Protein AF-A0A1Y1ZHY4-F1 (afdb_monomer_lite)

Foldseek 3Di:
DVVVVVVVVVVVVCVVVVVVLVVCVVPPVPVNLVSLVVVLVVLVVVLVVLLVQVPDLDPVVSLQVQLVSQLVSQLSVLVSVCVVVPPDDPVSNVVSNVVSNVRSVVSSVVSVVSLVVLLVLLVVLLVVQVVVVVVVVVVVVVVVVVVVVPPDPDDDDDDDDPDPPDDDPDDDDPPDDDDDDDDDDDDDDDDDDDDDDDDDDDDDDDDDDDDDVVVVVVVVVVVVVVVVVVVVVVVVVPPPPPPSPSDPDPSSVVSLLSVCVVVVDVVSVVSVVVVVCQCPPPPPDDDDRPRVPPCLQALVNLLSVLVSLVVVVVVCVVVVDDDDPPPPPVLVVSVVSLVSSCPHPDDPVSNVSSVVSVVVSCVVVCVVVVVVVVVVVVVLVVLVVLLVVLLVVLVVLVVVVVVCVVCCVPCVVVCVPPDPVVSVVSSVVSLVRSLVSLVVSCVSCVPDPVSVVVNVVSCCVPPVVVPDPDDDDDDDDDDDDDDDDDDDDDDDPVVVVVVVVVVVVCVVVVVVVVVVVLLVLLVCVLVLLQVLLVLLVQLLVCLVVVPQVSNVVSLCCLVPPSLCCLVPPPLVSCVVVQVPDFDPQWAWFDDPLDTDTDTHALNRLSVLSSVLSCVSSVDHSVNSNVCVVVVDDPCSDRSSVSSVVCPNPRSVSRSVVNSVVVVVVVVVVVVVVVVVVVVVVVVVVVVVVVCVVVVVD

Radius of gyration: 41.34 Å; chains: 1; bounding box: 97×120×110 Å

Secondary structure (DSSP, 8-state):
-HHHHHHHHHHHHHHHHHHHHHHHHHH-HHHHHHHHHHHHHHHHHHHHHHHHH---S-HHHHHHHHHHHHHHHHHHHHHHHHHHTT---HHHHHHHHHHHHHHHHHHHHHHHHHHHHHHHHHHHHHHHHHHHHHHHHHHHHHHHHHHHTSS-----------SSSSSSS-S----------------------------------------SSHHHHHHHHHHHHHHHHHHHHHHHHHS------S-SSHHHHHHHHHHHHT---HHHHHHHHHHHHHHH----SSS--SSTTSSTT-HHHHHHHHHHHHHHHHHHTTS-----S-GGGTHHHHHHHHHHHHHS---HHHHHHHHHHHHHHHHHHHHHHHHHHHHHHHHHHHHHHHHHHHHHHHHHHHHHHHHHHHHTTT-TTTTTT--HHHHHHHHHHHHHHHHHHHHHHHHH-TT-HHHHHHHHHHIIIIIGGGT------------------------SHHHHHHHHHHHHHHHHHHHHHHHHHHHHHHHHHHHHHHHHHHHHHHHHHHHHTT-HHHHHHHHHHIIIIIHHHIIIIIHHHHHTTTTSPPPSS-EEEEETTEEEEE---HHHHHHHHHHHHHHHHTS-HHHHHHHHHTT--GGG-HHHHHHHHHTTHHHHHHHHHHHHHHHHHHHHHHHHHHHHHHHHHHHHHHHHHHHHHHHH-

Organism: NCBI:txid1754190

pLDDT: mean 73.34, std 19.61, range [26.73, 98.06]

Structure (mmCIF, N/CA/C/O backbone):
data_AF-A0A1Y1ZHY4-F1
#
_entry.id   AF-A0A1Y1ZHY4-F1
#
loop_
_atom_site.group_PDB
_atom_site.id
_atom_site.type_symbol
_atom_site.label_atom_id
_atom_site.label_alt_id
_atom_site.label_comp_id
_atom_site.label_asym_id
_atom_site.label_entity_id
_atom_site.label_seq_id
_atom_site.pdbx_PDB_ins_code
_atom_site.Cartn_x
_atom_site.Cartn_y
_atom_site.Cartn_z
_atom_site.occupancy
_atom_site.B_iso_or_equiv
_atom_site.auth_seq_id
_atom_site.auth_comp_id
_atom_site.auth_asym_id
_atom_site.auth_atom_id
_atom_site.pdbx_PDB_model_num
ATOM 1 N N . MET A 1 1 ? -6.353 -5.910 18.801 1.00 34.84 1 MET A N 1
ATOM 2 C CA . MET A 1 1 ? -5.261 -5.695 19.780 1.00 34.84 1 MET A CA 1
ATOM 3 C C . MET A 1 1 ? -5.560 -4.541 20.740 1.00 34.84 1 MET A C 1
ATOM 5 O O . MET A 1 1 ? -5.624 -4.786 21.932 1.00 34.84 1 MET A O 1
ATOM 9 N N . VAL A 1 2 ? -5.835 -3.315 20.268 1.00 37.38 2 VAL A N 1
ATOM 10 C CA . VAL A 1 2 ? -6.174 -2.169 21.152 1.00 37.38 2 VAL A CA 1
ATOM 11 C C . VAL A 1 2 ? -7.381 -2.461 22.056 1.00 37.38 2 VAL A C 1
ATOM 13 O O . VAL A 1 2 ? -7.320 -2.223 23.257 1.00 37.38 2 VAL A O 1
ATOM 16 N N . LEU A 1 3 ? -8.434 -3.082 21.512 1.00 36.41 3 LEU A N 1
ATOM 17 C CA . LEU A 1 3 ? -9.623 -3.460 22.283 1.00 36.41 3 LEU A CA 1
ATOM 18 C C . LEU A 1 3 ? -9.323 -4.482 23.397 1.00 36.41 3 LEU A C 1
ATOM 20 O O . LEU A 1 3 ? -9.878 -4.370 24.483 1.00 36.41 3 LEU A O 1
ATOM 24 N N . SER A 1 4 ? -8.420 -5.446 23.162 1.00 39.06 4 SER A N 1
ATOM 25 C CA . SER A 1 4 ? -8.058 -6.447 24.178 1.00 39.06 4 SER A CA 1
ATOM 26 C C . SER A 1 4 ? -7.158 -5.860 25.262 1.00 39.06 4 SER A C 1
ATOM 28 O O . SER A 1 4 ? -7.247 -6.270 26.412 1.00 39.06 4 SER A O 1
ATOM 30 N N . VAL A 1 5 ? -6.322 -4.879 24.913 1.00 44.75 5 VAL A N 1
ATOM 31 C CA . VAL A 1 5 ? -5.490 -4.147 25.875 1.00 44.75 5 VAL A CA 1
ATOM 32 C C . VAL A 1 5 ? -6.357 -3.244 26.753 1.00 44.75 5 VAL A C 1
ATOM 34 O O . VAL A 1 5 ? -6.191 -3.258 27.967 1.00 44.75 5 VAL A O 1
ATOM 37 N N . ILE A 1 6 ? -7.327 -2.526 26.176 1.00 48.16 6 ILE A N 1
ATOM 38 C CA . ILE A 1 6 ? -8.290 -1.722 26.946 1.00 48.16 6 ILE A CA 1
ATOM 39 C C . ILE A 1 6 ? -9.130 -2.621 27.860 1.00 48.16 6 ILE A C 1
ATOM 41 O O . ILE A 1 6 ? -9.261 -2.308 29.038 1.00 48.16 6 ILE A O 1
ATOM 45 N N . ASN A 1 7 ? -9.620 -3.765 27.367 1.00 43.75 7 ASN A N 1
ATOM 46 C CA . ASN A 1 7 ? -10.342 -4.723 28.209 1.00 43.75 7 ASN A CA 1
ATOM 47 C C . ASN A 1 7 ? -9.470 -5.251 29.353 1.00 43.75 7 ASN A C 1
ATOM 49 O O . ASN A 1 7 ? -9.931 -5.299 30.484 1.00 43.75 7 ASN A O 1
ATOM 53 N N . LEU A 1 8 ? -8.202 -5.585 29.092 1.00 47.97 8 LEU A N 1
ATOM 54 C CA . LEU A 1 8 ? -7.270 -6.027 30.130 1.00 47.97 8 LEU A CA 1
ATOM 55 C C . LEU A 1 8 ? -7.052 -4.939 31.193 1.00 47.97 8 LEU A C 1
ATOM 57 O O . LEU A 1 8 ? -7.095 -5.237 32.382 1.00 47.97 8 LEU A O 1
ATOM 61 N N . PHE A 1 9 ? -6.860 -3.682 30.784 1.00 51.81 9 PHE A N 1
ATOM 62 C CA . PHE A 1 9 ? -6.723 -2.562 31.719 1.00 51.81 9 PHE A CA 1
ATOM 63 C C . PHE A 1 9 ? -8.005 -2.310 32.514 1.00 51.81 9 PHE A C 1
ATOM 65 O O . PHE A 1 9 ? -7.924 -2.057 33.714 1.00 51.81 9 PHE A O 1
ATOM 72 N N . CYS A 1 10 ? -9.180 -2.440 31.895 1.00 53.97 10 CYS A N 1
ATOM 73 C CA . CYS A 1 10 ? -10.455 -2.384 32.604 1.00 53.97 10 CYS A CA 1
ATOM 74 C C . CYS A 1 10 ? -10.597 -3.542 33.602 1.00 53.97 10 CYS A C 1
ATOM 76 O O . CYS A 1 10 ? -10.972 -3.295 34.740 1.00 53.97 10 CYS A O 1
ATOM 78 N N . CYS A 1 11 ? -10.236 -4.776 33.239 1.00 49.78 11 CYS A N 1
ATOM 79 C CA . CYS A 1 11 ? -10.277 -5.932 34.142 1.00 49.78 11 CYS A CA 1
ATOM 80 C C . CYS A 1 11 ? -9.300 -5.794 35.319 1.00 49.78 11 CYS A C 1
ATOM 82 O O . CYS A 1 11 ? -9.670 -6.076 36.456 1.00 49.78 11 CYS A O 1
ATOM 84 N N . ILE A 1 12 ? -8.075 -5.314 35.074 1.00 58.28 12 ILE A N 1
ATOM 85 C CA . ILE A 1 12 ? -7.090 -5.043 36.133 1.00 58.28 12 ILE A CA 1
ATOM 86 C C . ILE A 1 12 ? -7.565 -3.887 37.022 1.00 58.28 12 ILE A C 1
ATOM 88 O O . ILE A 1 12 ? -7.418 -3.967 38.234 1.00 58.28 12 ILE A O 1
ATOM 92 N N . GLY A 1 13 ? -8.175 -2.845 36.450 1.00 64.50 13 GLY A N 1
ATOM 93 C CA . GLY A 1 13 ? -8.760 -1.732 37.205 1.00 64.50 13 GLY A CA 1
ATOM 94 C C . GLY A 1 13 ? -10.012 -2.113 38.004 1.00 64.50 13 GLY A C 1
ATOM 95 O O . GLY A 1 13 ? -10.264 -1.535 39.058 1.00 64.50 13 GLY A O 1
ATOM 96 N N . LEU A 1 14 ? -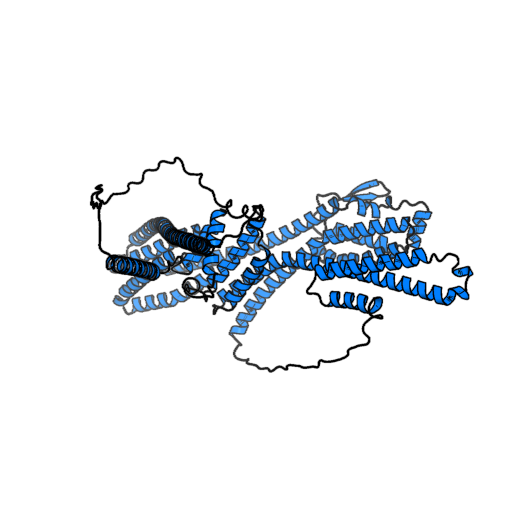10.770 -3.115 37.548 1.00 62.31 14 LEU A N 1
ATOM 97 C CA . LEU A 1 14 ? -11.939 -3.656 38.248 1.00 62.31 14 LEU A CA 1
ATOM 98 C C . LEU A 1 14 ? -11.551 -4.505 39.464 1.00 62.31 14 LEU A C 1
ATOM 100 O O . LEU A 1 14 ? -12.314 -4.569 40.423 1.00 62.31 14 LEU A O 1
ATOM 104 N N . LEU A 1 15 ? -10.371 -5.126 39.467 1.00 60.62 15 LEU A N 1
ATOM 105 C CA . LEU A 1 15 ? -9.942 -6.044 40.526 1.00 60.62 15 LEU A CA 1
ATOM 106 C C . LEU A 1 15 ? -9.808 -5.353 41.905 1.00 60.62 15 LEU A C 1
ATOM 108 O O . LEU A 1 15 ? -10.398 -5.854 42.864 1.00 60.62 15 LEU A O 1
ATOM 112 N N . PRO A 1 16 ? -9.164 -4.171 42.035 1.00 68.88 16 PRO A N 1
ATOM 113 C CA . PRO A 1 16 ? -9.186 -3.384 43.268 1.00 68.88 16 PRO A CA 1
ATOM 114 C C . PRO A 1 16 ? -10.596 -2.987 43.701 1.00 68.88 16 PRO A C 1
ATOM 116 O O . PRO A 1 16 ? -10.878 -2.991 44.891 1.00 68.88 16 PRO A O 1
ATOM 119 N N . ILE A 1 17 ? -11.488 -2.675 42.753 1.00 69.50 17 ILE A N 1
ATOM 120 C CA . ILE A 1 17 ? -12.875 -2.288 43.048 1.00 69.50 17 ILE A CA 1
ATOM 121 C C . ILE A 1 17 ? -13.646 -3.482 43.616 1.00 69.50 17 ILE A C 1
ATOM 123 O O . ILE A 1 17 ? -14.354 -3.329 44.603 1.00 69.50 17 ILE A O 1
ATOM 127 N N . ILE A 1 18 ? -13.470 -4.678 43.047 1.00 71.00 18 ILE A N 1
ATOM 128 C CA . ILE A 1 18 ? -14.095 -5.916 43.534 1.00 71.00 18 ILE A CA 1
ATOM 129 C C . ILE A 1 18 ? -13.574 -6.270 44.930 1.00 71.00 18 ILE A C 1
ATOM 131 O O . ILE A 1 18 ? -14.370 -6.547 45.823 1.00 71.00 18 ILE A O 1
ATOM 135 N N . VAL A 1 19 ? -12.256 -6.213 45.146 1.00 70.94 19 VAL A N 1
ATOM 136 C CA . VAL A 1 19 ? -11.640 -6.480 46.459 1.00 70.94 19 VAL A CA 1
ATOM 137 C C . VAL A 1 19 ? -12.097 -5.452 47.494 1.00 70.94 19 VAL A C 1
ATOM 139 O O . VAL A 1 19 ? -12.464 -5.816 48.610 1.00 70.94 19 VAL A O 1
ATOM 142 N N . PHE A 1 20 ? -12.137 -4.172 47.119 1.00 75.69 20 PHE A N 1
ATOM 143 C CA . PHE A 1 20 ? -12.625 -3.102 47.982 1.00 75.69 20 PHE A CA 1
ATOM 144 C C . PHE A 1 20 ? -14.112 -3.275 48.309 1.00 75.69 20 PHE A C 1
ATOM 146 O O . PHE A 1 20 ? -14.494 -3.096 49.463 1.00 75.69 20 PHE A O 1
ATOM 153 N N . ASN A 1 21 ? -14.934 -3.694 47.341 1.00 75.62 21 ASN A N 1
ATOM 154 C CA . ASN A 1 21 ? -16.352 -4.006 47.533 1.00 75.62 21 ASN A CA 1
ATOM 155 C C . ASN A 1 21 ? -16.550 -5.195 48.488 1.00 75.62 21 ASN A C 1
ATOM 157 O O . ASN A 1 21 ? -17.361 -5.129 49.407 1.00 75.62 21 ASN A O 1
ATOM 161 N N . GLN A 1 22 ? -15.766 -6.268 48.338 1.00 74.81 22 GLN A N 1
ATOM 162 C CA . GLN A 1 22 ? -15.820 -7.416 49.249 1.00 74.81 22 GLN A CA 1
ATOM 163 C C . GLN A 1 22 ? -15.426 -7.023 50.680 1.00 74.81 22 GLN A C 1
ATOM 165 O O . GLN A 1 22 ? -16.161 -7.336 51.619 1.00 74.81 22 GLN A O 1
ATOM 170 N N . LEU A 1 23 ? -14.333 -6.269 50.848 1.00 75.56 23 LEU A N 1
ATOM 171 C CA . LEU A 1 23 ? -13.879 -5.758 52.148 1.00 75.56 23 LEU A CA 1
ATOM 172 C C . LEU A 1 23 ? -14.906 -4.824 52.801 1.00 75.56 23 LEU A C 1
ATOM 174 O O . LEU A 1 23 ? -15.212 -4.971 53.984 1.00 75.56 23 LEU A O 1
ATOM 178 N N . THR A 1 24 ? -15.473 -3.881 52.047 1.00 77.12 24 THR A N 1
ATOM 179 C CA . THR A 1 24 ? -16.505 -2.976 52.578 1.00 77.12 24 THR A CA 1
ATOM 180 C C . THR A 1 24 ? -17.796 -3.715 52.906 1.00 77.12 24 THR A C 1
ATOM 182 O O . THR A 1 24 ? -18.391 -3.427 53.941 1.00 77.12 24 THR A O 1
ATOM 185 N N . SER A 1 25 ? -18.190 -4.725 52.124 1.00 74.88 25 SER A N 1
ATOM 186 C CA . SER A 1 25 ? -19.375 -5.536 52.438 1.00 74.88 25 SER A CA 1
ATOM 187 C C . SER A 1 25 ? -19.217 -6.328 53.739 1.00 74.88 25 SER A C 1
ATOM 189 O O . SER A 1 25 ? -20.178 -6.457 54.496 1.00 74.88 25 SER A O 1
ATOM 191 N N . ALA A 1 26 ? -18.001 -6.810 54.023 1.00 80.19 26 ALA A N 1
ATOM 192 C CA . ALA A 1 26 ? -17.707 -7.619 55.199 1.00 80.19 26 ALA A CA 1
ATOM 193 C C . ALA A 1 26 ? -17.597 -6.782 56.481 1.00 80.19 26 ALA A C 1
ATOM 195 O O . ALA A 1 26 ? -18.066 -7.212 57.534 1.00 80.19 26 ALA A O 1
ATOM 196 N N . TYR A 1 27 ? -16.988 -5.594 56.403 1.00 85.50 27 TYR A N 1
ATOM 197 C CA . TYR A 1 27 ? -16.612 -4.823 57.594 1.00 85.50 27 TYR A CA 1
ATOM 198 C C . TYR A 1 27 ? -17.368 -3.497 57.768 1.00 85.50 27 TYR A C 1
ATOM 200 O O . TYR A 1 27 ? -17.510 -3.032 58.896 1.00 85.50 27 TYR A O 1
ATOM 208 N N . TYR A 1 28 ? -17.881 -2.885 56.694 1.00 85.88 28 TYR A N 1
ATOM 209 C CA . TYR A 1 28 ? -18.421 -1.517 56.718 1.00 85.88 28 TYR A CA 1
ATOM 210 C C . TYR A 1 28 ? -19.658 -1.357 55.827 1.00 85.88 28 TYR A C 1
ATOM 212 O O . TYR A 1 28 ? -19.638 -0.661 54.811 1.00 85.88 28 TYR A O 1
ATOM 220 N N . LYS A 1 29 ? -20.772 -1.969 56.242 1.00 80.06 29 LYS A N 1
ATOM 221 C CA . LYS A 1 29 ? -22.023 -1.990 55.467 1.00 80.06 29 LYS A CA 1
ATOM 222 C C . LYS A 1 29 ? -22.555 -0.594 55.094 1.00 80.06 29 LYS A C 1
ATOM 224 O O . LYS A 1 29 ? -23.052 -0.427 53.989 1.00 80.06 29 LYS A O 1
ATOM 229 N N . SER A 1 30 ? -22.393 0.413 55.958 1.00 78.88 30 SER A N 1
ATOM 230 C CA . SER A 1 30 ? -22.790 1.804 55.666 1.00 78.88 30 SER A CA 1
ATOM 231 C C . SER A 1 30 ? -21.901 2.494 54.624 1.00 78.88 30 SER A C 1
ATOM 233 O O . SER A 1 30 ? -22.352 3.382 53.908 1.00 78.88 30 SER A O 1
ATOM 235 N N . LEU A 1 31 ? -20.635 2.084 54.509 1.00 83.00 31 LEU A N 1
ATOM 236 C CA . LEU A 1 31 ? -19.685 2.650 53.547 1.00 83.00 31 LEU A CA 1
ATOM 237 C C . LEU A 1 31 ? -19.931 2.098 52.134 1.00 83.00 31 LEU A C 1
ATOM 239 O O . LEU A 1 31 ? -19.647 2.772 51.146 1.00 83.00 31 LEU A O 1
ATOM 243 N N . LEU A 1 32 ? -20.529 0.907 52.047 1.00 79.00 32 LEU A N 1
ATOM 244 C CA . LEU A 1 32 ? -20.946 0.269 50.800 1.00 79.00 32 LEU A CA 1
ATOM 245 C C . LEU A 1 32 ? -21.951 1.133 50.018 1.00 79.00 32 LEU A C 1
ATOM 247 O O . LEU A 1 32 ? -21.795 1.330 48.816 1.00 79.00 32 LEU A O 1
ATOM 251 N N . GLU A 1 33 ? -22.949 1.697 50.703 1.00 79.31 33 GLU A N 1
ATOM 252 C CA . GLU A 1 33 ? -23.963 2.572 50.093 1.00 79.31 33 GLU A CA 1
ATOM 253 C C . GLU A 1 33 ? -23.321 3.822 49.473 1.00 79.31 33 GLU A C 1
ATOM 255 O O . GLU A 1 33 ? -23.629 4.205 48.342 1.00 79.31 33 GLU A O 1
ATOM 260 N N . PHE A 1 34 ? -22.356 4.416 50.179 1.00 81.81 34 PHE A N 1
ATOM 261 C CA . PHE A 1 34 ? -21.611 5.577 49.698 1.00 81.81 34 PHE A CA 1
ATOM 262 C C . PHE A 1 34 ? -20.705 5.238 48.506 1.00 81.81 34 PHE A C 1
ATOM 264 O O . PHE A 1 34 ? -20.585 6.022 47.563 1.00 81.81 34 PHE A O 1
ATOM 271 N N . LEU A 1 35 ? -20.098 4.048 48.509 1.00 81.88 35 LEU A N 1
ATOM 272 C CA . LEU A 1 35 ? -19.281 3.566 47.399 1.00 81.88 35 LEU A CA 1
ATOM 273 C C . LEU A 1 35 ? -20.108 3.402 46.118 1.00 81.88 35 LEU A C 1
ATOM 275 O O . LEU A 1 35 ? -19.670 3.843 45.054 1.00 81.88 35 LEU A O 1
ATOM 279 N N . TYR A 1 36 ? -21.303 2.810 46.210 1.00 81.69 36 TYR A N 1
ATOM 280 C CA . TYR A 1 36 ? -22.187 2.670 45.050 1.00 81.69 36 TYR A CA 1
ATOM 281 C C . TYR A 1 36 ? -22.609 4.026 44.487 1.00 81.69 36 TYR A C 1
ATOM 283 O O . TYR A 1 36 ? -22.606 4.201 43.267 1.00 81.69 36 TYR A O 1
ATOM 291 N N . LEU A 1 37 ? -22.881 5.006 45.353 1.00 83.94 37 LEU A N 1
ATOM 292 C CA . LEU A 1 37 ? -23.180 6.372 44.927 1.00 83.94 37 LEU A CA 1
ATOM 293 C C . LEU A 1 37 ? -22.010 6.996 44.149 1.00 83.94 37 LEU A C 1
ATOM 295 O O . LEU A 1 37 ? -22.215 7.533 43.059 1.00 83.94 37 LEU A O 1
ATOM 299 N N . ILE A 1 38 ? -20.778 6.887 44.661 1.00 83.00 38 ILE A N 1
ATOM 300 C CA . ILE A 1 38 ? -19.574 7.376 43.964 1.00 83.00 38 ILE A CA 1
ATOM 301 C C . ILE A 1 38 ? -19.410 6.683 42.609 1.00 83.00 38 ILE A C 1
ATOM 303 O O . ILE A 1 38 ? -19.097 7.339 41.614 1.00 83.00 38 ILE A O 1
ATOM 307 N N . LEU A 1 39 ? -19.635 5.370 42.550 1.00 81.81 39 LEU A N 1
ATOM 308 C CA . LEU A 1 39 ? -19.496 4.588 41.325 1.00 81.81 39 LEU A CA 1
ATOM 309 C C . LEU A 1 39 ? -20.517 5.028 40.268 1.00 81.81 39 LEU A C 1
ATOM 311 O O . LEU A 1 39 ? -20.146 5.227 39.112 1.00 81.81 39 LEU A O 1
ATOM 315 N N . VAL A 1 40 ? -21.772 5.259 40.662 1.00 83.31 40 VAL A N 1
ATOM 316 C CA . VAL A 1 40 ? -22.810 5.814 39.781 1.00 83.31 40 VAL A CA 1
ATOM 317 C C . VAL A 1 40 ? -22.411 7.197 39.267 1.00 83.31 40 VAL A C 1
ATOM 319 O O . VAL A 1 40 ? -22.480 7.431 38.062 1.00 83.31 40 VAL A O 1
ATOM 322 N N . ILE A 1 41 ? -21.953 8.102 40.139 1.00 86.06 41 ILE A N 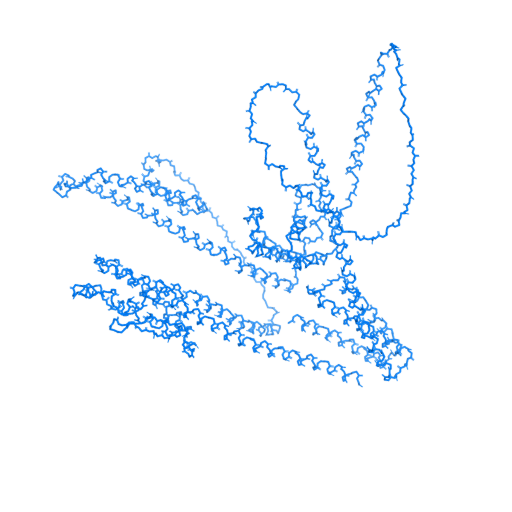1
ATOM 323 C CA . ILE A 1 41 ? -21.500 9.444 39.731 1.00 86.06 41 ILE A CA 1
ATOM 324 C C . ILE A 1 41 ? -20.339 9.335 38.733 1.00 86.06 41 ILE A C 1
ATOM 326 O O . ILE A 1 41 ? -20.337 10.012 37.703 1.00 86.06 41 ILE A O 1
ATOM 330 N N . GLY A 1 42 ? -19.386 8.437 38.991 1.00 82.69 42 GLY A N 1
ATOM 331 C CA . GLY A 1 42 ? -18.282 8.140 38.082 1.00 82.69 42 GLY A CA 1
ATOM 332 C C . GLY A 1 42 ? -18.764 7.629 36.724 1.00 82.69 42 GLY A C 1
ATOM 333 O O . GLY A 1 42 ? -18.309 8.119 35.692 1.00 82.69 42 GLY A O 1
ATOM 334 N N . LEU A 1 43 ? -19.724 6.700 36.698 1.00 82.94 43 LEU A N 1
ATOM 335 C CA . LEU A 1 43 ? -20.320 6.178 35.464 1.00 82.94 43 LEU A CA 1
ATOM 336 C C . LEU A 1 43 ? -21.068 7.259 34.673 1.00 82.94 43 LEU A C 1
ATOM 338 O O . LEU A 1 43 ? -20.936 7.310 33.451 1.00 82.94 43 LEU A O 1
ATOM 342 N N . VAL A 1 44 ? -21.801 8.151 35.344 1.00 86.19 44 VAL A N 1
ATOM 343 C CA . VAL A 1 44 ? -22.471 9.299 34.706 1.00 86.19 44 VAL A CA 1
ATOM 344 C C . VAL A 1 44 ? -21.444 10.264 34.107 1.00 86.19 44 VAL A C 1
ATOM 346 O O . VAL A 1 44 ? -21.600 10.703 32.966 1.00 86.19 44 VAL A O 1
ATOM 349 N N . TYR A 1 45 ? -20.355 10.550 34.823 1.00 87.56 45 TYR A N 1
ATOM 350 C CA . TYR A 1 45 ? -19.260 11.369 34.302 1.00 87.56 45 TYR A CA 1
ATOM 351 C C . TYR A 1 45 ? -18.565 10.713 33.098 1.00 87.56 45 TYR A C 1
ATOM 353 O O . TYR A 1 45 ? -18.303 11.375 32.092 1.00 87.56 45 TYR A O 1
ATOM 361 N N . PHE A 1 46 ? -18.327 9.399 33.145 1.00 77.19 46 PHE A N 1
ATOM 362 C CA . PHE A 1 46 ? -17.808 8.646 32.002 1.00 77.19 46 PHE A CA 1
ATOM 363 C C . PHE A 1 46 ? -18.763 8.692 30.810 1.00 77.19 46 PHE A C 1
ATOM 365 O O . PHE A 1 46 ? -18.308 8.902 29.687 1.00 77.19 46 PHE A O 1
ATOM 372 N N . LEU A 1 47 ? -20.073 8.549 31.033 1.00 84.56 47 LEU A N 1
ATOM 373 C CA . LEU A 1 47 ? -21.083 8.683 29.985 1.00 84.56 47 LEU A CA 1
ATOM 374 C C . LEU A 1 47 ? -20.999 10.067 29.327 1.00 84.56 47 LEU A C 1
ATOM 376 O O . LEU A 1 47 ? -20.963 10.148 28.102 1.00 84.56 47 LEU A O 1
ATOM 380 N N . TYR A 1 48 ? -20.873 11.139 30.113 1.00 86.69 48 TYR A N 1
ATOM 381 C CA . TYR A 1 48 ? -20.666 12.500 29.606 1.00 86.69 48 TYR A CA 1
ATOM 382 C C . TYR A 1 48 ? -19.374 12.645 28.779 1.00 86.69 48 TYR A C 1
ATOM 384 O O . TYR A 1 48 ? -19.393 13.200 27.675 1.00 86.69 48 TYR A O 1
ATOM 392 N N . LEU A 1 49 ? -18.250 12.102 29.257 1.00 79.50 49 LEU A N 1
ATOM 393 C CA . LEU A 1 49 ? -16.992 12.101 28.500 1.00 79.50 49 LEU A CA 1
ATOM 394 C C . LEU A 1 49 ? -17.116 11.340 27.175 1.00 79.50 49 LEU A C 1
ATOM 396 O O . LEU A 1 49 ? -16.549 11.746 26.165 1.00 79.50 49 LEU A O 1
ATOM 400 N N . LEU A 1 50 ? -17.888 10.259 27.143 1.00 77.31 50 LEU A N 1
ATOM 401 C CA . LEU A 1 50 ? -18.093 9.466 25.933 1.00 77.31 50 LEU A CA 1
ATOM 402 C C . LEU A 1 50 ? -18.932 10.183 24.885 1.00 77.31 50 LEU A C 1
ATOM 404 O O . LEU A 1 50 ? -18.596 10.104 23.703 1.00 77.31 50 LEU A O 1
ATOM 408 N N . VAL A 1 51 ? -19.974 10.903 25.315 1.00 79.19 51 VAL A N 1
ATOM 409 C CA . VAL A 1 51 ? -20.759 11.779 24.429 1.00 79.19 51 VAL A CA 1
ATOM 410 C C . VAL A 1 51 ? -19.856 12.808 23.762 1.00 79.19 51 VAL A C 1
ATOM 412 O O . VAL A 1 51 ? -19.994 13.069 22.570 1.00 79.19 51 VAL A O 1
ATOM 415 N N . THR A 1 52 ? -18.954 13.401 24.543 1.00 77.25 52 THR A N 1
ATOM 416 C CA . THR A 1 52 ? -18.153 14.545 24.099 1.00 77.25 52 THR A CA 1
ATOM 417 C C . THR A 1 52 ? -16.940 14.146 23.264 1.00 77.25 52 THR A C 1
ATOM 419 O O . THR A 1 52 ? -16.619 14.849 22.315 1.00 77.25 52 THR A O 1
ATOM 422 N N . ILE A 1 53 ? -16.269 13.034 23.580 1.00 75.31 53 ILE A N 1
ATOM 423 C CA . ILE A 1 53 ? -15.017 12.634 22.913 1.00 75.31 53 ILE A CA 1
ATOM 424 C C . ILE A 1 53 ? -15.267 11.838 21.624 1.00 75.31 53 ILE A C 1
ATOM 426 O O . ILE A 1 53 ? -14.432 11.886 20.729 1.00 75.31 53 ILE A O 1
ATOM 430 N N . GLN A 1 54 ? -16.382 11.102 21.517 1.00 77.62 54 GLN A N 1
ATOM 431 C CA . GLN A 1 54 ? -16.716 10.253 20.357 1.00 77.62 54 GLN A CA 1
ATOM 432 C C . GLN A 1 54 ? -15.510 9.445 19.823 1.00 77.62 54 GLN A C 1
ATOM 434 O O . GLN A 1 54 ? -15.002 9.689 18.733 1.00 77.62 54 GLN A O 1
ATOM 439 N N . PRO A 1 55 ? -14.992 8.471 20.574 1.00 61.38 55 PRO A N 1
ATOM 440 C CA . PRO A 1 55 ? -13.661 7.908 20.332 1.00 61.38 55 PRO A CA 1
ATOM 441 C C . PRO A 1 55 ? -13.514 7.016 19.085 1.00 61.38 55 PRO A C 1
ATOM 443 O O . PRO A 1 55 ? -12.381 6.722 18.714 1.00 61.38 55 PRO A O 1
ATOM 446 N N . TYR A 1 56 ? -14.595 6.540 18.452 1.00 60.94 56 TYR A N 1
ATOM 447 C CA . TYR A 1 56 ? -14.489 5.712 17.241 1.00 60.94 56 TYR A CA 1
ATOM 448 C C . TYR A 1 56 ? -14.825 6.476 15.965 1.00 60.94 56 TYR A C 1
ATOM 450 O O . TYR A 1 56 ? -15.688 7.345 15.963 1.00 60.94 56 TYR A O 1
ATOM 458 N N . TYR A 1 57 ? -14.182 6.090 14.862 1.00 62.59 57 TYR A N 1
ATOM 459 C CA . TYR A 1 57 ? -14.437 6.659 13.537 1.00 62.59 57 TYR A CA 1
ATOM 460 C C . TYR A 1 57 ? -15.802 6.267 12.953 1.00 62.59 57 TYR A C 1
ATOM 462 O O . TYR A 1 57 ? -16.380 7.045 12.202 1.00 62.59 57 TYR A O 1
ATOM 470 N N . ASP A 1 58 ? -16.315 5.077 13.284 1.00 71.75 58 ASP A N 1
ATOM 471 C CA . ASP A 1 58 ? -17.607 4.593 12.790 1.00 71.75 58 ASP A CA 1
ATOM 472 C C . ASP A 1 58 ? -18.750 5.066 13.702 1.00 71.75 58 ASP A C 1
ATOM 474 O O . ASP A 1 58 ? -18.819 4.713 14.888 1.00 71.75 58 ASP A O 1
ATOM 478 N N . ASP A 1 59 ? -19.671 5.840 13.125 1.00 79.31 59 ASP A N 1
ATOM 479 C CA . ASP A 1 59 ? -20.844 6.370 13.815 1.00 79.31 59 ASP A CA 1
ATOM 480 C C . ASP A 1 59 ? -21.760 5.260 14.354 1.00 79.31 59 ASP A C 1
ATOM 482 O O . ASP A 1 59 ? -22.324 5.394 15.442 1.00 79.31 59 ASP A O 1
ATOM 486 N N . LYS A 1 60 ? -21.858 4.113 13.665 1.00 83.94 60 LYS A N 1
ATOM 487 C CA . LYS A 1 60 ? -22.651 2.960 14.124 1.00 83.94 60 LYS A CA 1
ATOM 488 C C . LYS A 1 60 ? -22.052 2.346 15.383 1.00 83.94 60 LYS A C 1
ATOM 490 O O . LYS A 1 60 ? -22.791 2.017 16.311 1.00 83.94 60 LYS A O 1
ATOM 495 N N . ILE A 1 61 ? -20.723 2.233 15.445 1.00 78.44 61 ILE A N 1
ATOM 496 C CA . ILE A 1 61 ? -20.020 1.692 16.617 1.00 78.44 61 ILE A CA 1
ATOM 497 C C . ILE A 1 61 ? -20.169 2.643 17.807 1.00 78.44 61 ILE A C 1
ATOM 499 O O . ILE A 1 61 ? -20.474 2.186 18.909 1.00 78.44 61 ILE A O 1
ATOM 503 N N . ASN A 1 62 ? -20.012 3.957 17.602 1.00 80.44 62 ASN A N 1
ATOM 504 C CA . ASN A 1 62 ? -20.255 4.945 18.661 1.00 80.44 62 ASN A CA 1
ATOM 505 C C . ASN A 1 62 ? -21.707 4.915 19.146 1.00 80.44 62 ASN A C 1
ATOM 507 O O . ASN A 1 62 ? -21.940 4.904 20.353 1.00 80.44 62 ASN A O 1
ATOM 511 N N . THR A 1 63 ? -22.665 4.832 18.220 1.00 87.00 63 THR A N 1
ATOM 512 C CA . THR A 1 63 ? -24.097 4.730 18.527 1.00 87.00 63 THR A CA 1
ATOM 513 C C . THR A 1 63 ? -24.384 3.512 19.402 1.00 87.00 63 THR A C 1
ATOM 515 O O . THR A 1 63 ? -24.998 3.635 20.463 1.00 87.00 63 THR A O 1
ATOM 518 N N . PHE A 1 64 ? -23.903 2.335 18.989 1.00 86.38 64 PHE A N 1
ATOM 519 C CA . PHE A 1 64 ? -24.112 1.091 19.725 1.00 86.38 64 PHE A CA 1
ATOM 520 C C . PHE A 1 64 ? -23.446 1.141 21.101 1.00 86.38 64 PHE A C 1
ATOM 522 O O . PHE A 1 64 ? -24.094 0.867 22.108 1.00 86.38 64 PHE A O 1
ATOM 529 N N . ARG A 1 65 ? -22.180 1.576 21.164 1.00 84.12 65 ARG A N 1
ATOM 530 C CA . ARG A 1 65 ? -21.444 1.733 22.424 1.00 84.12 65 ARG A CA 1
ATOM 531 C C . ARG A 1 65 ? -22.154 2.675 23.385 1.00 84.12 65 ARG A C 1
ATOM 533 O O . ARG A 1 65 ? -22.215 2.384 24.576 1.00 84.12 65 ARG A O 1
ATOM 540 N N . TYR A 1 66 ? -22.659 3.802 22.898 1.00 88.44 66 TYR A N 1
ATOM 541 C CA . TYR A 1 66 ? -23.362 4.754 23.743 1.00 88.44 66 TYR A CA 1
ATOM 542 C C . TYR A 1 66 ? -24.655 4.161 24.308 1.00 88.44 66 TYR A C 1
ATOM 544 O O . TYR A 1 66 ? -24.929 4.321 25.499 1.00 88.44 66 TYR A O 1
ATOM 552 N N . GLY A 1 67 ? -25.389 3.392 23.496 1.00 90.94 67 GLY A N 1
ATOM 553 C CA . GLY A 1 67 ? -26.493 2.563 23.975 1.00 90.94 67 GLY A CA 1
ATOM 554 C C . GLY A 1 67 ? -26.042 1.610 25.084 1.00 90.94 67 GLY A C 1
ATOM 555 O O . GLY A 1 67 ? -26.620 1.606 26.169 1.00 90.94 67 GLY A O 1
ATOM 556 N N . THR A 1 68 ? -24.970 0.843 24.856 1.00 86.56 68 THR A N 1
ATOM 557 C CA . THR A 1 68 ? -24.454 -0.142 25.825 1.00 86.56 68 THR A CA 1
ATOM 558 C C . THR A 1 68 ? -24.048 0.509 27.142 1.00 86.56 68 THR A C 1
ATOM 560 O O . THR A 1 68 ? -24.339 -0.017 28.211 1.00 86.56 68 THR A O 1
ATOM 563 N N . ILE A 1 69 ? -23.397 1.668 27.097 1.00 87.00 69 ILE A N 1
ATOM 564 C CA . ILE A 1 69 ? -22.922 2.337 28.311 1.00 87.00 69 ILE A CA 1
ATOM 565 C C . ILE A 1 69 ? -24.088 2.985 29.057 1.00 87.00 69 ILE A C 1
ATOM 567 O O . ILE A 1 69 ? -24.154 2.858 30.274 1.00 87.00 69 ILE A O 1
ATOM 571 N N . THR A 1 70 ? -25.057 3.574 28.351 1.00 91.81 70 THR A N 1
ATOM 572 C CA . THR A 1 70 ? -26.313 4.058 28.957 1.00 91.81 70 THR A CA 1
ATOM 573 C C . THR A 1 70 ? -27.075 2.922 29.655 1.00 91.81 70 THR A C 1
ATOM 575 O O . THR A 1 70 ? -27.565 3.090 30.774 1.00 91.81 70 THR A O 1
ATOM 578 N N . MET A 1 71 ? -27.118 1.733 29.047 1.00 91.75 71 MET A N 1
ATOM 579 C CA . MET A 1 71 ? -27.676 0.522 29.661 1.00 91.75 71 MET A CA 1
ATOM 580 C C . MET A 1 71 ? -26.916 0.122 30.929 1.00 91.75 71 MET A C 1
ATOM 582 O O . MET A 1 71 ? -27.540 -0.098 31.959 1.00 91.75 71 MET A O 1
ATOM 586 N N . ILE A 1 72 ? -25.581 0.078 30.894 1.00 85.75 72 ILE A N 1
ATOM 587 C CA . ILE A 1 72 ? -24.771 -0.264 32.074 1.00 85.75 72 ILE A CA 1
ATOM 588 C C . ILE A 1 72 ? -25.001 0.749 33.201 1.00 85.75 72 ILE A C 1
ATOM 590 O O . ILE A 1 72 ? -25.310 0.345 34.316 1.00 85.75 72 ILE A O 1
ATOM 594 N N . VAL A 1 73 ? -24.915 2.054 32.913 1.00 86.81 73 VAL A N 1
ATOM 595 C CA . VAL A 1 73 ? -25.113 3.121 33.912 1.00 86.81 73 VAL A CA 1
ATOM 596 C C . VAL A 1 73 ? -26.494 3.013 34.555 1.00 86.81 73 VAL A C 1
ATOM 598 O O . VAL A 1 73 ? -26.617 3.093 35.775 1.00 86.81 73 VAL A O 1
ATOM 601 N N . SER A 1 74 ? -27.532 2.794 33.749 1.00 92.94 74 SER A N 1
ATOM 602 C CA . SER A 1 74 ? -28.898 2.684 34.258 1.00 92.94 74 SER A CA 1
ATOM 603 C C . SER A 1 74 ? -29.161 1.407 35.046 1.00 92.94 74 SER A C 1
ATOM 605 O O . SER A 1 74 ? -29.830 1.464 36.076 1.00 92.94 74 SER A O 1
ATOM 607 N N . MET A 1 75 ? -28.599 0.272 34.626 1.00 89.19 75 MET A N 1
ATOM 608 C CA . MET A 1 75 ? -28.664 -0.963 35.404 1.00 89.19 75 MET A CA 1
ATOM 609 C C . MET A 1 75 ? -27.927 -0.814 36.734 1.00 89.19 75 MET A C 1
ATOM 611 O O . MET A 1 75 ? -28.476 -1.186 37.767 1.00 89.19 75 MET A O 1
ATOM 615 N N . SER A 1 76 ? -26.732 -0.216 36.741 1.00 86.44 76 SER A N 1
ATOM 616 C CA . SER A 1 76 ? -25.986 0.074 37.971 1.00 86.44 76 SER A CA 1
ATOM 617 C C . SER A 1 76 ? -26.764 1.000 38.905 1.00 86.44 76 SER A C 1
ATOM 619 O O . SER A 1 76 ? -26.812 0.750 40.107 1.00 86.44 76 SER A O 1
ATOM 621 N N . PHE A 1 77 ? -27.427 2.023 38.361 1.00 89.12 77 PHE A N 1
ATOM 622 C CA . PHE A 1 77 ? -28.298 2.906 39.134 1.00 89.12 77 PHE A CA 1
ATOM 623 C C . PHE A 1 77 ? -29.503 2.162 39.721 1.00 89.12 77 PHE A C 1
ATOM 625 O O . PHE A 1 77 ? -29.806 2.322 40.901 1.00 89.12 77 PHE A O 1
ATOM 632 N N . GLY A 1 78 ? -30.155 1.307 38.927 1.00 91.56 78 GLY A N 1
ATOM 633 C CA . GLY A 1 78 ? -31.251 0.457 39.389 1.00 91.56 78 GLY A CA 1
ATOM 634 C C . GLY A 1 78 ? -30.812 -0.468 40.523 1.00 91.56 78 GLY A C 1
ATOM 635 O O . GLY A 1 78 ? -31.455 -0.497 41.568 1.00 91.56 78 GLY A O 1
ATOM 636 N N . ILE A 1 79 ? -29.683 -1.165 40.363 1.00 86.69 79 ILE A N 1
ATOM 637 C CA . ILE A 1 79 ? -29.118 -2.051 41.394 1.00 86.69 79 ILE A CA 1
ATOM 638 C C . ILE A 1 79 ? -28.844 -1.275 42.684 1.00 86.69 79 ILE A C 1
ATOM 640 O O . ILE A 1 79 ? -29.284 -1.709 43.746 1.00 86.69 79 ILE A O 1
ATOM 644 N N . MET A 1 80 ? -28.181 -0.116 42.592 1.00 87.44 80 MET A N 1
ATOM 645 C CA . MET A 1 80 ? -27.925 0.746 43.750 1.00 87.44 80 MET A CA 1
ATOM 646 C C . MET A 1 80 ? -29.232 1.132 44.450 1.00 87.44 80 MET A C 1
ATOM 648 O O . MET A 1 80 ? -29.338 1.017 45.668 1.00 87.44 80 MET A O 1
ATOM 652 N N . PHE A 1 81 ? -30.238 1.562 43.685 1.00 90.12 81 PHE A N 1
ATOM 653 C CA . PHE A 1 81 ? -31.534 1.956 44.226 1.00 90.12 81 PHE A CA 1
ATOM 654 C C . PHE A 1 81 ? -32.195 0.801 44.986 1.00 90.12 81 PHE A C 1
ATOM 656 O O . PHE A 1 81 ? -32.573 0.960 46.141 1.00 90.12 81 PHE A O 1
ATOM 663 N N . PHE A 1 82 ? -32.280 -0.391 44.396 1.00 90.06 82 PHE A N 1
ATOM 664 C CA . PHE A 1 82 ? -32.904 -1.538 45.063 1.00 90.06 82 PHE A CA 1
ATOM 665 C C . PHE A 1 82 ? -32.118 -2.041 46.279 1.00 90.06 82 PHE A C 1
ATOM 667 O O . PHE A 1 82 ? -32.736 -2.468 47.258 1.00 90.06 82 PHE A O 1
ATOM 674 N N . GLN A 1 83 ? -30.786 -1.939 46.257 1.00 82.19 83 GLN A N 1
ATOM 675 C CA . GLN A 1 83 ? -29.946 -2.241 47.418 1.00 82.19 83 GLN A CA 1
ATOM 676 C C . GLN A 1 83 ? -30.202 -1.275 48.581 1.00 82.19 83 GLN A C 1
ATOM 678 O O . GLN A 1 83 ? -30.313 -1.738 49.714 1.00 82.19 83 GLN A O 1
ATOM 683 N N . LEU A 1 84 ? -30.385 0.025 48.317 1.00 83.31 84 LEU A N 1
ATOM 684 C CA . LEU A 1 84 ? -30.719 1.022 49.349 1.00 83.31 84 LEU A CA 1
ATOM 685 C C . LEU A 1 84 ? -32.054 0.722 50.052 1.00 83.31 84 LEU A C 1
ATOM 687 O O . LEU A 1 84 ? -32.191 0.959 51.249 1.00 83.31 84 LEU A O 1
ATOM 691 N N . TYR A 1 85 ? -33.027 0.154 49.334 1.00 90.25 85 TYR A N 1
ATOM 692 C CA . TYR A 1 85 ? -34.312 -0.273 49.910 1.00 90.25 85 TYR A CA 1
ATOM 693 C C . TYR A 1 85 ? -34.319 -1.727 50.397 1.00 90.25 85 TYR A C 1
ATOM 695 O O . TYR A 1 85 ? -35.344 -2.206 50.883 1.00 90.25 85 TYR A O 1
ATOM 703 N N . ASN A 1 86 ? -33.184 -2.427 50.296 1.00 88.19 86 ASN A N 1
ATOM 704 C CA . ASN A 1 86 ? -33.008 -3.802 50.755 1.00 88.19 86 ASN A CA 1
ATOM 705 C C . ASN A 1 86 ? -34.001 -4.796 50.099 1.00 88.19 86 ASN A C 1
ATOM 707 O O . ASN A 1 86 ? -34.457 -5.754 50.729 1.00 88.19 86 ASN A O 1
ATOM 711 N N . ILE A 1 87 ? -34.364 -4.560 48.830 1.00 89.88 87 ILE A N 1
ATOM 712 C CA . ILE A 1 87 ? -35.330 -5.377 48.077 1.00 89.88 87 ILE A CA 1
ATOM 713 C C . ILE A 1 87 ? -34.578 -6.447 47.275 1.00 89.88 87 ILE A C 1
ATOM 715 O O . ILE A 1 87 ? -34.133 -6.205 46.156 1.00 89.88 87 ILE A O 1
ATOM 719 N N . ASN A 1 88 ? -34.491 -7.659 47.823 1.00 83.00 88 ASN A N 1
ATOM 720 C CA . ASN A 1 88 ? -33.844 -8.799 47.165 1.00 83.00 88 ASN A CA 1
ATOM 721 C C . ASN A 1 88 ? -34.890 -9.771 46.602 1.00 83.00 88 ASN A C 1
ATOM 723 O O . ASN A 1 88 ? -35.247 -10.758 47.243 1.00 83.00 88 ASN A O 1
ATOM 727 N N . ASN A 1 89 ? -35.404 -9.490 45.403 1.00 91.19 89 ASN A N 1
ATOM 728 C CA . ASN A 1 89 ? -36.326 -10.380 44.692 1.00 91.19 89 ASN A CA 1
ATOM 729 C C . ASN A 1 89 ? -35.824 -10.622 43.260 1.00 91.19 89 ASN A C 1
ATOM 731 O O . ASN A 1 89 ? -35.473 -9.674 42.565 1.00 91.19 89 ASN A O 1
ATOM 735 N N . TYR A 1 90 ? -35.843 -11.868 42.784 1.00 87.88 90 TYR A N 1
ATOM 736 C CA . TYR A 1 90 ? -35.478 -12.218 41.404 1.00 87.88 90 TYR A CA 1
ATOM 737 C C . TYR A 1 90 ? -36.271 -11.424 40.352 1.00 87.88 90 TYR A C 1
ATOM 739 O O . TYR A 1 90 ? -35.735 -11.074 39.299 1.00 87.88 90 TYR A O 1
ATOM 747 N N . LEU A 1 91 ? -37.530 -11.075 40.653 1.00 89.12 91 LEU A N 1
ATOM 748 C CA . LEU A 1 91 ? -38.352 -10.225 39.784 1.00 89.12 91 LEU A CA 1
ATOM 749 C C . LEU A 1 91 ? -37.759 -8.822 39.599 1.00 89.12 91 LEU A C 1
ATOM 751 O O . LEU A 1 91 ? -37.892 -8.238 38.527 1.00 89.12 91 LEU A O 1
ATOM 755 N N . VAL A 1 92 ? -37.074 -8.293 40.615 1.00 88.19 92 VAL A N 1
ATOM 756 C CA . VAL A 1 92 ? -36.413 -6.985 40.552 1.00 88.19 92 VAL A CA 1
ATOM 757 C C . VAL A 1 92 ? -35.233 -7.029 39.588 1.00 88.19 92 VAL A C 1
ATOM 759 O O . VAL A 1 92 ? -35.119 -6.148 38.743 1.00 88.19 92 VAL A O 1
ATOM 762 N N . SER A 1 93 ? -34.406 -8.076 39.631 1.00 88.38 93 SER A N 1
ATOM 763 C CA . SER A 1 93 ? -33.293 -8.241 38.684 1.00 88.38 93 SER A CA 1
ATOM 764 C C . SER A 1 93 ? -33.778 -8.305 37.232 1.00 88.38 93 SER A C 1
ATOM 766 O O . SER A 1 93 ? -33.197 -7.662 36.358 1.00 88.38 93 SER A O 1
ATOM 768 N N . PHE A 1 94 ? -34.879 -9.019 36.974 1.00 89.38 94 PHE A N 1
ATOM 769 C CA . PHE A 1 94 ? -35.497 -9.066 35.645 1.00 89.38 94 PHE A CA 1
ATOM 770 C C . PHE A 1 94 ? -36.044 -7.699 35.203 1.00 89.38 94 PHE A C 1
ATOM 772 O O . PHE A 1 94 ? -35.863 -7.295 34.053 1.00 89.38 94 PHE A O 1
ATOM 779 N N . LEU A 1 95 ? -36.665 -6.950 36.118 1.00 93.69 95 LEU A N 1
ATOM 780 C CA . LEU A 1 95 ? -37.186 -5.612 35.835 1.00 93.69 95 LEU A CA 1
ATOM 781 C C . LEU A 1 95 ? -36.057 -4.612 35.541 1.00 93.69 95 LEU A C 1
ATOM 783 O O . LEU A 1 95 ? -36.158 -3.858 34.576 1.00 93.69 95 LEU A O 1
ATOM 787 N N . ILE A 1 96 ? -34.953 -4.649 36.298 1.00 93.00 96 ILE A N 1
ATOM 788 C CA . ILE A 1 96 ? -33.744 -3.853 36.017 1.00 93.00 96 ILE A CA 1
ATOM 789 C C . ILE A 1 96 ? -33.205 -4.180 34.622 1.00 93.00 96 ILE A C 1
ATOM 791 O O . ILE A 1 96 ? -32.840 -3.271 33.874 1.00 93.00 96 ILE A O 1
ATOM 795 N N . PHE A 1 97 ? -33.186 -5.464 34.249 1.00 90.50 97 PHE A N 1
ATOM 796 C CA . PHE A 1 97 ? -32.743 -5.878 32.922 1.00 90.50 97 PHE A CA 1
ATOM 797 C C . PHE A 1 97 ? -33.609 -5.259 31.813 1.00 90.50 97 PHE A C 1
ATOM 799 O O . PHE A 1 97 ? -33.078 -4.635 30.892 1.00 90.50 97 PHE A O 1
ATOM 806 N N . LEU A 1 98 ? -34.939 -5.356 31.933 1.00 94.75 98 LEU A N 1
ATOM 807 C CA . LEU A 1 98 ? -35.884 -4.748 30.988 1.00 94.75 98 LEU A CA 1
ATOM 808 C C . LEU A 1 98 ? -35.712 -3.227 30.886 1.00 94.75 98 LEU A C 1
ATOM 810 O O . LEU A 1 98 ? -35.656 -2.688 29.780 1.00 94.75 98 LEU A O 1
ATOM 814 N N . VAL A 1 99 ? -35.579 -2.539 32.023 1.00 95.75 99 VAL A N 1
ATOM 815 C CA . VAL A 1 99 ? -35.333 -1.088 32.065 1.00 95.75 99 VAL A CA 1
ATOM 816 C C . VAL A 1 99 ? -34.031 -0.736 31.346 1.00 95.75 99 VAL A C 1
ATOM 818 O O . VAL A 1 99 ? -34.002 0.208 30.555 1.00 95.75 99 VAL A O 1
ATOM 821 N N . GLY A 1 100 ? -32.968 -1.517 31.543 1.00 94.06 100 GLY A N 1
ATOM 822 C CA . GLY A 1 100 ? -31.706 -1.294 30.847 1.00 94.06 100 GLY A CA 1
ATOM 823 C C . GLY A 1 100 ? -31.805 -1.489 29.330 1.00 94.06 100 GLY A C 1
ATOM 824 O O . GLY A 1 100 ? -31.192 -0.720 28.596 1.00 94.06 100 GLY A O 1
ATOM 825 N N . VAL A 1 101 ? -32.615 -2.433 28.832 1.00 95.06 101 VAL A N 1
ATOM 826 C CA . VAL A 1 101 ? -32.866 -2.589 27.380 1.00 95.06 101 VAL A CA 1
ATOM 827 C C . VAL A 1 101 ? -33.611 -1.379 26.806 1.00 95.06 101 VAL A C 1
ATOM 829 O O . VAL A 1 101 ? -33.267 -0.892 25.729 1.00 95.06 101 VAL A O 1
ATOM 832 N N . VAL A 1 102 ? -34.595 -0.833 27.523 1.00 97.56 102 VAL A N 1
ATOM 833 C CA . VAL A 1 102 ? -35.283 0.400 27.095 1.00 97.56 102 VAL A CA 1
ATOM 834 C C . VAL A 1 102 ? -34.305 1.580 27.060 1.00 97.56 102 VAL A C 1
ATOM 836 O O . VAL A 1 102 ? -34.292 2.362 26.107 1.00 97.56 102 VAL A O 1
ATOM 839 N N . LEU A 1 103 ? -33.429 1.686 28.061 1.00 97.06 103 LEU A N 1
ATOM 840 C CA . LEU A 1 103 ? -32.433 2.755 28.147 1.00 97.06 103 LEU A CA 1
ATOM 841 C C . LEU A 1 103 ? -31.267 2.580 27.169 1.00 97.06 103 LEU A C 1
ATOM 843 O O . LEU A 1 103 ? -30.703 3.580 26.733 1.00 97.06 103 LEU A O 1
ATOM 847 N N . PHE A 1 104 ? -30.965 1.356 26.734 1.00 95.19 104 PHE A N 1
ATOM 848 C CA . PHE A 1 104 ? -30.074 1.093 25.603 1.00 95.19 104 PHE A CA 1
ATOM 849 C C . PHE A 1 104 ? -30.585 1.787 24.333 1.00 95.19 104 PHE A C 1
ATOM 851 O O . PHE A 1 104 ? -29.854 2.539 23.683 1.00 95.19 104 PHE A O 1
ATOM 858 N N . ILE A 1 105 ? -31.866 1.575 24.011 1.00 97.12 105 ILE A N 1
ATOM 859 C CA . ILE A 1 105 ? -32.517 2.166 22.835 1.00 97.12 105 ILE A CA 1
ATOM 860 C C . ILE A 1 105 ? -32.594 3.690 22.983 1.00 97.12 105 ILE A C 1
ATOM 862 O O . ILE A 1 105 ? -32.235 4.416 22.057 1.00 97.12 105 ILE A O 1
ATOM 866 N N . SER A 1 106 ? -32.997 4.185 24.157 1.00 96.44 106 SER A N 1
ATOM 867 C CA . SER A 1 106 ? -33.016 5.626 24.451 1.00 96.44 106 SER A CA 1
ATOM 868 C C . SER A 1 106 ? -31.632 6.262 24.275 1.00 96.44 106 SER A C 1
ATOM 870 O O . SER A 1 106 ? -31.501 7.295 23.617 1.00 96.44 106 SER A O 1
ATOM 872 N N . GLY A 1 107 ? -30.581 5.592 24.759 1.00 95.06 107 GLY A N 1
ATOM 873 C CA . GLY A 1 107 ? -29.192 6.001 24.570 1.00 95.06 107 GLY A CA 1
ATOM 874 C C . GLY A 1 107 ? -28.845 6.174 23.092 1.00 95.06 107 GLY A C 1
ATOM 875 O O . GLY A 1 107 ? -28.358 7.232 22.698 1.00 95.06 107 GLY A O 1
ATOM 876 N N . ILE A 1 108 ? -29.173 5.194 22.244 1.00 94.75 108 ILE A N 1
ATOM 877 C CA . ILE A 1 108 ? -28.956 5.273 20.787 1.00 94.75 108 ILE A CA 1
ATOM 878 C C . ILE A 1 108 ? -29.573 6.545 20.182 1.00 94.75 108 ILE A C 1
ATOM 880 O O . ILE A 1 108 ? -28.915 7.247 19.407 1.00 94.75 108 ILE A O 1
ATOM 884 N N . PHE A 1 109 ? -30.821 6.868 20.532 1.00 95.81 109 PHE A N 1
ATOM 885 C CA . PHE A 1 109 ? -31.489 8.076 20.038 1.00 95.81 109 PHE A CA 1
ATOM 886 C C . PHE A 1 109 ? -30.843 9.357 20.567 1.00 95.81 109 PHE A C 1
ATOM 888 O O . PHE A 1 109 ? -30.643 10.314 19.812 1.00 95.81 109 PHE A O 1
ATOM 895 N N . PHE A 1 110 ? -30.477 9.367 21.846 1.00 93.44 110 PHE A N 1
ATOM 896 C CA . PHE A 1 110 ? -29.865 10.518 22.497 1.00 93.44 110 PHE A CA 1
ATOM 897 C C . PHE A 1 110 ? -28.490 10.848 21.901 1.00 93.44 110 PHE A C 1
ATOM 899 O O . PHE A 1 110 ? -28.220 12.011 21.597 1.00 93.44 110 PHE A O 1
ATOM 906 N N . TYR A 1 111 ? -27.669 9.830 21.615 1.00 92.06 111 TYR A N 1
ATOM 907 C CA . TYR A 1 111 ? -26.398 10.000 20.904 1.00 92.06 111 TYR A CA 1
ATOM 908 C C . TYR A 1 111 ? -26.596 10.663 19.540 1.00 92.06 111 TYR A C 1
ATOM 910 O O . TYR A 1 111 ? -25.938 11.660 19.244 1.00 92.06 111 TYR A O 1
ATOM 918 N N . LYS A 1 112 ? -27.539 10.169 18.726 1.00 90.75 112 LYS A N 1
ATOM 919 C CA . LYS A 1 112 ? -27.810 10.747 17.400 1.00 90.75 112 LYS A CA 1
ATOM 920 C C . LYS A 1 112 ? -28.211 12.218 17.488 1.00 90.75 112 LYS A C 1
ATOM 922 O O . LYS A 1 112 ? -27.764 13.022 16.672 1.00 90.75 112 LYS A O 1
ATOM 927 N N . LYS A 1 113 ? -29.042 12.577 18.472 1.00 92.56 113 LYS A N 1
ATOM 928 C CA . LYS A 1 113 ? -29.479 13.963 18.684 1.00 92.56 113 LYS A CA 1
ATOM 929 C C . LYS A 1 113 ? -28.312 14.860 19.102 1.00 92.56 113 LYS A C 1
ATOM 931 O O . LYS A 1 113 ? -28.115 15.912 18.496 1.00 92.56 113 LYS A O 1
ATOM 936 N N . ILE A 1 114 ? -27.516 14.438 20.087 1.00 88.31 114 ILE A N 1
ATOM 937 C CA . ILE A 1 114 ? -26.385 15.239 20.575 1.00 88.31 114 ILE A CA 1
ATOM 938 C C . ILE A 1 114 ? -25.284 15.356 19.527 1.00 88.31 114 ILE A C 1
ATOM 940 O O . ILE A 1 114 ? -24.772 16.452 19.320 1.00 88.31 114 ILE A O 1
ATOM 944 N N . SER A 1 115 ? -24.940 14.266 18.841 1.00 85.12 115 SER A N 1
ATOM 945 C CA . SER A 1 115 ? -23.904 14.282 17.807 1.00 85.12 115 SER A CA 1
ATOM 946 C C . SER A 1 115 ? -24.244 15.291 16.703 1.00 85.12 115 SER A C 1
ATOM 948 O O . SER A 1 115 ? -23.426 16.149 16.374 1.00 85.12 115 SER A O 1
ATOM 950 N N . LYS A 1 116 ? -25.500 15.304 16.226 1.00 86.00 116 LYS A N 1
ATOM 951 C CA . LYS A 1 116 ? -25.984 16.312 15.265 1.00 86.00 116 LYS A CA 1
ATOM 952 C C . LYS A 1 116 ? -25.879 17.741 15.795 1.00 86.00 116 LYS A C 1
ATOM 954 O O . LYS A 1 116 ? -25.433 18.623 15.066 1.00 86.00 116 LYS A O 1
ATOM 959 N N . TYR A 1 117 ? -26.278 17.974 17.046 1.00 88.94 117 TYR A N 1
ATOM 960 C CA . TYR A 1 117 ? -26.172 19.294 17.671 1.00 88.94 117 TYR A CA 1
ATOM 961 C C . TYR A 1 117 ? -24.714 19.768 17.751 1.00 88.94 117 TYR A C 1
ATOM 963 O O . TYR A 1 117 ? -24.409 20.910 17.409 1.00 88.94 117 TYR A O 1
ATOM 971 N N . TYR A 1 118 ? -23.799 18.874 18.130 1.00 84.19 118 TYR A N 1
ATOM 972 C CA . TYR A 1 118 ? -22.377 19.184 18.251 1.00 84.19 118 TYR A CA 1
ATOM 973 C C . TYR A 1 118 ? -21.738 19.514 16.896 1.00 84.19 118 TYR A C 1
ATOM 975 O O . TYR A 1 118 ? -21.079 20.547 16.762 1.00 84.19 118 TYR A O 1
ATOM 983 N N . ILE A 1 119 ? -22.010 18.698 15.872 1.00 82.44 119 ILE A N 1
ATOM 984 C CA . ILE A 1 119 ? -21.546 18.923 14.493 1.00 82.44 119 ILE A CA 1
ATOM 985 C C . ILE A 1 119 ? -22.102 20.244 13.944 1.00 82.44 119 ILE A C 1
ATOM 987 O O . ILE A 1 119 ? -21.345 21.046 13.397 1.00 82.44 119 ILE A O 1
ATOM 991 N N . ARG A 1 120 ? -23.399 20.525 14.147 1.00 84.75 120 ARG A N 1
ATOM 992 C CA . ARG A 1 120 ? -24.017 21.807 13.756 1.00 84.75 120 ARG A CA 1
ATOM 993 C C . ARG A 1 120 ? -23.334 22.989 14.446 1.00 84.75 120 ARG A C 1
ATOM 995 O O . ARG A 1 120 ? -23.098 24.008 13.805 1.00 84.75 120 ARG A O 1
ATOM 1002 N N . GLY A 1 121 ? -22.981 22.850 15.723 1.00 85.62 121 GLY A N 1
ATOM 1003 C CA . GLY A 1 121 ? -22.250 23.872 16.470 1.00 85.62 121 GLY A CA 1
ATOM 1004 C C . GLY A 1 121 ? -20.872 24.179 15.877 1.00 85.62 121 GLY A C 1
ATOM 1005 O O . GLY A 1 121 ? -20.526 25.350 15.732 1.00 85.62 121 GLY A O 1
ATOM 1006 N N . ILE A 1 122 ? -20.106 23.150 15.498 1.00 81.44 122 ILE A N 1
ATOM 1007 C CA . ILE A 1 122 ? -18.809 23.316 14.813 1.00 81.44 122 ILE A CA 1
ATOM 1008 C C . ILE A 1 122 ? -19.012 24.026 13.470 1.00 81.44 122 ILE A C 1
ATOM 1010 O O . ILE A 1 122 ? -18.343 25.019 13.187 1.00 81.44 122 ILE A O 1
ATOM 1014 N N . TYR A 1 123 ? -19.992 23.578 12.682 1.00 81.19 123 TYR A N 1
ATOM 1015 C CA . TYR A 1 123 ? -20.294 24.157 11.374 1.00 81.19 123 TYR A CA 1
ATOM 1016 C C . TYR A 1 123 ? -20.694 25.638 11.450 1.00 81.19 123 TYR A C 1
ATOM 1018 O O . TYR A 1 123 ? -20.206 26.450 10.667 1.00 81.19 123 TYR A O 1
ATOM 1026 N N . LEU A 1 124 ? -21.542 26.026 12.408 1.00 84.50 124 LEU A N 1
ATOM 1027 C CA . LEU A 1 124 ? -21.955 27.424 12.578 1.00 84.50 124 LEU A CA 1
ATOM 1028 C C . LEU A 1 124 ? -20.779 28.333 12.955 1.00 84.50 124 LEU A C 1
ATOM 1030 O O . LEU A 1 124 ? -20.674 29.438 12.421 1.00 84.50 124 LEU A O 1
ATOM 1034 N N . ARG A 1 125 ? -19.877 27.872 13.834 1.00 83.44 125 ARG A N 1
ATOM 1035 C CA . ARG A 1 125 ? -18.665 28.629 14.197 1.00 83.44 125 ARG A CA 1
ATOM 1036 C C . ARG A 1 125 ? -17.738 28.805 13.002 1.00 83.44 125 ARG A C 1
ATOM 1038 O O . ARG A 1 125 ? -17.282 29.919 12.758 1.00 83.44 125 ARG A O 1
ATOM 1045 N N . LEU A 1 126 ? -17.535 27.742 12.227 1.00 79.81 126 LEU A N 1
ATOM 1046 C CA . LEU A 1 126 ? -16.746 27.785 11.000 1.00 79.81 126 LEU A CA 1
ATOM 1047 C C . LEU A 1 126 ? -17.356 28.736 9.963 1.00 79.81 126 LEU A C 1
ATOM 1049 O O . LEU A 1 126 ? -16.670 29.610 9.442 1.00 79.81 126 LEU A O 1
ATOM 1053 N N . LYS A 1 127 ? -18.665 28.629 9.704 1.00 81.56 127 LYS A N 1
ATOM 1054 C CA . LYS A 1 127 ? -19.375 29.518 8.775 1.00 81.56 127 LYS A CA 1
ATOM 1055 C C . LYS A 1 127 ? -19.231 30.980 9.199 1.00 81.56 127 LYS A C 1
ATOM 1057 O O . LYS A 1 127 ? -18.912 31.827 8.366 1.00 81.56 127 LYS A O 1
ATOM 1062 N N . LYS A 1 128 ? -19.404 31.276 10.493 1.00 83.88 128 LYS A N 1
ATOM 1063 C CA . LYS A 1 128 ? -19.208 32.623 11.049 1.00 83.88 128 LYS A CA 1
ATOM 1064 C C . LYS A 1 128 ? -17.773 33.111 10.822 1.00 83.88 128 LYS A C 1
ATOM 1066 O O . LYS A 1 128 ? -17.595 34.230 10.342 1.00 83.88 128 LYS A O 1
ATOM 1071 N N . HIS A 1 129 ? -16.772 32.267 11.077 1.00 79.88 129 HIS A N 1
ATOM 1072 C CA . HIS A 1 129 ? -15.367 32.592 10.825 1.00 79.88 129 HIS A CA 1
ATOM 1073 C C . HIS A 1 129 ? -15.109 32.941 9.347 1.00 79.88 129 HIS A C 1
ATOM 1075 O O . HIS A 1 129 ? -14.643 34.039 9.039 1.00 79.88 129 HIS A O 1
ATOM 1081 N N . LEU A 1 130 ? -15.531 32.077 8.419 1.00 77.81 130 LEU A N 1
ATOM 1082 C CA . LEU A 1 130 ? -15.356 32.286 6.977 1.00 77.81 130 LEU A CA 1
ATOM 1083 C C . LEU A 1 130 ? -16.048 33.560 6.470 1.00 77.81 130 LEU A C 1
ATOM 1085 O O . LEU A 1 130 ? -15.522 34.247 5.592 1.00 77.81 130 LEU A O 1
ATOM 1089 N N . THR A 1 131 ? -17.222 33.904 7.011 1.00 80.81 131 THR A N 1
ATOM 1090 C CA . THR A 1 131 ? -17.903 35.161 6.651 1.00 80.81 131 THR A CA 1
ATOM 1091 C C . THR A 1 131 ? -17.155 36.398 7.143 1.00 80.81 131 THR A C 1
ATOM 1093 O O . THR A 1 131 ? -17.091 37.388 6.418 1.00 80.81 131 THR A O 1
ATOM 1096 N N . LEU A 1 132 ? -16.551 36.353 8.336 1.00 81.19 132 LEU A N 1
ATOM 1097 C CA . LEU A 1 132 ? -15.723 37.455 8.831 1.00 81.19 132 LEU A CA 1
ATOM 1098 C C . LEU A 1 132 ? -14.446 37.611 8.008 1.00 81.19 132 LEU A C 1
ATOM 1100 O O . LEU A 1 132 ? -14.101 38.734 7.649 1.00 81.19 132 LEU A O 1
ATOM 1104 N N . LYS A 1 133 ? -13.788 36.500 7.661 1.00 76.94 133 LYS A N 1
ATOM 1105 C CA . LYS A 1 133 ? -12.592 36.501 6.809 1.00 76.94 133 LYS A CA 1
ATOM 1106 C C . LYS A 1 133 ? -12.876 37.150 5.454 1.00 76.94 133 LYS A C 1
ATOM 1108 O O . LYS A 1 133 ? -12.148 38.050 5.047 1.00 76.94 133 LYS A O 1
ATOM 1113 N N . ARG A 1 134 ? -13.983 36.774 4.802 1.00 79.25 134 ARG A N 1
ATOM 1114 C CA . ARG A 1 134 ? -14.415 37.386 3.532 1.00 79.25 134 ARG A CA 1
ATOM 1115 C C . ARG A 1 134 ? -14.646 38.893 3.644 1.00 79.25 134 ARG A C 1
ATOM 1117 O O . ARG A 1 134 ? -14.191 39.622 2.772 1.00 79.25 134 ARG A O 1
ATOM 1124 N N . LYS A 1 135 ? -15.282 39.360 4.725 1.00 81.75 135 LYS A N 1
ATOM 1125 C CA . LYS A 1 135 ? -15.476 40.801 4.973 1.00 81.75 135 LYS A CA 1
ATOM 1126 C C . LYS A 1 135 ? -14.148 41.548 5.135 1.00 81.75 135 LYS A C 1
ATOM 1128 O O . LYS A 1 135 ? -13.981 42.627 4.584 1.00 81.75 135 LYS A O 1
ATOM 1133 N N . ILE A 1 136 ? -13.187 40.960 5.853 1.00 78.81 136 ILE A N 1
ATOM 1134 C CA . ILE A 1 136 ? -11.860 41.565 6.055 1.00 78.81 136 ILE A CA 1
ATOM 1135 C C . ILE A 1 136 ? -11.109 41.696 4.724 1.00 78.81 136 ILE A C 1
ATOM 1137 O O . ILE A 1 136 ? -10.519 42.744 4.465 1.00 78.81 136 ILE A O 1
ATOM 1141 N N . ILE A 1 137 ? -11.152 40.668 3.873 1.00 76.44 137 ILE A N 1
ATOM 1142 C CA . ILE A 1 137 ? -10.522 40.706 2.545 1.00 76.44 137 ILE A CA 1
ATOM 1143 C C . ILE A 1 137 ? -11.172 41.795 1.681 1.00 76.44 137 ILE A C 1
ATOM 1145 O O . ILE A 1 137 ? -10.465 42.671 1.191 1.00 76.44 137 ILE A O 1
ATOM 1149 N N . SER A 1 138 ? -12.508 41.836 1.595 1.00 82.81 138 SER A N 1
ATOM 1150 C CA . SER A 1 138 ? -13.204 42.858 0.798 1.00 82.81 138 SER A CA 1
ATOM 1151 C C . SER A 1 138 ? -12.937 44.286 1.280 1.00 82.81 138 SER A C 1
ATOM 1153 O O . SER A 1 138 ? -12.800 45.200 0.467 1.00 82.81 138 SER A O 1
ATOM 1155 N N . ASP A 1 139 ? -12.835 44.493 2.596 1.00 79.56 139 ASP A N 1
ATOM 1156 C CA . ASP A 1 139 ? -12.518 45.805 3.170 1.00 79.56 139 ASP A CA 1
ATOM 1157 C C . ASP A 1 139 ? -11.062 46.212 2.890 1.00 79.56 139 ASP A C 1
ATOM 1159 O O . ASP A 1 139 ? -10.768 47.396 2.696 1.00 79.56 139 ASP A O 1
ATOM 1163 N N . THR A 1 140 ? -10.151 45.237 2.845 1.00 76.94 140 THR A N 1
ATOM 1164 C CA . THR A 1 140 ? -8.727 45.451 2.552 1.00 76.94 140 THR A CA 1
ATOM 1165 C C . THR A 1 140 ? -8.534 45.803 1.081 1.00 76.94 140 THR A C 1
ATOM 1167 O O . THR A 1 140 ? -7.923 46.829 0.782 1.00 76.94 140 THR A O 1
ATOM 1170 N N . ASP A 1 141 ? -9.148 45.049 0.169 1.00 77.62 141 ASP A N 1
ATOM 1171 C CA . ASP A 1 141 ? -9.104 45.313 -1.276 1.00 77.62 141 ASP A CA 1
ATOM 1172 C C . ASP A 1 141 ? -9.723 46.674 -1.622 1.00 77.62 141 ASP A C 1
ATOM 1174 O O . ASP A 1 141 ? -9.204 47.421 -2.460 1.00 77.62 141 ASP A O 1
ATOM 1178 N N . ARG A 1 142 ? -10.796 47.059 -0.916 1.00 77.12 142 ARG A N 1
ATOM 1179 C CA . ARG A 1 142 ? -11.415 48.382 -1.059 1.00 77.12 142 ARG A CA 1
ATOM 1180 C C . ARG A 1 142 ? -10.493 49.510 -0.588 1.00 77.12 142 ARG A C 1
ATOM 1182 O O . ARG A 1 142 ? -10.419 50.538 -1.259 1.00 77.12 142 ARG A O 1
ATOM 1189 N N . LYS A 1 143 ? -9.771 49.339 0.527 1.00 75.06 143 LYS A N 1
ATOM 1190 C CA . LYS A 1 143 ? -8.789 50.332 1.011 1.00 75.06 143 LYS A CA 1
ATOM 1191 C C . LYS A 1 143 ? -7.592 50.467 0.070 1.00 75.06 143 LYS A C 1
ATOM 1193 O O . LYS A 1 143 ? -7.180 51.590 -0.217 1.00 75.06 143 LYS A O 1
ATOM 1198 N N . VAL A 1 144 ? -7.065 49.357 -0.446 1.00 76.12 144 VAL A N 1
ATOM 1199 C CA . VAL A 1 144 ? -5.957 49.373 -1.417 1.00 76.12 144 VAL A CA 1
ATOM 1200 C C . VAL A 1 144 ? -6.382 50.087 -2.703 1.00 76.12 144 VAL A C 1
ATOM 1202 O O . VAL A 1 144 ? -5.668 50.968 -3.178 1.00 76.12 144 VAL A O 1
ATOM 1205 N N . SER A 1 145 ? -7.591 49.809 -3.200 1.00 73.50 145 SER A N 1
ATOM 1206 C CA . SER A 1 145 ? -8.132 50.462 -4.401 1.00 73.50 145 SER A CA 1
ATOM 1207 C C . SER A 1 145 ? -8.322 51.974 -4.227 1.00 73.50 145 SER A C 1
ATOM 1209 O O . SER A 1 145 ? -8.014 52.735 -5.138 1.00 73.50 145 SER A O 1
ATOM 1211 N N . LEU A 1 146 ? -8.772 52.429 -3.049 1.00 67.62 146 LEU A N 1
ATOM 1212 C CA . LEU A 1 146 ? -8.931 53.861 -2.757 1.00 67.62 146 LEU A CA 1
ATOM 1213 C C . LEU A 1 146 ? -7.591 54.598 -2.647 1.00 67.62 146 LEU A C 1
ATOM 1215 O O . LEU A 1 146 ? -7.508 55.756 -3.048 1.00 67.62 146 LEU A O 1
ATOM 1219 N N . THR A 1 147 ? -6.547 53.929 -2.149 1.00 66.56 147 THR A N 1
ATOM 1220 C CA . THR A 1 147 ? -5.213 54.532 -1.988 1.00 66.56 147 THR A CA 1
ATOM 1221 C C . THR A 1 147 ? -4.546 54.768 -3.348 1.00 66.56 147 THR A C 1
ATOM 1223 O O . THR A 1 147 ? -3.944 55.818 -3.564 1.00 66.56 147 THR A O 1
ATOM 1226 N N . LEU A 1 148 ? -4.740 53.847 -4.300 1.00 64.31 148 LEU A N 1
ATOM 1227 C CA . LEU A 1 148 ? -4.194 53.942 -5.660 1.00 64.31 148 LEU A CA 1
ATOM 1228 C C . LEU A 1 148 ? -4.864 55.028 -6.519 1.00 64.31 148 LEU A C 1
ATOM 1230 O O . LEU A 1 148 ? -4.240 55.554 -7.434 1.00 64.31 148 LEU A O 1
ATOM 1234 N N . THR A 1 149 ? -6.107 55.416 -6.221 1.00 56.31 149 THR A N 1
ATOM 1235 C CA . THR A 1 149 ? -6.812 56.477 -6.969 1.00 56.31 149 THR A CA 1
ATOM 1236 C C . THR A 1 149 ? -6.493 57.904 -6.512 1.00 56.31 149 THR A C 1
ATOM 1238 O O . THR A 1 149 ? -6.922 58.855 -7.159 1.00 56.31 149 THR A O 1
ATOM 1241 N N . SER A 1 150 ? -5.751 58.080 -5.415 1.00 54.72 150 SER A N 1
ATOM 1242 C CA . SER A 1 150 ? -5.477 59.399 -4.821 1.00 54.72 150 SER A CA 1
ATOM 1243 C C . SER A 1 150 ? -4.071 59.959 -5.073 1.00 54.72 150 SER A C 1
ATOM 1245 O O . SER A 1 150 ? -3.812 61.085 -4.651 1.00 54.72 150 SER A O 1
ATOM 1247 N N . GLU A 1 151 ? -3.179 59.238 -5.766 1.00 50.91 151 GLU A N 1
ATOM 1248 C CA . GLU A 1 151 ? -1.778 59.672 -5.939 1.00 50.91 151 GLU A CA 1
ATOM 1249 C C . GLU A 1 151 ? -1.372 60.204 -7.322 1.00 50.91 151 GLU A C 1
ATOM 1251 O O . GLU A 1 151 ? -0.302 60.798 -7.405 1.00 50.91 151 GLU A O 1
ATOM 1256 N N . ASP A 1 152 ? -2.209 60.159 -8.367 1.00 45.16 152 ASP A N 1
ATOM 1257 C CA . ASP A 1 152 ? -1.838 60.743 -9.672 1.00 45.16 152 ASP A CA 1
ATOM 1258 C C . ASP A 1 152 ? -2.810 61.816 -10.171 1.00 45.16 152 ASP A C 1
ATOM 1260 O O . ASP A 1 152 ? -3.619 61.650 -11.081 1.00 45.16 152 ASP A O 1
ATOM 1264 N N . GLY A 1 153 ? -2.662 62.996 -9.571 1.00 50.03 153 GLY A N 1
ATOM 1265 C CA . GLY A 1 153 ? -3.022 64.270 -10.180 1.00 50.03 153 GLY A CA 1
ATOM 1266 C C . GLY A 1 153 ? -1.834 64.888 -10.920 1.00 50.03 153 GLY A C 1
ATOM 1267 O O . GLY A 1 153 ? -1.434 65.998 -10.577 1.00 50.03 153 GLY A O 1
ATOM 1268 N N . LYS A 1 154 ? -1.247 64.201 -11.911 1.00 48.12 154 LYS A N 1
ATOM 1269 C CA . LYS A 1 154 ? -0.354 64.827 -12.903 1.00 48.12 154 LYS A CA 1
ATOM 1270 C C . LYS A 1 154 ? -0.564 64.237 -14.295 1.00 48.12 154 LYS A C 1
ATOM 1272 O O . LYS A 1 154 ? -0.256 63.089 -14.575 1.00 48.12 154 LYS A O 1
ATOM 1277 N N . SER A 1 155 ? -1.069 65.102 -15.167 1.00 53.03 155 SER A N 1
ATOM 1278 C CA . SER A 1 155 ? -1.212 64.933 -16.608 1.00 53.03 155 SER A CA 1
ATOM 1279 C C . SER A 1 155 ? 0.082 64.461 -17.275 1.00 53.03 155 SER A C 1
ATOM 1281 O O . SER A 1 155 ? 1.056 65.219 -17.310 1.00 53.03 155 SER A O 1
ATOM 1283 N N . VAL A 1 156 ? 0.056 63.277 -17.884 1.00 42.94 156 VAL A N 1
ATOM 1284 C CA . VAL A 1 156 ? 0.901 62.944 -19.036 1.00 42.94 156 VAL A CA 1
ATOM 1285 C C . VAL A 1 156 ? 0.044 62.183 -20.042 1.00 42.94 156 VAL A C 1
ATOM 1287 O O . VAL A 1 156 ? -0.507 61.127 -19.743 1.00 42.94 156 VAL A O 1
ATOM 1290 N N . ASP A 1 157 ? -0.087 62.785 -21.219 1.00 45.94 157 ASP A N 1
ATOM 1291 C CA . ASP A 1 157 ? -0.755 62.238 -22.390 1.00 45.94 157 ASP A CA 1
ATOM 1292 C C . ASP A 1 157 ? -0.066 60.973 -22.921 1.00 45.94 157 ASP A C 1
ATOM 1294 O O . ASP A 1 157 ? 1.160 60.895 -22.972 1.00 45.94 157 ASP A O 1
ATOM 1298 N N . ASN A 1 158 ? -0.906 60.075 -23.445 1.00 49.78 158 ASN A N 1
ATOM 1299 C CA . ASN A 1 158 ? -0.633 59.063 -24.467 1.00 49.78 158 ASN A CA 1
ATOM 1300 C C . ASN A 1 158 ? 0.482 58.043 -24.198 1.00 49.78 158 ASN A C 1
ATOM 1302 O O . ASN A 1 158 ? 1.650 58.334 -24.419 1.00 49.78 158 ASN A O 1
ATOM 1306 N N . ILE A 1 159 ? 0.082 56.788 -23.960 1.00 38.72 159 ILE A N 1
ATOM 1307 C CA . ILE A 1 159 ? 0.514 55.610 -24.738 1.00 38.72 159 ILE A CA 1
ATOM 1308 C C . ILE A 1 159 ? -0.545 54.508 -24.559 1.00 38.72 159 ILE A C 1
ATOM 1310 O O . ILE A 1 159 ? -0.995 54.224 -23.453 1.00 38.72 159 ILE A O 1
ATOM 1314 N N . ASN A 1 160 ? -0.968 53.937 -25.688 1.00 48.25 160 ASN A N 1
ATOM 1315 C CA . ASN A 1 160 ? -1.873 52.796 -25.785 1.00 48.25 160 ASN A CA 1
ATOM 1316 C C . ASN A 1 160 ? -1.237 51.546 -25.168 1.00 48.25 160 ASN A C 1
ATOM 1318 O O . ASN A 1 160 ? -0.161 51.159 -25.612 1.00 48.25 160 ASN A O 1
ATOM 1322 N N . ASP A 1 161 ? -1.947 50.874 -24.261 1.00 34.78 161 ASP A N 1
ATOM 1323 C CA . ASP A 1 161 ? -1.681 49.472 -23.924 1.00 34.78 161 ASP A CA 1
ATOM 1324 C C . ASP A 1 161 ? -2.990 48.745 -23.559 1.00 34.78 161 ASP A C 1
ATOM 1326 O O . ASP A 1 161 ? -3.377 48.567 -22.403 1.00 34.78 161 ASP A O 1
ATOM 1330 N N . GLU A 1 162 ? -3.712 48.316 -24.596 1.00 47.41 162 GLU A N 1
ATOM 1331 C CA . GLU A 1 162 ? -4.613 47.169 -24.498 1.00 47.41 162 GLU A CA 1
ATOM 1332 C C . GLU A 1 162 ? -3.745 45.908 -24.447 1.00 47.41 162 GLU A C 1
ATOM 1334 O O . GLU A 1 162 ? -3.203 45.541 -25.484 1.00 47.41 162 GLU A O 1
ATOM 1339 N N . THR A 1 163 ? -3.601 45.249 -23.285 1.00 44.31 163 THR A N 1
ATOM 1340 C CA . THR A 1 163 ? -3.489 43.765 -23.149 1.00 44.31 163 THR A CA 1
ATOM 1341 C C . THR A 1 163 ? -3.187 43.238 -21.729 1.00 44.31 163 THR A C 1
ATOM 1343 O O . THR A 1 163 ? -2.675 42.132 -21.597 1.00 44.31 163 THR A O 1
ATOM 1346 N N . LEU A 1 164 ? -3.546 43.919 -20.627 1.00 37.72 164 LEU A N 1
ATOM 1347 C CA . LEU A 1 164 ? -3.260 43.360 -19.285 1.00 37.72 164 LEU A CA 1
ATOM 1348 C C . LEU A 1 164 ? -4.340 43.569 -18.204 1.00 37.72 164 LEU A C 1
ATOM 1350 O O . LEU A 1 164 ? -4.025 43.778 -17.040 1.00 37.72 164 LEU A O 1
ATOM 1354 N N . SER A 1 165 ? -5.628 43.489 -18.558 1.00 34.12 165 SER A N 1
ATOM 1355 C CA . SER A 1 165 ? -6.726 43.602 -17.573 1.00 34.12 165 SER A CA 1
ATOM 1356 C C . SER A 1 165 ? -7.950 42.744 -17.923 1.00 34.12 165 SER A C 1
ATOM 1358 O O . SER A 1 165 ? -9.072 43.230 -18.044 1.00 34.12 165 SER A O 1
ATOM 1360 N N . LYS A 1 166 ? -7.753 41.439 -18.161 1.00 35.53 166 LYS A N 1
ATOM 1361 C CA . LYS A 1 166 ? -8.887 40.531 -18.441 1.00 35.53 166 LYS A CA 1
ATOM 1362 C C . LYS A 1 166 ? -8.828 39.132 -17.820 1.00 35.53 166 LYS A C 1
ATOM 1364 O O . LYS A 1 166 ? -9.639 38.296 -18.196 1.00 35.53 166 LYS A O 1
ATOM 1369 N N . VAL A 1 167 ? -7.931 38.861 -16.865 1.00 37.41 167 VAL A N 1
ATOM 1370 C CA . VAL A 1 167 ? -7.745 37.483 -16.348 1.00 37.41 167 VAL A CA 1
ATOM 1371 C C . VAL A 1 167 ? -8.127 37.283 -14.870 1.00 37.41 167 VAL A C 1
ATOM 1373 O O . VAL A 1 167 ? -8.288 36.144 -14.457 1.00 37.41 167 VAL A O 1
ATOM 1376 N N . SER A 1 168 ? -8.385 38.321 -14.066 1.00 35.16 168 SER A N 1
ATOM 1377 C CA . SER A 1 168 ? -8.586 38.130 -12.612 1.00 35.16 168 SER A CA 1
ATOM 1378 C C . SER A 1 168 ? -10.025 38.221 -12.078 1.00 35.16 168 SER A C 1
ATOM 1380 O O . SER A 1 168 ? -10.217 38.008 -10.886 1.00 35.16 168 SER A O 1
ATOM 1382 N N . SER A 1 169 ? -11.053 38.485 -12.897 1.00 36.25 169 SER A N 1
ATOM 1383 C CA . SER A 1 169 ? -12.414 38.770 -12.384 1.00 36.25 169 SER A CA 1
ATOM 1384 C C . SER A 1 169 ? -13.529 37.789 -12.777 1.00 36.25 169 SER A C 1
ATOM 1386 O O . SER A 1 169 ? -14.687 38.050 -12.461 1.00 36.25 169 SER A O 1
ATOM 1388 N N . SER A 1 170 ? -13.238 36.649 -13.415 1.00 30.97 170 SER A N 1
ATOM 1389 C CA . SER A 1 170 ? -14.287 35.711 -13.870 1.00 30.97 170 SER A CA 1
ATOM 1390 C C . SER A 1 170 ? -14.448 34.422 -13.050 1.00 30.97 170 SER A C 1
ATOM 1392 O O . SER A 1 170 ? -15.225 33.559 -13.452 1.00 30.97 170 SER A O 1
ATOM 1394 N N . MET A 1 171 ? -13.767 34.255 -11.908 1.00 38.28 171 MET A N 1
ATOM 1395 C CA . MET A 1 171 ? -13.650 32.920 -11.294 1.00 38.28 171 MET A CA 1
ATOM 1396 C C . MET A 1 171 ? -14.703 32.542 -10.234 1.00 38.28 171 MET A C 1
ATOM 1398 O O . MET A 1 171 ? -14.771 31.373 -9.879 1.00 38.28 171 MET A O 1
ATOM 1402 N N . TYR A 1 172 ? -15.575 33.445 -9.772 1.00 39.25 172 TYR A N 1
ATOM 1403 C CA . TYR A 1 172 ? -16.647 33.076 -8.830 1.00 39.25 172 TYR A CA 1
ATOM 1404 C C . TYR A 1 172 ? -17.920 33.904 -9.035 1.00 39.25 172 TYR A C 1
ATOM 1406 O O . TYR A 1 172 ? -18.224 34.797 -8.255 1.00 39.25 172 TYR A O 1
ATOM 1414 N N . ASN A 1 173 ? -18.695 33.574 -10.070 1.00 36.25 173 ASN A N 1
ATOM 1415 C CA . ASN A 1 173 ? -20.128 33.873 -10.102 1.00 36.25 173 ASN A CA 1
ATOM 1416 C C . ASN A 1 173 ? -20.886 32.546 -10.184 1.00 36.25 173 ASN A C 1
ATOM 1418 O O . ASN A 1 173 ? -21.087 31.992 -11.261 1.00 36.25 173 ASN A O 1
ATOM 1422 N N . SER A 1 174 ? -21.280 32.038 -9.018 1.00 37.03 174 SER A N 1
ATOM 1423 C CA . SER A 1 174 ? -22.207 30.916 -8.856 1.00 37.03 174 SER A CA 1
ATOM 1424 C C . SER A 1 174 ? -23.434 31.394 -8.075 1.00 37.03 174 SER A C 1
ATOM 1426 O O . SER A 1 174 ? -23.802 30.818 -7.055 1.00 37.03 174 SER A O 1
ATOM 1428 N N . ASP A 1 175 ? -24.070 32.458 -8.561 1.00 39.38 175 ASP A N 1
ATOM 1429 C CA . ASP A 1 175 ? -25.431 32.826 -8.169 1.00 39.38 175 ASP A CA 1
ATOM 1430 C C . ASP A 1 175 ? -26.404 32.190 -9.160 1.00 39.38 175 ASP A C 1
ATOM 1432 O O . ASP A 1 175 ? -26.916 32.838 -10.065 1.00 39.38 175 ASP A O 1
ATOM 1436 N N . HIS A 1 176 ? -26.619 30.884 -9.026 1.00 40.03 176 HIS A N 1
ATOM 1437 C CA . HIS A 1 176 ? -27.826 30.232 -9.521 1.00 40.03 176 HIS A CA 1
ATOM 1438 C C . HIS A 1 176 ? -27.943 28.855 -8.877 1.00 40.03 176 HIS A C 1
ATOM 1440 O O . HIS A 1 176 ? -27.391 27.892 -9.392 1.00 40.03 176 HIS A O 1
ATOM 1446 N N . LEU A 1 177 ? -28.659 28.792 -7.752 1.00 38.97 177 LEU A N 1
ATOM 1447 C CA . LEU A 1 177 ? -29.558 27.705 -7.347 1.00 38.97 177 LEU A CA 1
ATOM 1448 C C . LEU A 1 177 ? -30.129 28.051 -5.965 1.00 38.97 177 LEU A C 1
ATOM 1450 O O . LEU A 1 177 ? -29.435 27.937 -4.966 1.00 38.97 177 LEU A O 1
ATOM 1454 N N . ASP A 1 178 ? -31.366 28.551 -5.944 1.00 33.19 178 ASP A N 1
ATOM 1455 C CA . ASP A 1 178 ? -32.426 28.050 -5.060 1.00 33.19 178 ASP A CA 1
ATOM 1456 C C . ASP A 1 178 ? -33.725 28.819 -5.332 1.00 33.19 178 ASP A C 1
ATOM 1458 O O . ASP A 1 178 ? -33.959 29.934 -4.866 1.00 33.19 178 ASP A O 1
ATOM 1462 N N . ARG A 1 179 ? -34.594 28.200 -6.135 1.00 39.47 179 ARG A N 1
ATOM 1463 C CA . ARG A 1 179 ? -36.011 28.552 -6.218 1.00 39.47 179 ARG A CA 1
ATOM 1464 C C . ARG A 1 179 ? -36.810 27.268 -6.013 1.00 39.47 179 ARG A C 1
ATOM 1466 O O . ARG A 1 179 ? -36.722 26.354 -6.826 1.00 39.47 179 ARG A O 1
ATOM 1473 N N . ASN A 1 180 ? -37.607 27.282 -4.947 1.00 40.09 180 ASN A N 1
ATOM 1474 C CA . ASN A 1 180 ? -38.662 26.344 -4.557 1.00 40.09 180 ASN A CA 1
ATOM 1475 C C . ASN A 1 180 ? -38.251 25.007 -3.919 1.00 40.09 180 ASN A C 1
ATOM 1477 O O . ASN A 1 180 ? -38.261 23.961 -4.561 1.00 40.09 180 ASN A O 1
ATOM 1481 N N . SER A 1 181 ? -38.154 25.020 -2.589 1.00 33.12 181 SER A N 1
ATOM 1482 C CA . SER A 1 181 ? -38.811 23.993 -1.775 1.00 33.12 181 SER A CA 1
ATOM 1483 C C . SER A 1 181 ? -39.349 24.622 -0.490 1.00 33.12 181 SER A C 1
ATOM 1485 O O . SER A 1 181 ? -38.596 24.953 0.421 1.00 33.12 181 SER A O 1
ATOM 1487 N N . THR A 1 182 ? -40.662 24.819 -0.465 1.00 38.59 182 THR A N 1
ATOM 1488 C CA . THR A 1 182 ? -41.462 25.239 0.684 1.00 38.59 182 THR A CA 1
ATOM 1489 C C . THR A 1 182 ? -41.360 24.189 1.787 1.00 38.59 182 THR A C 1
ATOM 1491 O O . THR A 1 182 ? -41.857 23.079 1.606 1.00 38.59 182 THR A O 1
ATOM 1494 N N . ILE A 1 183 ? -40.734 24.526 2.914 1.00 35.28 183 ILE A N 1
ATOM 1495 C CA . ILE A 1 183 ? -40.939 23.830 4.187 1.00 35.28 183 ILE A CA 1
ATOM 1496 C C . ILE A 1 183 ? -41.062 24.910 5.260 1.00 35.28 183 ILE A C 1
ATOM 1498 O O . ILE A 1 183 ? -40.164 25.729 5.435 1.00 35.28 183 ILE A O 1
ATOM 1502 N N . GLU A 1 184 ? -42.234 24.918 5.882 1.00 40.28 184 GLU A N 1
ATOM 1503 C CA . GLU A 1 184 ? -42.657 25.759 6.995 1.00 40.28 184 GLU A CA 1
ATOM 1504 C C . GLU A 1 184 ? -41.760 25.509 8.216 1.00 40.28 184 GLU A C 1
ATOM 1506 O O . GLU A 1 184 ? -41.702 24.385 8.712 1.00 40.28 184 GLU A O 1
ATOM 1511 N N . GLU A 1 185 ? -41.096 26.547 8.722 1.00 34.44 185 GLU A N 1
ATOM 1512 C CA . GLU A 1 185 ? -40.682 26.612 10.124 1.00 34.44 185 GLU A CA 1
ATOM 1513 C C . GLU A 1 185 ? -41.071 27.993 10.666 1.00 34.44 185 GLU A C 1
ATOM 1515 O O . GLU A 1 185 ? -40.740 29.028 10.089 1.00 34.44 185 GLU A O 1
ATOM 1520 N N . GLU A 1 186 ? -41.869 27.955 11.732 1.00 39.94 186 GLU A N 1
ATOM 1521 C CA . GLU A 1 186 ? -42.357 29.079 12.525 1.00 39.94 186 GLU A CA 1
ATOM 1522 C C . GLU A 1 186 ? -41.173 29.792 13.199 1.00 39.94 186 GLU A C 1
ATOM 1524 O O . GLU A 1 186 ? -40.442 29.178 13.978 1.00 39.94 186 GLU A O 1
ATOM 1529 N N . GLU A 1 187 ? -41.000 31.087 12.931 1.00 34.91 187 GLU A N 1
ATOM 1530 C CA . GLU A 1 187 ? -40.183 31.976 13.760 1.00 34.91 187 GLU A CA 1
ATOM 1531 C C . GLU A 1 187 ? -41.105 32.986 14.456 1.00 34.91 187 GLU A C 1
ATOM 1533 O O . GLU A 1 187 ? -41.869 33.710 13.817 1.00 34.91 187 GLU A O 1
ATOM 1538 N N . GLU A 1 188 ? -41.046 32.975 15.789 1.00 35.19 188 GLU A N 1
ATOM 1539 C CA . GLU A 1 188 ? -41.628 33.975 16.679 1.00 35.19 188 GLU A CA 1
ATOM 1540 C C . GLU A 1 188 ? -40.880 35.307 16.501 1.00 35.19 188 GLU A C 1
ATOM 1542 O O . GLU A 1 188 ? -39.679 35.404 16.760 1.00 35.19 188 GLU A O 1
ATOM 1547 N N . GLU A 1 189 ? -41.604 36.333 16.052 1.00 32.34 189 GLU A N 1
ATOM 1548 C CA . GLU A 1 189 ? -41.174 37.731 16.063 1.00 32.34 189 GLU A CA 1
ATOM 1549 C C . GLU A 1 189 ? -41.301 38.311 17.482 1.00 32.34 189 GLU A C 1
ATOM 1551 O O . GLU A 1 189 ? -42.404 38.410 18.023 1.00 32.34 189 GLU A O 1
ATOM 1556 N N . GLU A 1 190 ? -40.192 38.787 18.052 1.00 34.97 190 GLU A N 1
ATOM 1557 C CA . GLU A 1 190 ? -40.223 39.877 19.030 1.00 34.97 190 GLU A CA 1
ATOM 1558 C C . GLU A 1 190 ? -39.755 41.165 18.344 1.00 34.97 190 GLU A C 1
ATOM 1560 O O . GLU A 1 190 ? -38.602 41.319 17.939 1.00 34.97 190 GLU A O 1
ATOM 1565 N N . ASN A 1 191 ? -40.727 42.065 18.192 1.00 34.47 191 ASN A N 1
ATOM 1566 C CA . ASN A 1 191 ? -40.576 43.457 17.806 1.00 34.47 191 ASN A CA 1
ATOM 1567 C C . ASN A 1 191 ? -39.738 44.220 18.832 1.00 34.47 191 ASN A C 1
ATOM 1569 O O . ASN A 1 191 ? -39.982 44.091 20.026 1.00 34.47 191 ASN A O 1
ATOM 1573 N N . GLU A 1 192 ? -38.913 45.150 18.359 1.00 33.12 192 GLU A N 1
ATOM 1574 C CA . GLU A 1 192 ? -38.844 46.473 18.977 1.00 33.12 192 GLU A CA 1
ATOM 1575 C C . GLU A 1 192 ? -38.547 47.516 17.894 1.00 33.12 192 GLU A C 1
ATOM 1577 O O . GLU A 1 192 ? -37.475 47.575 17.288 1.00 33.12 192 GLU A O 1
ATOM 1582 N N . GLU A 1 193 ? -39.594 48.286 17.609 1.00 34.84 193 GLU A N 1
ATOM 1583 C CA . GLU A 1 193 ? -39.565 49.550 16.895 1.00 34.84 193 GLU A CA 1
ATOM 1584 C C . GLU A 1 193 ? -38.725 50.556 17.689 1.00 34.84 193 GLU A C 1
ATOM 1586 O O . GLU A 1 193 ? -38.877 50.652 18.901 1.00 34.84 193 GLU A O 1
ATOM 1591 N N . GLU A 1 194 ? -37.961 51.411 17.011 1.00 31.55 194 GLU A N 1
ATOM 1592 C CA . GLU A 1 194 ? -38.082 52.834 17.312 1.00 31.55 194 GLU A CA 1
ATOM 1593 C C . GLU A 1 194 ? -37.688 53.707 16.121 1.00 31.55 194 GLU A C 1
ATOM 1595 O O . GLU A 1 194 ? -36.762 53.458 15.350 1.00 31.55 194 GLU A O 1
ATOM 1600 N N . ASN A 1 195 ? -38.516 54.727 15.975 1.00 33.81 195 ASN A N 1
ATOM 1601 C CA . ASN A 1 195 ? -38.800 55.535 14.815 1.00 33.81 195 ASN A CA 1
ATOM 1602 C C . ASN A 1 195 ? -38.479 56.983 15.200 1.00 33.81 195 ASN A C 1
ATOM 1604 O O . ASN A 1 195 ? -39.023 57.476 16.181 1.00 33.81 195 ASN A O 1
ATOM 1608 N N . SER A 1 196 ? -37.627 57.677 14.449 1.00 33.19 196 SER A N 1
ATOM 1609 C CA . SER A 1 196 ? -37.681 59.140 14.288 1.00 33.19 196 SER A CA 1
ATOM 1610 C C . SER A 1 196 ? -36.756 59.513 13.123 1.00 33.19 196 SER A C 1
ATOM 1612 O O . SER A 1 196 ? -35.632 59.036 13.045 1.00 33.19 196 SER A O 1
ATOM 1614 N N . GLY A 1 197 ? -37.146 60.281 12.113 1.00 32.31 197 GLY A N 1
ATOM 1615 C CA . GLY A 1 197 ? -38.280 61.181 11.992 1.00 32.31 197 GLY A CA 1
ATOM 1616 C C . GLY A 1 197 ? -37.749 62.543 11.558 1.00 32.31 197 GLY A C 1
ATOM 1617 O O . GLY A 1 197 ? -37.200 63.249 12.393 1.00 32.31 197 GLY A O 1
ATOM 1618 N N . CYS A 1 198 ? -37.987 62.877 10.280 1.00 29.50 198 CYS A N 1
ATOM 1619 C CA . CYS A 1 198 ? -38.096 64.238 9.730 1.00 29.50 198 CYS A CA 1
ATOM 1620 C C . CYS A 1 198 ? -36.808 65.102 9.698 1.00 29.50 198 CYS A C 1
ATOM 1622 O O . CYS A 1 198 ? -35.925 64.973 10.526 1.00 29.50 198 CYS A O 1
ATOM 1624 N N . GLU A 1 199 ? -36.576 66.027 8.768 1.00 33.25 199 GLU A N 1
ATOM 1625 C CA . GLU A 1 199 ? -37.392 66.631 7.718 1.00 33.25 199 GLU A CA 1
ATOM 1626 C C . GLU A 1 199 ? -36.438 67.356 6.752 1.00 33.25 199 GLU A C 1
ATOM 1628 O O . GLU A 1 199 ? -35.398 67.882 7.149 1.00 33.25 199 GLU A O 1
ATOM 1633 N N . ASN A 1 200 ? -36.796 67.362 5.472 1.00 40.75 200 ASN A N 1
ATOM 1634 C CA . ASN A 1 200 ? -36.102 68.064 4.400 1.00 40.75 200 ASN A CA 1
ATOM 1635 C C . ASN A 1 200 ? -36.865 69.372 4.149 1.00 40.75 200 ASN A C 1
ATOM 1637 O O . ASN A 1 200 ? -37.989 69.312 3.652 1.00 40.75 200 ASN A O 1
ATOM 1641 N N . GLU A 1 201 ? -36.267 70.532 4.425 1.00 35.38 201 GLU A N 1
ATOM 1642 C CA . GLU A 1 201 ? -36.800 71.818 3.963 1.00 35.38 201 GLU A CA 1
ATOM 1643 C C . GLU A 1 201 ? -35.771 72.605 3.147 1.00 35.38 201 GLU A C 1
ATOM 1645 O O . GLU A 1 201 ? -34.669 72.936 3.580 1.00 35.38 201 GLU A O 1
ATOM 1650 N N . ASN A 1 202 ? -36.202 72.906 1.924 1.00 43.25 202 ASN A N 1
ATOM 1651 C CA . ASN A 1 202 ? -35.663 73.908 1.019 1.00 43.25 202 ASN A CA 1
ATOM 1652 C C . ASN A 1 202 ? -35.815 75.315 1.619 1.00 43.25 202 ASN A C 1
ATOM 1654 O O . ASN A 1 202 ? -36.904 75.658 2.068 1.00 43.25 202 ASN A O 1
ATOM 1658 N N . SER A 1 203 ? -34.830 76.197 1.431 1.00 36.56 203 SER A N 1
ATOM 1659 C CA . SER A 1 203 ? -35.061 77.497 0.770 1.00 36.56 203 SER A CA 1
ATOM 1660 C C . SER A 1 203 ? -33.786 78.337 0.630 1.00 36.56 203 SER A C 1
ATOM 1662 O O . SER A 1 203 ? -32.936 78.408 1.511 1.00 36.56 203 SER A O 1
ATOM 1664 N N . ASN A 1 204 ? -33.685 78.983 -0.532 1.00 45.09 204 ASN A N 1
ATOM 1665 C CA . ASN A 1 204 ? -32.742 80.045 -0.872 1.00 45.09 204 ASN A CA 1
ATOM 1666 C C . ASN A 1 204 ? -32.882 81.261 0.062 1.00 45.09 204 ASN A C 1
ATOM 1668 O O . ASN A 1 204 ? -34.007 81.703 0.269 1.00 45.09 204 ASN A O 1
ATOM 1672 N N . SER A 1 205 ? -31.780 81.938 0.408 1.00 35.12 205 SER A N 1
ATOM 1673 C CA . SER A 1 205 ? -31.649 83.379 0.122 1.00 35.12 205 SER A CA 1
ATOM 1674 C C . SER A 1 205 ? -30.227 83.902 0.331 1.00 35.12 205 SER A C 1
ATOM 1676 O O . SER A 1 205 ? -29.488 83.463 1.202 1.00 35.12 205 SER A O 1
ATOM 1678 N N . SER A 1 206 ? -29.915 84.871 -0.512 1.00 42.31 206 SER A N 1
ATOM 1679 C CA . SER A 1 206 ? -28.699 85.639 -0.736 1.00 42.31 206 SER A CA 1
ATOM 1680 C C . SER A 1 206 ? -28.248 86.600 0.378 1.00 42.31 206 SER A C 1
ATOM 1682 O O . SER A 1 206 ? -29.077 87.141 1.103 1.00 42.31 206 SER A O 1
ATOM 1684 N N . ASN A 1 207 ? -26.958 86.949 0.270 1.00 40.44 207 ASN A N 1
ATOM 1685 C CA . ASN A 1 207 ? -26.281 88.223 0.573 1.00 40.44 207 ASN A CA 1
ATOM 1686 C C . ASN A 1 207 ? -25.430 88.361 1.852 1.00 40.44 207 ASN A C 1
ATOM 1688 O O . ASN A 1 207 ? -25.928 88.534 2.956 1.00 40.44 207 ASN A O 1
ATOM 1692 N N . ASP A 1 208 ? -24.129 88.439 1.551 1.00 41.44 208 ASP A N 1
ATOM 1693 C CA . ASP A 1 208 ? -23.138 89.451 1.932 1.00 41.44 208 ASP A CA 1
ATOM 1694 C C . ASP A 1 208 ? -22.489 89.503 3.326 1.00 41.44 208 ASP A C 1
ATOM 1696 O O . ASP A 1 208 ? -23.117 89.638 4.369 1.00 41.44 208 ASP A O 1
ATOM 1700 N N . SER A 1 209 ? -21.152 89.554 3.220 1.00 44.62 209 SER A N 1
ATOM 1701 C CA . SER A 1 209 ? -20.158 90.218 4.073 1.00 44.62 209 SER A CA 1
ATOM 1702 C C . SER A 1 209 ? -20.031 89.779 5.532 1.00 44.62 209 SER A C 1
ATOM 1704 O O . SER A 1 209 ? -20.714 90.286 6.410 1.00 44.62 209 SER A O 1
ATOM 1706 N N . ASP A 1 210 ? -19.072 88.887 5.791 1.00 43.91 210 ASP A N 1
ATOM 1707 C CA . ASP A 1 210 ? -17.820 89.208 6.507 1.00 43.91 210 ASP A CA 1
ATOM 1708 C C . ASP A 1 210 ? -17.080 87.888 6.812 1.00 43.91 210 ASP A C 1
ATOM 1710 O O . ASP A 1 210 ? -17.400 87.133 7.721 1.00 43.91 210 ASP A O 1
ATOM 1714 N N . SER A 1 211 ? -16.174 87.445 5.940 1.00 55.97 211 SER A N 1
ATOM 1715 C CA . SER A 1 211 ? -14.762 87.850 5.956 1.00 55.97 211 SER A CA 1
ATOM 1716 C C . SER A 1 211 ? -14.043 87.509 7.275 1.00 55.97 211 SER A C 1
ATOM 1718 O O . SER A 1 211 ? -13.890 88.328 8.178 1.00 55.97 211 SER A O 1
ATOM 1720 N N . SER A 1 212 ? -13.506 86.283 7.298 1.00 51.12 212 SER A N 1
ATOM 1721 C CA . SER A 1 212 ? -12.337 85.797 8.062 1.00 51.12 212 SER A CA 1
ATOM 1722 C C . SER A 1 212 ? -12.552 84.875 9.267 1.00 51.12 212 SER A C 1
ATOM 1724 O O . SER A 1 212 ? -11.636 84.105 9.555 1.00 51.12 212 SER A O 1
ATOM 1726 N N . ASN A 1 213 ? -13.738 84.810 9.884 1.00 51.31 213 ASN A N 1
ATOM 1727 C CA . ASN A 1 213 ? -13.976 83.832 10.965 1.00 51.31 213 ASN A CA 1
ATOM 1728 C C . ASN A 1 213 ? -14.522 82.479 10.479 1.00 51.31 213 ASN A C 1
ATOM 1730 O O . ASN A 1 213 ? -14.262 81.450 11.103 1.00 51.31 213 ASN A O 1
ATOM 1734 N N . ASP A 1 214 ? -15.202 82.445 9.333 1.00 51.31 214 ASP A N 1
ATOM 1735 C CA . ASP A 1 214 ? -15.869 81.228 8.849 1.00 51.31 214 ASP A CA 1
ATOM 1736 C C . ASP A 1 214 ? -14.881 80.174 8.312 1.00 51.31 214 ASP A C 1
ATOM 1738 O O . ASP A 1 214 ? -15.086 78.969 8.440 1.00 51.31 214 ASP A O 1
ATOM 1742 N N . VAL A 1 215 ? -13.715 80.618 7.823 1.00 57.09 215 VAL A N 1
ATOM 1743 C CA . VAL A 1 215 ? -12.617 79.720 7.422 1.00 57.09 215 VAL A CA 1
ATOM 1744 C C . VAL A 1 215 ? -12.014 79.009 8.638 1.00 57.09 215 VAL A C 1
ATOM 1746 O O . VAL A 1 215 ? -11.622 77.848 8.535 1.00 57.09 215 VAL A O 1
ATOM 1749 N N . GLN A 1 216 ? -11.963 79.663 9.805 1.00 60.06 216 GLN A N 1
ATOM 1750 C CA . GLN A 1 216 ? -11.502 79.006 11.031 1.00 60.06 216 GLN A CA 1
ATOM 1751 C C . GLN A 1 216 ? -12.543 78.028 11.565 1.00 60.06 216 GLN A C 1
ATOM 1753 O O . GLN A 1 216 ? -12.168 76.923 11.946 1.00 60.06 216 GLN A O 1
ATOM 1758 N N . ILE A 1 217 ? -13.833 78.376 11.540 1.00 59.56 217 ILE A N 1
ATOM 1759 C CA . ILE A 1 217 ? -14.896 77.472 12.000 1.00 59.56 217 ILE A CA 1
ATOM 1760 C C . ILE A 1 217 ? -14.981 76.244 11.094 1.00 59.56 217 ILE A C 1
ATOM 1762 O O . ILE A 1 217 ? -14.984 75.127 11.602 1.00 59.56 217 ILE A O 1
ATOM 1766 N N . HIS A 1 218 ? -14.940 76.414 9.771 1.00 66.69 218 HIS A N 1
ATOM 1767 C CA . HIS A 1 218 ? -14.976 75.294 8.830 1.00 66.69 218 HIS A CA 1
ATOM 1768 C C . HIS A 1 218 ? -13.731 74.399 8.940 1.00 66.69 218 HIS A C 1
ATOM 1770 O O . HIS A 1 218 ? -13.832 73.177 8.804 1.00 66.69 218 HIS A O 1
ATOM 1776 N N . LYS A 1 219 ? -12.560 74.977 9.238 1.00 72.38 219 LYS A N 1
ATOM 1777 C CA . LYS A 1 219 ? -11.330 74.213 9.485 1.00 72.38 219 LYS A CA 1
ATOM 1778 C C . LYS A 1 219 ? -11.385 73.462 10.816 1.00 72.38 219 LYS A C 1
ATOM 1780 O O . LYS A 1 219 ? -11.047 72.287 10.854 1.00 72.38 219 LYS A O 1
ATOM 1785 N N . ILE A 1 220 ? -11.902 74.088 11.875 1.00 75.50 220 ILE A N 1
ATOM 1786 C CA . ILE A 1 220 ? -12.137 73.438 13.173 1.00 75.50 220 ILE A CA 1
ATOM 1787 C C . ILE A 1 220 ? -13.181 72.322 13.039 1.00 75.50 220 ILE A C 1
ATOM 1789 O O . ILE A 1 220 ? -13.035 71.277 13.668 1.00 75.50 220 ILE A O 1
ATOM 1793 N N . LEU A 1 221 ? -14.217 72.507 12.216 1.00 72.00 221 LEU A N 1
ATOM 1794 C CA . LEU A 1 221 ? -15.232 71.488 11.960 1.00 72.00 221 LEU A CA 1
ATOM 1795 C C . LEU A 1 221 ? -14.652 70.320 11.154 1.00 72.00 221 LEU A C 1
ATOM 1797 O O . LEU A 1 221 ? -14.867 69.175 11.528 1.00 72.00 221 LEU A O 1
ATOM 1801 N N . GLN A 1 222 ? -13.863 70.589 10.108 1.00 74.56 222 GLN A N 1
ATOM 1802 C CA . GLN A 1 222 ? -13.164 69.550 9.343 1.00 74.56 222 GLN A CA 1
ATOM 1803 C C . GLN A 1 222 ? -12.131 68.798 10.181 1.00 74.56 222 GLN A C 1
ATOM 1805 O O . GLN A 1 222 ? -12.030 67.582 10.055 1.00 74.56 222 GLN A O 1
ATOM 1810 N N . ASP A 1 223 ? -11.398 69.485 11.057 1.00 74.12 223 ASP A N 1
ATOM 1811 C CA . ASP A 1 223 ? -10.458 68.842 11.972 1.00 74.12 223 ASP A CA 1
ATOM 1812 C C . ASP A 1 223 ? -11.210 68.003 13.009 1.00 74.12 223 ASP A C 1
ATOM 1814 O O . ASP A 1 223 ? -10.813 66.872 13.272 1.00 74.12 223 ASP A O 1
ATOM 1818 N N . LYS A 1 224 ? -12.349 68.475 13.535 1.00 75.06 224 LYS A N 1
ATOM 1819 C CA . LYS A 1 224 ? -13.213 67.669 14.412 1.00 75.06 224 LYS A CA 1
ATOM 1820 C C . LYS A 1 224 ? -13.811 66.466 13.693 1.00 75.06 224 LYS A C 1
ATOM 1822 O O . LYS A 1 224 ? -13.811 65.398 14.284 1.00 75.06 224 LYS A O 1
ATOM 1827 N N . ILE A 1 225 ? -14.253 66.605 12.444 1.00 78.38 225 ILE A N 1
ATOM 1828 C CA . ILE A 1 225 ? -14.748 65.492 11.621 1.00 78.38 225 ILE A CA 1
ATOM 1829 C C . ILE A 1 225 ? -13.615 64.499 11.359 1.00 78.38 225 ILE A C 1
ATOM 1831 O O . ILE A 1 225 ? -13.796 63.322 11.617 1.00 78.38 225 ILE A O 1
ATOM 1835 N N . ARG A 1 226 ? -12.408 64.952 10.997 1.00 75.81 226 ARG A N 1
ATOM 1836 C CA . ARG A 1 226 ? -11.225 64.080 10.869 1.00 75.81 226 ARG A CA 1
ATOM 1837 C C . ARG A 1 226 ? -10.844 63.399 12.175 1.00 75.81 226 ARG A C 1
ATOM 1839 O O . ARG A 1 226 ? -10.374 62.268 12.149 1.00 75.81 226 ARG A O 1
ATOM 1846 N N . THR A 1 227 ? -11.012 64.077 13.306 1.00 75.94 227 THR A N 1
ATOM 1847 C CA . THR A 1 227 ? -10.732 63.505 14.627 1.00 75.94 227 THR A CA 1
ATOM 1848 C C . THR A 1 227 ? -11.821 62.512 15.025 1.00 75.94 227 THR A C 1
ATOM 1850 O O . THR A 1 227 ? -11.506 61.484 15.600 1.00 75.94 227 THR A O 1
ATOM 1853 N N . PHE A 1 228 ? -13.086 62.760 14.685 1.00 74.62 228 PHE A N 1
ATOM 1854 C CA . PHE A 1 228 ? -14.176 61.804 14.878 1.00 74.62 228 PHE A CA 1
ATOM 1855 C C . PHE A 1 228 ? -14.041 60.602 13.950 1.00 74.62 228 PHE A C 1
ATOM 1857 O O . PHE A 1 228 ? -14.182 59.487 14.422 1.00 74.62 228 PHE A O 1
ATOM 1864 N N . ASP A 1 229 ? -13.671 60.800 12.688 1.00 73.38 229 ASP A N 1
ATOM 1865 C CA . ASP A 1 229 ? -13.351 59.722 11.756 1.00 73.38 229 ASP A CA 1
ATOM 1866 C C . ASP A 1 229 ? -12.117 58.952 12.225 1.00 73.38 229 ASP A C 1
ATOM 1868 O O . ASP A 1 229 ? -12.072 57.734 12.091 1.00 73.38 229 ASP A O 1
ATOM 1872 N N . SER A 1 230 ? -11.105 59.615 12.798 1.00 73.88 230 SER A N 1
ATOM 1873 C CA . SER A 1 230 ? -9.945 58.918 13.361 1.00 73.88 230 SER A CA 1
ATOM 1874 C C . SER A 1 230 ? -10.312 58.164 14.633 1.00 73.88 230 SER A C 1
ATOM 1876 O O . SER A 1 230 ? -9.868 57.037 14.783 1.00 73.88 230 SER A O 1
ATOM 1878 N N . ILE A 1 231 ? -11.163 58.714 15.502 1.00 69.31 231 ILE A N 1
ATOM 1879 C CA . ILE A 1 231 ? -11.664 58.053 16.712 1.00 69.31 231 ILE A CA 1
ATOM 1880 C C . ILE A 1 231 ? -12.595 56.895 16.356 1.00 69.31 231 ILE A C 1
ATOM 1882 O O . ILE A 1 231 ? -12.483 55.851 16.978 1.00 69.31 231 ILE A O 1
ATOM 1886 N N . ASP A 1 232 ? -13.460 57.029 15.353 1.00 67.06 232 ASP A N 1
ATOM 1887 C CA . ASP A 1 232 ? -14.356 55.972 14.875 1.00 67.06 232 ASP A CA 1
ATOM 1888 C C . ASP A 1 232 ? -13.568 54.888 14.126 1.00 67.06 232 ASP A C 1
ATOM 1890 O O . ASP A 1 232 ? -13.812 53.700 14.312 1.00 67.06 232 ASP A O 1
ATOM 1894 N N . ASN A 1 233 ? -12.527 55.258 13.371 1.00 68.12 233 ASN A N 1
ATOM 1895 C CA . ASN A 1 233 ? -11.564 54.302 12.818 1.00 68.12 233 ASN A CA 1
ATOM 1896 C C . ASN A 1 233 ? -10.734 53.629 13.917 1.00 68.12 233 ASN A C 1
ATOM 1898 O O . ASN A 1 233 ? -10.481 52.430 13.822 1.00 68.12 233 ASN A O 1
ATOM 1902 N N . ILE A 1 234 ? -10.342 54.356 14.968 1.00 62.75 234 ILE A N 1
ATOM 1903 C CA . ILE A 1 234 ? -9.644 53.801 16.130 1.00 62.75 234 ILE A CA 1
ATOM 1904 C C . ILE A 1 234 ? -10.583 52.850 16.864 1.00 62.75 234 ILE A C 1
ATOM 1906 O O . ILE A 1 234 ? -10.183 51.715 17.071 1.00 62.75 234 ILE A O 1
ATOM 1910 N N . LEU A 1 235 ? -11.825 53.227 17.170 1.00 57.38 235 LEU A N 1
ATOM 1911 C CA . LEU A 1 235 ? -12.841 52.391 17.822 1.00 57.38 235 LEU A CA 1
ATOM 1912 C C . LEU A 1 235 ? -13.174 51.153 16.983 1.00 57.38 235 LEU A C 1
ATOM 1914 O O . LEU A 1 235 ? -13.106 50.046 17.500 1.00 57.38 235 LEU A O 1
ATOM 1918 N N . LYS A 1 236 ? -13.383 51.287 15.669 1.00 60.06 236 LYS A N 1
ATOM 1919 C CA . LYS A 1 236 ? -13.570 50.142 14.754 1.00 60.06 236 LYS A CA 1
ATOM 1920 C C . LYS A 1 236 ? -12.321 49.269 14.607 1.00 60.06 236 LYS A C 1
ATOM 1922 O O . LYS A 1 236 ? -12.446 48.081 14.318 1.00 60.06 236 LYS A O 1
ATOM 1927 N N . SER A 1 237 ? -11.123 49.831 14.795 1.00 58.53 237 SER A N 1
ATOM 1928 C CA . SER A 1 237 ? -9.858 49.078 14.822 1.00 58.53 237 SER A CA 1
ATOM 1929 C C . SER A 1 237 ? -9.518 48.489 16.199 1.00 58.53 237 SER A C 1
ATOM 1931 O O . SER A 1 237 ? -8.701 47.574 16.279 1.00 58.53 237 SER A O 1
ATOM 1933 N N . THR A 1 238 ? -10.136 48.997 17.272 1.00 46.31 238 THR A N 1
ATOM 1934 C CA . THR A 1 238 ? -9.909 48.594 18.672 1.00 46.31 238 THR A CA 1
ATOM 1935 C C . THR A 1 238 ? -11.067 47.816 19.277 1.00 46.31 238 THR A C 1
ATOM 1937 O O . THR A 1 238 ? -10.903 47.303 20.386 1.00 46.31 238 THR A O 1
ATOM 1940 N N . ASP A 1 239 ? -12.171 47.627 18.547 1.00 47.56 239 ASP A N 1
ATOM 1941 C CA . ASP A 1 239 ? -13.108 46.536 18.784 1.00 47.56 239 ASP A CA 1
ATOM 1942 C C . ASP A 1 239 ? -12.295 45.247 18.737 1.00 47.56 239 ASP A C 1
ATOM 1944 O O . ASP A 1 239 ? -11.935 44.727 17.676 1.00 47.56 239 ASP A O 1
ATOM 1948 N N . LYS A 1 240 ? -11.924 44.780 19.932 1.00 49.16 240 LYS A N 1
ATOM 1949 C CA . LYS A 1 240 ? -11.238 43.520 20.170 1.00 49.16 240 LYS A CA 1
ATOM 1950 C C . LYS A 1 240 ? -12.190 42.439 19.698 1.00 49.16 240 LYS A C 1
ATOM 1952 O O . LYS A 1 240 ? -12.969 41.908 20.481 1.00 49.16 240 LYS A O 1
ATOM 1957 N N . ARG A 1 241 ? -12.162 42.151 18.398 1.00 56.75 241 ARG A N 1
ATOM 1958 C CA . ARG A 1 241 ? -12.848 41.004 17.826 1.00 56.75 241 ARG A CA 1
ATOM 1959 C C . ARG A 1 241 ? -12.240 39.808 18.525 1.00 56.75 241 ARG A C 1
ATOM 1961 O O . ARG A 1 241 ? -11.103 39.436 18.234 1.00 56.75 241 ARG A O 1
ATOM 1968 N N . GLU A 1 242 ? -12.959 39.280 19.511 1.00 58.06 242 GLU A N 1
ATOM 1969 C CA . GLU A 1 242 ? -12.564 38.039 20.148 1.00 58.06 242 GLU A CA 1
ATOM 1970 C C . GLU A 1 242 ? -12.336 37.029 19.021 1.00 58.06 242 GLU A C 1
ATOM 1972 O O . GLU A 1 242 ? -13.187 36.907 18.127 1.00 58.06 242 GLU A O 1
ATOM 1977 N N . PRO A 1 243 ? -11.165 36.373 18.987 1.00 59.69 243 PRO A N 1
ATOM 1978 C CA . PRO A 1 243 ? -10.873 35.402 17.951 1.00 59.69 243 PRO A CA 1
ATOM 1979 C C . PRO A 1 243 ? -11.989 34.362 17.974 1.00 59.69 243 PRO A C 1
ATOM 1981 O O . PRO A 1 243 ? -12.270 33.764 19.015 1.00 59.69 243 PRO A O 1
ATOM 1984 N N . ILE A 1 244 ? -12.658 34.159 16.837 1.00 66.44 244 ILE A N 1
ATOM 1985 C CA . ILE A 1 244 ? -13.655 33.097 16.758 1.00 66.44 244 ILE A CA 1
ATOM 1986 C C . ILE A 1 244 ? -12.893 31.783 16.816 1.00 66.44 244 ILE A C 1
ATOM 1988 O O . ILE A 1 244 ? -12.278 31.355 15.844 1.00 66.44 244 ILE A O 1
ATOM 1992 N N . VAL A 1 245 ? -12.947 31.145 17.978 1.00 71.31 245 VAL A N 1
ATOM 1993 C CA . VAL A 1 245 ? -12.412 29.806 18.171 1.00 71.31 245 VAL A CA 1
ATOM 1994 C C . VAL A 1 245 ? -13.325 28.827 17.440 1.00 71.31 245 VAL A C 1
ATOM 1996 O O . VAL A 1 245 ? -14.437 28.534 17.884 1.00 71.31 245 VAL A O 1
ATOM 1999 N N . VAL A 1 246 ? -12.880 28.350 16.277 1.00 67.50 246 VAL A N 1
ATOM 2000 C CA . VAL A 1 246 ? -13.637 27.378 15.475 1.00 67.50 246 VAL A CA 1
ATOM 2001 C C . VAL A 1 246 ? -13.714 26.033 16.212 1.00 67.50 246 VAL A C 1
ATOM 2003 O O . VAL A 1 246 ? -14.809 25.483 16.403 1.00 67.50 246 VAL A O 1
ATOM 2006 N N . PHE A 1 247 ? -12.572 25.550 16.710 1.00 78.75 247 PHE A N 1
ATOM 2007 C CA . PHE A 1 247 ? -12.441 24.288 17.442 1.00 78.75 247 PHE A CA 1
ATOM 2008 C C . PHE A 1 247 ? -12.091 24.549 18.902 1.00 78.75 247 PHE A C 1
ATOM 2010 O O . PHE A 1 247 ? -11.007 25.032 19.211 1.00 78.75 247 PHE A O 1
ATOM 2017 N N . ASN A 1 248 ? -12.982 24.179 19.820 1.00 79.31 248 ASN A N 1
ATOM 2018 C CA . ASN A 1 248 ? -12.726 24.377 21.247 1.00 79.31 248 ASN A CA 1
ATOM 2019 C C . ASN A 1 248 ? -11.747 23.328 21.788 1.00 79.31 248 ASN A C 1
ATOM 2021 O O . ASN A 1 248 ? -11.092 23.539 22.809 1.00 79.31 248 ASN A O 1
ATOM 2025 N N . LYS A 1 249 ? -11.698 22.159 21.138 1.00 80.25 249 LYS A N 1
ATOM 2026 C CA . LYS A 1 249 ? -10.885 21.006 21.530 1.00 80.25 249 LYS A CA 1
ATOM 2027 C C . LYS A 1 249 ? -10.334 20.290 20.290 1.00 80.25 249 LYS A C 1
ATOM 2029 O O . LYS A 1 249 ? -10.983 20.309 19.246 1.00 80.25 249 LYS A O 1
ATOM 2034 N N . PRO A 1 250 ? -9.211 19.556 20.408 1.00 73.25 250 PRO A N 1
ATOM 2035 C CA . PRO A 1 250 ? -8.669 18.734 19.318 1.00 73.25 250 PRO A CA 1
ATOM 2036 C C . PRO A 1 250 ? -9.654 17.681 18.786 1.00 73.25 250 PRO A C 1
ATOM 2038 O O . PRO A 1 250 ? -9.599 17.308 17.619 1.00 73.25 250 PRO A O 1
ATOM 2041 N N . SER A 1 251 ? -10.574 17.216 19.637 1.00 72.88 251 SER A N 1
ATOM 2042 C CA . SER A 1 251 ? -11.649 16.293 19.261 1.00 72.88 251 SER A CA 1
ATOM 2043 C C . SER A 1 251 ? -12.609 16.879 18.226 1.00 72.88 251 SER A C 1
ATOM 2045 O O . SER A 1 251 ? -13.133 16.145 17.397 1.00 72.88 251 SER A O 1
ATOM 2047 N N . ASP A 1 252 ? -12.832 18.195 18.252 1.00 79.19 252 ASP A N 1
ATOM 2048 C CA . ASP A 1 252 ? -13.766 18.869 17.343 1.00 79.19 252 ASP A CA 1
ATOM 2049 C C . ASP A 1 252 ? -13.212 18.858 15.916 1.00 79.19 252 ASP A C 1
ATOM 2051 O O . ASP A 1 252 ? -13.950 18.706 14.946 1.00 79.19 252 ASP A O 1
ATOM 2055 N N . PHE A 1 253 ? -11.891 18.974 15.805 1.00 77.19 253 PHE A N 1
ATOM 2056 C CA . PHE A 1 253 ? -11.165 18.894 14.551 1.00 77.19 253 PHE A CA 1
ATOM 2057 C C . PHE A 1 253 ? -11.151 17.478 13.978 1.00 77.19 253 PHE A C 1
ATOM 2059 O O . PHE A 1 253 ? -11.445 17.285 12.801 1.00 77.19 253 PHE A O 1
ATOM 2066 N N . GLU A 1 254 ? -10.880 16.470 14.813 1.00 76.31 254 GLU A N 1
ATOM 2067 C CA . GLU A 1 254 ? -11.017 15.069 14.404 1.00 76.31 254 GLU A CA 1
ATOM 2068 C C . GLU A 1 254 ? -12.444 14.781 13.910 1.00 76.31 254 GLU A C 1
ATOM 2070 O O . GLU A 1 254 ? -12.633 14.124 12.885 1.00 76.31 254 GLU A O 1
ATOM 2075 N N . LEU A 1 255 ? -13.457 15.289 14.616 1.00 77.06 255 LEU A N 1
ATOM 2076 C CA . LEU A 1 255 ? -14.850 15.115 14.226 1.00 77.06 255 LEU A CA 1
ATOM 2077 C C . LEU A 1 255 ? -15.154 15.779 12.879 1.00 77.06 255 LEU A C 1
ATOM 2079 O O . LEU A 1 255 ? -15.850 15.178 12.058 1.00 77.06 255 LEU A O 1
ATOM 2083 N N . ALA A 1 256 ? -14.599 16.971 12.633 1.00 76.69 256 ALA A N 1
ATOM 2084 C CA . ALA A 1 256 ? -14.670 17.617 11.329 1.00 76.69 256 ALA A CA 1
ATOM 2085 C C . ALA A 1 256 ? -14.064 16.705 10.255 1.00 76.69 256 ALA A C 1
ATOM 2087 O O . ALA A 1 256 ? -14.793 16.329 9.343 1.00 76.69 256 ALA A O 1
ATOM 2088 N N . CYS A 1 257 ? -12.820 16.234 10.432 1.00 73.50 257 CYS A N 1
ATOM 2089 C CA . CYS A 1 257 ? -12.123 15.311 9.518 1.00 73.50 257 CYS A CA 1
ATOM 2090 C C . CYS A 1 257 ? -12.965 14.068 9.166 1.00 73.50 257 CYS A C 1
ATOM 2092 O O . CYS A 1 257 ? -13.043 13.641 8.012 1.00 73.50 257 CYS A O 1
ATOM 2094 N N . ARG A 1 258 ? -13.644 13.487 10.163 1.00 74.25 258 ARG A N 1
ATOM 2095 C CA . ARG A 1 258 ? -14.522 12.320 9.977 1.00 74.25 258 ARG A CA 1
ATOM 2096 C C . ARG A 1 258 ? -15.769 12.630 9.162 1.00 74.25 258 ARG A C 1
ATOM 2098 O O . ARG A 1 258 ? -16.183 11.796 8.358 1.00 74.25 258 ARG A O 1
ATOM 2105 N N . PHE A 1 259 ? -16.376 13.797 9.371 1.00 73.81 259 PHE A N 1
ATOM 2106 C CA . PHE A 1 259 ? -17.542 14.216 8.600 1.00 73.81 259 PHE A CA 1
ATOM 2107 C C . PHE A 1 259 ? -17.230 14.233 7.100 1.00 73.81 259 PHE A C 1
ATOM 2109 O O . PHE A 1 259 ? -18.059 13.786 6.314 1.00 73.81 259 PHE A O 1
ATOM 2116 N N . ILE A 1 260 ? -16.028 14.656 6.707 1.00 69.50 260 ILE A N 1
ATOM 2117 C CA . ILE A 1 260 ? -15.628 14.751 5.292 1.00 69.50 260 ILE A CA 1
ATOM 2118 C C . ILE A 1 260 ? -15.318 13.389 4.706 1.00 69.50 260 ILE A C 1
ATOM 2120 O O . ILE A 1 260 ? -15.751 13.093 3.603 1.00 69.50 260 ILE A O 1
ATOM 2124 N N . LYS A 1 261 ? -14.651 12.510 5.463 1.00 69.00 261 LYS A N 1
ATOM 2125 C CA . LYS A 1 261 ? -14.440 11.127 5.017 1.00 69.00 261 LYS A CA 1
ATOM 2126 C C . LYS A 1 261 ? -15.758 10.442 4.638 1.00 69.00 261 LYS A C 1
ATOM 2128 O O . LYS A 1 261 ? -15.800 9.660 3.699 1.00 69.00 261 LYS A O 1
ATOM 2133 N N . ASN A 1 262 ? -16.831 10.749 5.365 1.00 72.88 262 ASN A N 1
ATOM 2134 C CA . ASN A 1 262 ? -18.164 10.215 5.090 1.00 72.88 262 ASN A CA 1
ATOM 2135 C C . ASN A 1 262 ? -18.956 11.038 4.054 1.00 72.88 262 ASN A C 1
ATOM 2137 O O . ASN A 1 262 ? -20.022 10.599 3.628 1.00 72.88 262 ASN A O 1
ATOM 2141 N N . ASN A 1 263 ? -18.462 12.214 3.658 1.00 72.94 263 ASN A N 1
ATOM 2142 C CA . ASN A 1 263 ? -19.052 13.099 2.659 1.00 72.94 263 ASN A CA 1
ATOM 2143 C C . ASN A 1 263 ? -18.002 13.437 1.593 1.00 72.94 263 ASN A C 1
ATOM 2145 O O . ASN A 1 263 ? -17.405 14.508 1.626 1.00 72.94 263 ASN A O 1
ATOM 2149 N N . GLU A 1 264 ? -17.817 12.545 0.620 1.00 74.94 264 GLU A N 1
ATOM 2150 C CA . GLU A 1 264 ? -16.831 12.681 -0.470 1.00 74.94 264 GLU A CA 1
ATOM 2151 C C . GLU A 1 264 ? -17.201 13.744 -1.526 1.00 74.94 264 GLU A C 1
ATOM 2153 O O . GLU A 1 264 ? -16.871 13.621 -2.703 1.00 74.94 264 GLU A O 1
ATOM 2158 N N . LYS A 1 265 ? -17.932 14.789 -1.135 1.00 79.12 265 LYS A N 1
ATOM 2159 C CA . LYS A 1 265 ? -18.290 15.882 -2.036 1.00 79.12 265 LYS A CA 1
ATOM 2160 C C . LYS A 1 265 ? -17.117 16.870 -2.157 1.00 79.12 265 LYS A C 1
ATOM 2162 O O . LYS A 1 265 ? -16.498 17.175 -1.136 1.00 79.12 265 LYS A O 1
ATOM 2167 N N . PRO A 1 266 ? -16.821 17.414 -3.350 1.00 70.88 266 PRO A N 1
ATOM 2168 C CA . PRO A 1 266 ? -15.715 18.356 -3.558 1.00 70.88 266 PRO A CA 1
ATOM 2169 C C . PRO A 1 266 ? -15.797 19.593 -2.652 1.00 70.88 266 PRO A C 1
ATOM 2171 O O . PRO A 1 266 ? -14.775 20.072 -2.167 1.00 70.88 266 PRO A O 1
ATOM 2174 N N . GLU A 1 267 ? -17.000 20.064 -2.327 1.00 73.31 267 GLU A N 1
ATOM 2175 C CA . GLU A 1 267 ? -17.210 21.193 -1.414 1.00 73.31 267 GLU A CA 1
ATOM 2176 C C . GLU A 1 267 ? -16.783 20.863 0.020 1.00 73.31 267 GLU A C 1
ATOM 2178 O O . GLU A 1 267 ? -16.299 21.733 0.743 1.00 73.31 267 GLU A O 1
ATOM 2183 N N . ALA A 1 268 ? -16.944 19.604 0.439 1.00 71.81 268 ALA A N 1
ATOM 2184 C CA . ALA A 1 268 ? -16.479 19.148 1.741 1.00 71.81 268 ALA A CA 1
ATOM 2185 C C . ALA A 1 268 ? -14.949 19.082 1.780 1.00 71.81 268 ALA A C 1
ATOM 2187 O O . ALA A 1 268 ? -14.369 19.433 2.800 1.00 71.81 268 ALA A O 1
ATOM 2188 N N . PHE A 1 269 ? -14.296 18.708 0.675 1.00 69.75 269 PHE A N 1
ATOM 2189 C CA . PHE A 1 269 ? -12.837 18.744 0.575 1.00 69.75 269 PHE A CA 1
ATOM 2190 C C . PHE A 1 269 ? -12.291 20.179 0.612 1.00 69.75 269 PHE A C 1
ATOM 2192 O O . PHE A 1 269 ? -11.368 20.452 1.382 1.00 69.75 269 PHE A O 1
ATOM 2199 N N . GLN A 1 270 ? -12.911 21.107 -0.128 1.00 73.00 270 GLN A N 1
ATOM 2200 C CA . GLN A 1 270 ? -12.526 22.524 -0.133 1.00 73.00 270 GLN A CA 1
ATOM 2201 C C . GLN A 1 270 ? -12.682 23.172 1.245 1.00 73.00 270 GLN A C 1
ATOM 2203 O O . GLN A 1 270 ? -11.771 23.845 1.713 1.00 73.00 270 GLN A O 1
ATOM 2208 N N . LEU A 1 271 ? -13.801 22.917 1.934 1.00 72.31 271 LEU A N 1
ATOM 2209 C CA . LEU A 1 271 ? -14.060 23.453 3.276 1.00 72.31 271 LEU A CA 1
ATOM 2210 C C . LEU A 1 271 ? -12.933 23.126 4.260 1.00 72.31 271 LEU A C 1
ATOM 2212 O O . LEU A 1 271 ? -12.684 23.851 5.216 1.00 72.31 271 LEU A O 1
ATOM 2216 N N . VAL A 1 272 ? -12.280 21.996 4.049 1.00 71.00 272 VAL A N 1
ATOM 2217 C CA . VAL A 1 272 ? -11.288 21.450 4.960 1.00 71.00 272 VAL A CA 1
ATOM 2218 C C . VAL A 1 272 ? -9.920 21.949 4.626 1.00 71.00 272 VAL A C 1
ATOM 2220 O O . VAL A 1 272 ? -9.191 22.310 5.537 1.00 71.00 272 VAL A O 1
ATOM 2223 N N . TYR A 1 273 ? -9.610 22.024 3.337 1.00 72.50 273 TYR A N 1
ATOM 2224 C CA . TYR A 1 273 ? -8.468 22.784 2.880 1.00 72.50 273 TYR A CA 1
ATOM 2225 C C . TYR A 1 273 ? -8.517 24.204 3.469 1.00 72.50 273 TYR A C 1
ATOM 2227 O O . TYR A 1 273 ? -7.566 24.618 4.117 1.00 72.50 273 TYR A O 1
ATOM 2235 N N . ASP A 1 274 ? -9.674 24.876 3.425 1.00 72.50 274 ASP A N 1
ATOM 2236 C CA . ASP A 1 274 ? -9.864 26.194 4.043 1.00 72.50 274 ASP A CA 1
ATOM 2237 C C . ASP A 1 274 ? -9.680 26.173 5.578 1.00 72.50 274 ASP A C 1
ATOM 2239 O O . ASP A 1 274 ? -9.051 27.077 6.128 1.00 72.50 274 ASP A O 1
ATOM 2243 N N . ILE A 1 275 ? -10.199 25.148 6.277 1.00 71.19 275 ILE A N 1
ATOM 2244 C CA . ILE A 1 275 ? -9.982 24.927 7.725 1.00 71.19 275 ILE A CA 1
ATOM 2245 C C . ILE A 1 275 ? -8.486 24.764 8.042 1.00 71.19 275 ILE A C 1
ATOM 2247 O O . ILE A 1 275 ? -8.011 25.247 9.071 1.00 71.19 275 ILE A O 1
ATOM 2251 N N . TYR A 1 276 ? -7.764 24.031 7.198 1.00 69.88 276 TYR A N 1
ATOM 2252 C CA . TYR A 1 276 ? -6.372 23.659 7.410 1.00 69.88 276 TYR A CA 1
ATOM 2253 C C . TYR A 1 276 ? -5.408 24.770 7.048 1.00 69.88 276 TYR A C 1
ATOM 2255 O O . TYR A 1 276 ? -4.524 25.044 7.848 1.00 69.88 276 TYR A O 1
ATOM 2263 N N . ASP A 1 277 ? -5.594 25.441 5.914 1.00 68.12 277 ASP A N 1
ATOM 2264 C CA . ASP A 1 277 ? -4.833 26.637 5.547 1.00 68.12 277 ASP A CA 1
ATOM 2265 C C . ASP A 1 277 ? -4.948 27.688 6.650 1.00 68.12 277 ASP A C 1
ATOM 2267 O O . ASP A 1 277 ? -3.969 28.305 7.055 1.00 68.12 277 ASP A O 1
ATOM 2271 N N . GLU A 1 278 ? -6.136 27.843 7.227 1.00 63.19 278 GLU A N 1
ATOM 2272 C CA . GLU A 1 278 ? -6.343 28.738 8.361 1.00 63.19 278 GLU A CA 1
ATOM 2273 C C . GLU A 1 278 ? -5.605 28.296 9.635 1.00 63.19 278 GLU A C 1
ATOM 2275 O O . GLU A 1 278 ? -5.188 29.137 10.432 1.00 63.19 278 GLU A O 1
ATOM 2280 N N . TRP A 1 279 ? -5.409 26.990 9.819 1.00 63.22 279 TRP A N 1
ATOM 2281 C CA . TRP A 1 279 ? -4.594 26.447 10.902 1.00 63.22 279 TRP A CA 1
ATOM 2282 C C . TRP A 1 279 ? -3.087 26.555 10.630 1.00 63.22 279 TRP A C 1
ATOM 2284 O O . TRP A 1 279 ? -2.318 26.700 11.575 1.00 63.22 279 TRP A O 1
ATOM 2294 N N . LEU A 1 280 ? -2.673 26.469 9.364 1.00 58.94 280 LEU A N 1
ATOM 2295 C CA . LEU A 1 280 ? -1.283 26.411 8.912 1.00 58.94 280 LEU A CA 1
ATOM 2296 C C . LEU A 1 280 ? -0.619 27.777 8.767 1.00 58.94 280 LEU A C 1
ATOM 2298 O O . LEU A 1 280 ? 0.601 27.866 8.902 1.00 58.94 280 LEU A O 1
ATOM 2302 N N . VAL A 1 281 ? -1.385 28.822 8.447 1.00 57.84 281 VAL A N 1
ATOM 2303 C CA . VAL A 1 281 ? -0.838 30.165 8.231 1.00 57.84 281 VAL A CA 1
ATOM 2304 C C . VAL A 1 281 ? -0.314 30.725 9.558 1.00 57.84 281 VAL A C 1
ATOM 2306 O O . VAL A 1 281 ? -1.011 31.402 10.316 1.00 57.84 281 VAL A O 1
ATOM 2309 N N . ASP A 1 282 ? 0.963 30.454 9.821 1.00 48.88 282 ASP A N 1
ATOM 2310 C CA . ASP A 1 282 ? 1.793 31.187 10.767 1.00 48.88 282 ASP A CA 1
ATOM 2311 C C . ASP A 1 282 ? 2.003 32.596 10.204 1.00 48.88 282 ASP A C 1
ATOM 2313 O O . ASP A 1 282 ? 2.835 32.842 9.327 1.00 48.88 282 ASP A O 1
ATOM 2317 N N . TYR A 1 283 ? 1.206 33.551 10.686 1.00 46.28 283 TYR A N 1
ATOM 2318 C CA . TYR A 1 283 ? 1.408 34.961 10.373 1.00 46.28 283 TYR A CA 1
ATOM 2319 C C . TYR A 1 283 ? 2.712 35.437 11.007 1.00 46.28 283 TYR A C 1
ATOM 2321 O O . TYR A 1 283 ? 2.764 35.878 12.155 1.00 46.28 283 TYR A O 1
ATOM 2329 N N . HIS A 1 284 ? 3.777 35.383 10.216 1.00 41.62 284 HIS A N 1
ATOM 2330 C CA . HIS A 1 284 ? 5.107 35.795 10.635 1.00 41.62 284 HIS A CA 1
ATOM 2331 C C . HIS A 1 284 ? 5.278 37.319 10.769 1.00 41.62 284 HIS A C 1
ATOM 2333 O O . HIS A 1 284 ? 6.358 37.765 11.139 1.00 41.62 284 HIS A O 1
ATOM 2339 N N . ASN A 1 285 ? 4.238 38.129 10.532 1.00 40.78 285 ASN A N 1
ATOM 2340 C CA . ASN A 1 285 ? 4.298 39.581 10.688 1.00 40.78 285 ASN A CA 1
ATOM 2341 C C . ASN A 1 285 ? 3.012 40.141 11.319 1.00 40.78 285 ASN A C 1
ATOM 2343 O O . ASN A 1 285 ? 1.989 40.275 10.660 1.00 40.78 285 ASN A O 1
ATOM 2347 N N . ASN A 1 286 ? 3.126 40.479 12.606 1.00 45.88 286 ASN A N 1
ATOM 2348 C CA . ASN A 1 286 ? 2.305 41.393 13.406 1.00 45.88 286 ASN A CA 1
ATOM 2349 C C . ASN A 1 286 ? 0.761 41.245 13.371 1.00 45.88 286 ASN A C 1
ATOM 2351 O O . ASN A 1 286 ? 0.074 41.701 12.467 1.00 45.88 286 ASN A O 1
ATOM 2355 N N . PHE A 1 287 ? 0.238 40.777 14.515 1.00 42.38 287 PHE A N 1
ATOM 2356 C CA . PHE A 1 287 ? -1.093 41.060 15.086 1.00 42.38 287 PHE A CA 1
ATOM 2357 C C . PHE A 1 287 ? -2.284 40.106 14.846 1.00 42.38 287 PHE A C 1
ATOM 2359 O O . PHE A 1 287 ? -3.383 40.434 15.275 1.00 42.38 287 PHE A O 1
ATOM 2366 N N . ILE A 1 288 ? -2.119 38.878 14.341 1.00 43.16 288 ILE A N 1
ATOM 2367 C CA . ILE A 1 288 ? -3.144 37.819 14.525 1.00 43.16 288 ILE A CA 1
ATOM 2368 C C . ILE A 1 288 ? -2.450 36.480 14.819 1.00 43.16 288 ILE A C 1
ATOM 2370 O O . ILE A 1 288 ? -2.128 35.711 13.926 1.00 43.16 288 ILE A O 1
ATOM 2374 N N . LEU A 1 289 ? -2.194 36.227 16.107 1.00 42.19 289 LEU A N 1
ATOM 2375 C CA . LEU A 1 289 ? -1.393 35.108 16.637 1.00 42.19 289 LEU A CA 1
ATOM 2376 C C . LEU A 1 289 ? -2.264 34.079 17.393 1.00 42.19 289 LEU A C 1
ATOM 2378 O O . LEU A 1 289 ? -1.853 33.502 18.399 1.00 42.19 289 LEU A O 1
ATOM 2382 N N . LEU A 1 290 ? -3.529 33.913 16.994 1.00 47.12 290 LEU A N 1
ATOM 2383 C CA . LEU A 1 290 ? -4.539 33.282 17.860 1.00 47.12 290 LEU A CA 1
ATOM 2384 C C . LEU A 1 290 ? -5.099 31.942 17.376 1.00 47.12 290 LEU A C 1
ATOM 2386 O O . LEU A 1 290 ? -5.767 31.280 18.167 1.00 47.12 290 LEU A O 1
ATOM 2390 N N . ILE A 1 291 ? -4.801 31.505 16.149 1.00 42.56 291 ILE A N 1
ATOM 2391 C CA . ILE A 1 291 ? -5.300 30.216 15.635 1.00 42.56 291 ILE A CA 1
ATOM 2392 C C . ILE A 1 291 ? -4.183 29.157 15.613 1.00 42.56 291 ILE A C 1
ATOM 2394 O O . ILE A 1 291 ? -4.376 28.075 16.171 1.00 42.56 291 ILE A O 1
ATOM 2398 N N . THR A 1 292 ? -2.971 29.493 15.147 1.00 41.97 292 THR A N 1
ATOM 2399 C CA . THR A 1 292 ? -1.795 28.594 15.204 1.00 41.97 292 THR A CA 1
ATOM 2400 C C . THR A 1 292 ? -1.328 28.289 16.635 1.00 41.97 292 THR A C 1
ATOM 2402 O O . THR A 1 292 ? -0.730 27.245 16.895 1.00 41.97 292 THR A O 1
ATOM 2405 N N . SER A 1 293 ? -1.660 29.142 17.613 1.00 49.72 293 SER A N 1
ATOM 2406 C CA . SER A 1 293 ? -1.238 28.990 19.014 1.00 49.72 293 SER A CA 1
ATOM 2407 C C . SER A 1 293 ? -2.093 28.039 19.859 1.00 49.72 293 SER A C 1
ATOM 2409 O O . SER A 1 293 ? -1.659 27.659 20.949 1.00 49.72 293 SER A O 1
ATOM 2411 N N . GLN A 1 294 ? -3.268 27.598 19.395 1.00 55.34 294 GLN A N 1
ATOM 2412 C CA . GLN A 1 294 ? -4.170 26.831 20.266 1.00 55.34 294 GLN A CA 1
ATOM 2413 C C . GLN A 1 294 ? -3.692 25.398 20.527 1.00 55.34 294 GLN A C 1
ATOM 2415 O O . GLN A 1 294 ? -3.815 24.915 21.652 1.00 55.34 294 GLN A O 1
ATOM 2420 N N . PHE A 1 295 ? -3.090 24.723 19.535 1.00 62.66 295 PHE A N 1
ATOM 2421 C CA . PHE A 1 295 ? -2.599 23.343 19.686 1.00 62.66 295 PHE A CA 1
ATOM 2422 C C . PHE A 1 295 ? -1.324 22.990 18.875 1.00 62.66 295 PHE A C 1
ATOM 2424 O O . PHE A 1 295 ? -1.228 21.859 18.393 1.00 62.66 295 PHE A O 1
ATOM 2431 N N . PRO A 1 296 ? -0.297 23.858 18.752 1.00 59.59 296 PRO A N 1
ATOM 2432 C CA . PRO A 1 296 ? 0.874 23.604 17.890 1.00 59.59 296 PRO A CA 1
ATOM 2433 C C . PRO A 1 296 ? 1.690 22.368 18.307 1.00 59.59 296 PRO A C 1
ATOM 2435 O O . PRO A 1 296 ? 2.418 21.781 17.515 1.00 59.59 296 PRO A O 1
ATOM 2438 N N . LYS A 1 297 ? 1.551 21.936 19.565 1.00 67.69 297 LYS A N 1
ATOM 2439 C CA . LYS A 1 297 ? 2.234 20.760 20.125 1.00 67.69 297 LYS A CA 1
ATOM 2440 C C . LYS A 1 297 ? 1.360 19.511 20.168 1.00 67.69 297 LYS A C 1
ATOM 2442 O O . LYS A 1 297 ? 1.735 18.541 20.828 1.00 67.69 297 LYS A O 1
ATOM 2447 N N . ASN A 1 298 ? 0.175 19.534 19.553 1.00 72.94 298 ASN A N 1
ATOM 2448 C CA . ASN A 1 298 ? -0.685 18.365 19.547 1.00 72.94 298 ASN A CA 1
ATOM 2449 C C . ASN A 1 298 ? -0.320 17.452 18.364 1.00 72.94 298 ASN A C 1
ATOM 2451 O O . ASN A 1 298 ? -0.679 17.749 17.224 1.00 72.94 298 ASN A O 1
ATOM 2455 N N . PRO A 1 299 ? 0.357 16.318 18.613 1.00 73.50 299 PRO A N 1
ATOM 2456 C CA . PRO A 1 299 ? 0.772 15.411 17.548 1.00 73.50 299 PRO A CA 1
ATOM 2457 C C . PRO A 1 299 ? -0.410 14.829 16.784 1.00 73.50 299 PRO A C 1
ATOM 2459 O O . PRO A 1 299 ? -0.286 14.546 15.602 1.00 73.50 299 PRO A O 1
ATOM 2462 N N . TYR A 1 300 ? -1.555 14.648 17.448 1.00 72.62 300 TYR A N 1
ATOM 2463 C CA . TYR A 1 300 ? -2.708 14.003 16.845 1.00 72.62 300 TYR A CA 1
ATOM 2464 C C . TYR A 1 300 ? -3.223 14.828 15.674 1.00 72.62 300 TYR A C 1
ATOM 2466 O O . TYR A 1 300 ? -3.421 14.277 14.604 1.00 72.62 300 TYR A O 1
ATOM 2474 N N . ILE A 1 301 ? -3.336 16.145 15.835 1.00 73.44 301 ILE A N 1
ATOM 2475 C CA . ILE A 1 301 ? -3.801 17.052 14.778 1.00 73.44 301 ILE A CA 1
ATOM 2476 C C . ILE A 1 301 ? -2.920 16.931 13.527 1.00 73.44 301 ILE A C 1
ATOM 2478 O O . ILE A 1 301 ? -3.450 16.706 12.443 1.00 73.44 301 ILE A O 1
ATOM 2482 N N . ASN A 1 302 ? -1.592 16.972 13.687 1.00 75.50 302 ASN A N 1
ATOM 2483 C CA . ASN A 1 302 ? -0.651 16.788 12.576 1.00 75.50 302 ASN A CA 1
ATOM 2484 C C . ASN A 1 302 ? -0.790 15.411 11.910 1.00 75.50 302 ASN A C 1
ATOM 2486 O O . ASN A 1 302 ? -0.723 15.305 10.688 1.00 75.50 302 ASN A O 1
ATOM 2490 N N . ILE A 1 303 ? -1.021 14.356 12.696 1.00 75.38 303 ILE A N 1
ATOM 2491 C CA . ILE A 1 303 ? -1.242 13.005 12.171 1.00 75.38 303 ILE A CA 1
ATOM 2492 C C . ILE A 1 303 ? -2.532 12.932 11.345 1.00 75.38 303 ILE A C 1
ATOM 2494 O O . ILE A 1 303 ? -2.509 12.438 10.220 1.00 75.38 303 ILE A O 1
ATOM 2498 N N . TYR A 1 304 ? -3.647 13.418 11.899 1.00 73.88 304 TYR A N 1
ATOM 2499 C CA . TYR A 1 304 ? -4.943 13.439 11.217 1.00 73.88 304 TYR A CA 1
ATOM 2500 C C . TYR A 1 304 ? -4.866 14.255 9.931 1.00 73.88 304 TYR A C 1
ATOM 2502 O O . TYR A 1 304 ? -5.412 13.831 8.918 1.00 73.88 304 TYR A O 1
ATOM 2510 N N . TYR A 1 305 ? -4.139 15.374 9.963 1.00 75.75 305 TYR A N 1
ATOM 2511 C CA . TYR A 1 305 ? -3.928 16.199 8.786 1.00 75.75 305 TYR A CA 1
ATOM 2512 C C . TYR A 1 305 ? -3.149 15.485 7.694 1.00 75.75 305 TYR A C 1
ATOM 2514 O O . TYR A 1 305 ? -3.603 15.411 6.561 1.00 75.75 305 TYR A O 1
ATOM 2522 N N . THR A 1 306 ? -1.998 14.918 8.054 1.00 76.38 306 THR A N 1
ATOM 2523 C CA . THR A 1 306 ? -1.138 14.189 7.118 1.00 76.38 306 THR A CA 1
ATOM 2524 C C . THR A 1 306 ? -1.929 13.080 6.434 1.00 76.38 306 THR A C 1
ATOM 2526 O O . THR A 1 306 ? -1.923 12.966 5.213 1.00 76.38 306 THR A O 1
ATOM 2529 N N . TYR A 1 307 ? -2.654 12.285 7.225 1.00 77.25 307 TYR A N 1
ATOM 2530 C CA . TYR A 1 307 ? -3.493 11.214 6.701 1.00 77.25 307 TYR A CA 1
ATOM 2531 C C . TYR A 1 307 ? -4.589 11.747 5.770 1.00 77.25 307 TYR A C 1
ATOM 2533 O O . TYR A 1 307 ? -4.939 11.104 4.785 1.00 77.25 307 TYR A O 1
ATOM 2541 N N . TYR A 1 308 ? -5.137 12.920 6.081 1.00 75.12 308 TYR A N 1
ATOM 2542 C CA . TYR A 1 308 ? -6.168 13.552 5.276 1.00 75.12 308 TYR A CA 1
ATOM 2543 C C . TYR A 1 308 ? -5.639 14.093 3.943 1.00 75.12 308 TYR A C 1
ATOM 2545 O O . TYR A 1 308 ? -6.262 13.814 2.923 1.00 75.12 308 TYR A O 1
ATOM 2553 N N . ILE A 1 309 ? -4.498 14.793 3.922 1.00 74.81 309 ILE A N 1
ATOM 2554 C CA . ILE A 1 309 ? -3.851 15.216 2.666 1.00 74.81 309 ILE A CA 1
ATOM 2555 C C . ILE A 1 309 ? -3.557 13.982 1.812 1.00 74.81 309 ILE A C 1
ATOM 2557 O O . ILE A 1 309 ? -3.943 13.934 0.649 1.00 74.81 309 ILE A O 1
ATOM 2561 N N . ALA A 1 310 ? -2.997 12.935 2.429 1.00 75.06 310 ALA A N 1
ATOM 2562 C CA . ALA A 1 310 ? -2.711 11.690 1.731 1.00 75.06 310 ALA A CA 1
ATOM 2563 C C . ALA A 1 310 ? -3.968 11.032 1.131 1.00 75.06 310 ALA A C 1
ATOM 2565 O O . ALA A 1 310 ? -3.952 10.475 0.033 1.00 75.06 310 ALA A O 1
ATOM 2566 N N . TYR A 1 311 ? -5.092 11.107 1.850 1.00 76.94 311 TYR A N 1
ATOM 2567 C CA . TYR A 1 311 ? -6.381 10.625 1.364 1.00 76.94 311 TYR A CA 1
ATOM 2568 C C . TYR A 1 311 ? -6.937 11.477 0.218 1.00 76.94 311 TYR A C 1
ATOM 2570 O O . TYR A 1 311 ? -7.464 10.916 -0.743 1.00 76.94 311 TYR A O 1
ATOM 2578 N N . ILE A 1 312 ? -6.838 12.808 0.322 1.00 71.25 312 ILE A N 1
ATOM 2579 C CA . ILE A 1 312 ? -7.252 13.736 -0.734 1.00 71.25 312 ILE A CA 1
ATOM 2580 C C . ILE A 1 312 ? -6.488 13.442 -2.009 1.00 71.25 312 ILE A C 1
ATOM 2582 O O . ILE A 1 312 ? -7.132 13.231 -3.027 1.00 71.25 312 ILE A O 1
ATOM 2586 N N . ASP A 1 313 ? -5.159 13.406 -1.962 1.00 71.56 313 ASP A N 1
ATOM 2587 C CA . ASP A 1 313 ? -4.324 13.203 -3.149 1.00 71.56 313 ASP A CA 1
ATOM 2588 C C . ASP A 1 313 ? -4.734 11.931 -3.891 1.00 71.56 313 ASP A C 1
ATOM 2590 O O . ASP A 1 313 ? -5.012 11.956 -5.091 1.00 71.56 313 ASP A O 1
ATOM 2594 N N . LYS A 1 314 ? -4.913 10.838 -3.139 1.00 73.56 314 LYS A N 1
ATOM 2595 C CA . LYS A 1 314 ? -5.376 9.557 -3.677 1.00 73.56 314 LYS A CA 1
ATOM 2596 C C . LYS A 1 314 ? -6.760 9.644 -4.328 1.00 73.56 314 LYS A C 1
ATOM 2598 O O . LYS A 1 314 ? -7.035 8.932 -5.292 1.00 73.56 314 LYS A O 1
ATOM 2603 N N . GLN A 1 315 ? -7.659 10.469 -3.792 1.00 71.38 315 GLN A N 1
ATOM 2604 C CA . GLN A 1 315 ? -8.999 10.661 -4.351 1.00 71.38 315 GLN A CA 1
ATOM 2605 C C . GLN A 1 315 ? -9.009 11.659 -5.517 1.00 71.38 315 GLN A C 1
ATOM 2607 O O . GLN A 1 315 ? -9.755 11.446 -6.468 1.00 71.38 315 GLN A O 1
ATOM 2612 N N . ILE A 1 316 ? -8.177 12.703 -5.505 1.00 67.69 316 ILE A N 1
ATOM 2613 C CA . ILE A 1 316 ? -8.014 13.639 -6.629 1.00 67.69 316 ILE A CA 1
ATOM 2614 C C . ILE A 1 316 ? -7.569 12.879 -7.879 1.00 67.69 316 ILE A C 1
ATOM 2616 O O . ILE A 1 316 ? -8.089 13.132 -8.960 1.00 67.69 316 ILE A O 1
ATOM 2620 N N . ASP A 1 317 ? -6.684 11.894 -7.744 1.00 64.19 317 ASP A N 1
ATOM 2621 C CA . ASP A 1 317 ? -6.272 11.075 -8.889 1.00 64.19 317 ASP A CA 1
ATOM 2622 C C . ASP A 1 317 ? -7.424 10.213 -9.448 1.00 64.19 317 ASP A C 1
ATOM 2624 O O . ASP A 1 317 ? -7.451 9.889 -10.635 1.00 64.19 317 ASP A O 1
ATOM 2628 N N . LYS A 1 318 ? -8.431 9.902 -8.622 1.00 65.38 318 LYS A N 1
ATOM 2629 C CA . LYS A 1 318 ? -9.651 9.188 -9.028 1.00 65.38 318 LYS A CA 1
ATOM 2630 C C . LYS A 1 318 ? -10.692 10.111 -9.671 1.00 65.38 318 LYS A C 1
ATOM 2632 O O . LYS A 1 318 ? -11.407 9.697 -10.585 1.00 65.38 318 LYS A O 1
ATOM 2637 N N . TYR A 1 319 ? -10.795 11.351 -9.202 1.00 60.25 319 TYR A N 1
ATOM 2638 C CA . TYR A 1 319 ? -11.707 12.362 -9.728 1.00 60.25 319 TYR A CA 1
ATOM 2639 C C . TYR A 1 319 ? -10.908 13.344 -10.589 1.00 60.25 319 TYR A C 1
ATOM 2641 O O . TYR A 1 319 ? -10.432 14.351 -10.082 1.00 60.25 319 TYR A O 1
ATOM 2649 N N . VAL A 1 320 ? -10.786 13.059 -11.896 1.00 50.84 320 VAL A N 1
ATOM 2650 C CA . VAL A 1 320 ? -10.113 13.874 -12.941 1.00 50.84 320 VAL A CA 1
ATOM 2651 C C . VAL A 1 320 ? -10.797 15.243 -13.133 1.00 50.84 320 VAL A C 1
ATOM 2653 O O . VAL A 1 320 ? -11.282 15.600 -14.207 1.00 50.84 320 VAL A O 1
ATOM 2656 N N . VAL A 1 321 ? -10.909 16.027 -12.070 1.00 47.28 321 VAL A N 1
ATOM 2657 C CA . VAL A 1 321 ? -11.489 17.361 -12.058 1.00 47.28 321 VAL A CA 1
ATOM 2658 C C . VAL A 1 321 ? -10.349 18.331 -11.809 1.00 47.28 321 VAL A C 1
ATOM 2660 O O . VAL A 1 321 ? -9.538 18.153 -10.906 1.00 47.28 321 VAL A O 1
ATOM 2663 N N . LYS A 1 322 ? -10.288 19.342 -12.675 1.00 46.94 322 LYS A N 1
ATOM 2664 C CA . LYS A 1 322 ? -9.295 20.416 -12.735 1.00 46.94 322 LYS A CA 1
ATOM 2665 C C . LYS A 1 322 ? -9.268 21.238 -11.436 1.00 46.94 322 LYS A C 1
ATOM 2667 O O . LYS A 1 322 ? -9.752 22.365 -11.415 1.00 46.94 322 LYS A O 1
ATOM 2672 N N . MET A 1 323 ? -8.708 20.695 -10.363 1.00 51.28 323 MET A N 1
ATOM 2673 C CA . MET A 1 323 ? -8.162 21.522 -9.292 1.00 51.28 323 MET A CA 1
ATOM 2674 C C . MET A 1 323 ? -6.908 22.229 -9.843 1.00 51.28 323 MET A C 1
ATOM 2676 O O . MET A 1 323 ? -6.163 21.623 -10.624 1.00 51.28 323 MET A O 1
ATOM 2680 N N . PRO A 1 324 ? -6.701 23.521 -9.541 1.00 48.91 324 PRO A N 1
ATOM 2681 C CA . PRO A 1 324 ? -5.573 24.288 -10.061 1.00 48.91 324 PRO A CA 1
ATOM 2682 C C . PRO A 1 324 ? -4.238 23.613 -9.707 1.00 48.91 324 PRO A C 1
ATOM 2684 O O . PRO A 1 324 ? -3.990 23.243 -8.565 1.00 48.91 324 PRO A O 1
ATOM 2687 N N . GLN A 1 325 ? -3.393 23.420 -10.723 1.00 43.91 325 GLN A N 1
ATOM 2688 C CA . GLN A 1 325 ? -2.157 22.633 -10.675 1.00 43.91 325 GLN A CA 1
ATOM 2689 C C . GLN A 1 325 ? -1.019 23.328 -9.900 1.00 43.91 325 GLN A C 1
ATOM 2691 O O . GLN A 1 325 ? -0.034 23.746 -10.500 1.00 43.91 325 GLN A O 1
ATOM 2696 N N . ASN A 1 326 ? -1.106 23.390 -8.571 1.00 49.56 326 ASN A N 1
ATOM 2697 C CA . ASN A 1 326 ? 0.033 23.710 -7.692 1.00 49.56 326 ASN A CA 1
ATOM 2698 C C . ASN A 1 326 ? 0.561 22.461 -6.947 1.00 49.56 326 ASN A C 1
ATOM 2700 O O . ASN A 1 326 ? 1.018 22.536 -5.812 1.00 49.56 326 ASN A O 1
ATOM 2704 N N . LYS A 1 327 ? 0.541 21.292 -7.609 1.00 50.50 327 LYS A N 1
ATOM 2705 C CA . LYS A 1 327 ? 0.856 19.976 -7.010 1.00 50.50 327 LYS A CA 1
ATOM 2706 C C . LYS A 1 327 ? 2.292 19.826 -6.461 1.00 50.50 327 LYS A C 1
ATOM 2708 O O . LYS A 1 327 ? 2.517 18.977 -5.607 1.00 50.50 327 LYS A O 1
ATOM 2713 N N . SER A 1 328 ? 3.283 20.604 -6.913 1.00 46.44 328 SER A N 1
ATOM 2714 C CA . SER A 1 328 ? 4.696 20.356 -6.554 1.00 46.44 328 SER A CA 1
ATOM 2715 C C . SER A 1 328 ? 5.136 20.908 -5.190 1.00 46.44 328 SER A C 1
ATOM 2717 O O . SER A 1 328 ? 6.236 20.592 -4.743 1.00 46.44 328 SER A O 1
ATOM 2719 N N . SER A 1 329 ? 4.324 21.728 -4.512 1.00 52.25 329 SER A N 1
ATOM 2720 C CA . SER A 1 329 ? 4.642 22.229 -3.160 1.00 52.25 329 SER A CA 1
ATOM 2721 C C . SER A 1 329 ? 3.999 21.427 -2.024 1.00 52.25 329 SER A C 1
ATOM 2723 O O . SER A 1 329 ? 4.369 21.619 -0.867 1.00 52.25 329 SER A O 1
ATOM 2725 N N . GLU A 1 330 ? 3.049 20.539 -2.322 1.00 53.59 330 GLU A N 1
ATOM 2726 C CA . GLU A 1 330 ? 2.181 19.916 -1.311 1.00 53.59 330 GLU A CA 1
ATOM 2727 C C . GLU A 1 330 ? 2.751 18.607 -0.735 1.00 53.59 330 GLU A C 1
ATOM 2729 O O . GLU A 1 330 ? 2.640 18.380 0.471 1.00 53.59 330 GLU A O 1
ATOM 2734 N N . THR A 1 331 ? 3.472 17.796 -1.523 1.00 53.41 331 THR A N 1
ATOM 2735 C CA . THR A 1 331 ? 4.122 16.556 -1.036 1.00 53.41 331 THR A CA 1
ATOM 2736 C C . THR A 1 331 ? 5.212 16.833 0.003 1.00 53.41 331 THR A C 1
ATOM 2738 O O . THR A 1 331 ? 5.292 16.155 1.031 1.00 53.41 331 THR A O 1
ATOM 2741 N N . ASN A 1 332 ? 5.985 17.909 -0.187 1.00 55.09 332 ASN A N 1
ATOM 2742 C CA . ASN A 1 332 ? 6.945 18.405 0.807 1.00 55.09 332 ASN A CA 1
ATOM 2743 C C . ASN A 1 332 ? 6.272 18.799 2.136 1.00 55.09 332 ASN A C 1
ATOM 2745 O O . ASN A 1 332 ? 6.905 18.751 3.194 1.00 55.09 332 ASN A O 1
ATOM 2749 N N . ASN A 1 333 ? 4.980 19.136 2.105 1.00 67.31 333 ASN A N 1
ATOM 2750 C CA . ASN A 1 333 ? 4.219 19.517 3.288 1.00 67.31 333 ASN A CA 1
ATOM 2751 C C . ASN A 1 333 ? 3.803 18.285 4.117 1.00 67.31 333 ASN A C 1
ATOM 2753 O O . ASN A 1 333 ? 3.919 18.309 5.343 1.00 67.31 333 ASN A O 1
ATOM 2757 N N . ILE A 1 334 ? 3.422 17.169 3.476 1.00 73.69 334 ILE A N 1
ATOM 2758 C CA . ILE A 1 334 ? 3.023 15.915 4.153 1.00 73.69 334 ILE A CA 1
ATOM 2759 C C . ILE A 1 334 ? 4.144 15.407 5.078 1.00 73.69 334 ILE A C 1
ATOM 2761 O O . ILE A 1 334 ? 3.922 15.143 6.266 1.00 73.69 334 ILE A O 1
ATOM 2765 N N . TYR A 1 335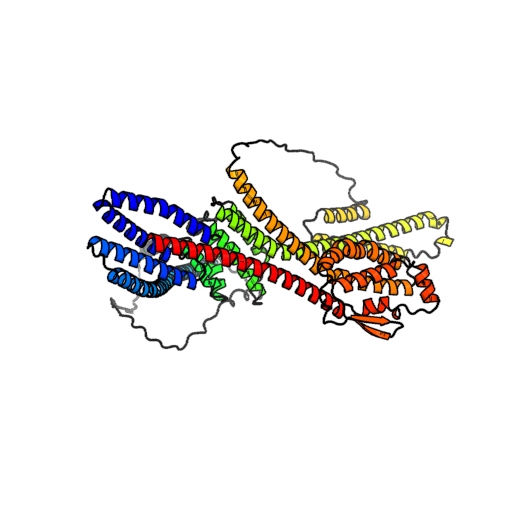 ? 5.376 15.333 4.567 1.00 75.69 335 TYR A N 1
ATOM 2766 C CA . TYR A 1 335 ? 6.533 14.924 5.367 1.00 75.69 335 TYR A CA 1
ATOM 2767 C C . TYR A 1 335 ? 6.868 15.935 6.468 1.00 75.69 335 TYR A C 1
ATOM 2769 O O . TYR A 1 335 ? 7.180 15.530 7.592 1.00 75.69 335 TYR A O 1
ATOM 2777 N N . GLY A 1 336 ? 6.742 17.237 6.189 1.00 78.62 336 GLY A N 1
ATOM 2778 C CA . GLY A 1 336 ? 6.908 18.296 7.187 1.00 78.62 336 GLY A CA 1
ATOM 2779 C C . GLY A 1 336 ? 5.979 18.116 8.392 1.00 78.62 336 GLY A C 1
ATOM 2780 O O . GLY A 1 336 ? 6.426 18.173 9.542 1.00 78.62 336 GLY A O 1
ATOM 2781 N N . HIS A 1 337 ? 4.707 17.788 8.155 1.00 77.94 337 HIS A N 1
ATOM 2782 C CA . HIS A 1 337 ? 3.733 17.531 9.220 1.00 77.94 337 HIS A CA 1
ATOM 2783 C C . HIS A 1 337 ? 4.045 16.286 10.048 1.00 77.94 337 HIS A C 1
ATOM 2785 O O . HIS A 1 337 ? 3.902 16.317 11.275 1.00 77.94 337 HIS A O 1
ATOM 2791 N N . LEU A 1 338 ? 4.530 15.212 9.425 1.00 80.69 338 LEU A N 1
ATOM 2792 C CA . LEU A 1 338 ? 4.948 14.002 10.139 1.00 80.69 338 LEU A CA 1
ATOM 2793 C C . LEU A 1 338 ? 6.201 14.226 10.986 1.00 80.69 338 LEU A C 1
ATOM 2795 O O . LEU A 1 338 ? 6.270 13.740 12.119 1.00 80.69 338 LEU A O 1
ATOM 2799 N N . ILE A 1 339 ? 7.166 14.994 10.478 1.00 80.69 339 ILE A N 1
ATOM 2800 C CA . ILE A 1 339 ? 8.361 15.391 11.232 1.00 80.69 339 ILE A CA 1
ATOM 2801 C C . ILE A 1 339 ? 7.949 16.239 12.441 1.00 80.69 339 ILE A C 1
ATOM 2803 O O . ILE A 1 339 ? 8.367 15.946 13.565 1.00 80.69 339 ILE A O 1
ATOM 2807 N N . ASN A 1 340 ? 7.052 17.210 12.248 1.00 78.56 340 ASN A N 1
ATOM 2808 C CA . ASN A 1 340 ? 6.506 18.036 13.328 1.00 78.56 340 ASN A CA 1
ATOM 2809 C C . ASN A 1 340 ? 5.726 17.200 14.359 1.00 78.56 340 ASN A C 1
ATOM 2811 O O . ASN A 1 340 ? 5.882 17.393 15.570 1.00 78.56 340 ASN A O 1
ATOM 2815 N N . ALA A 1 341 ? 4.938 16.215 13.915 1.00 80.12 341 ALA A N 1
ATOM 2816 C CA . ALA A 1 341 ? 4.247 15.279 14.801 1.00 80.12 341 ALA A CA 1
ATOM 2817 C C . ALA A 1 341 ? 5.233 14.439 15.628 1.00 80.12 341 ALA A C 1
ATOM 2819 O O . ALA A 1 341 ? 5.012 14.225 16.823 1.00 80.12 341 ALA A O 1
ATOM 2820 N N . ASN A 1 342 ? 6.329 13.985 15.015 1.00 81.38 342 ASN A N 1
ATOM 2821 C CA . ASN A 1 342 ? 7.365 13.192 15.675 1.00 81.38 342 ASN A CA 1
ATOM 2822 C C . ASN A 1 342 ? 8.195 14.020 16.673 1.00 81.38 342 ASN A C 1
ATOM 2824 O O . ASN A 1 342 ? 8.614 13.499 17.708 1.00 81.38 342 ASN A O 1
ATOM 2828 N N . ALA A 1 343 ? 8.387 15.314 16.398 1.00 81.69 343 ALA A N 1
ATOM 2829 C CA . ALA A 1 343 ? 9.053 16.256 17.298 1.00 81.69 343 ALA A CA 1
ATOM 2830 C C . ALA A 1 343 ? 8.223 16.576 18.558 1.00 81.69 343 ALA A C 1
ATOM 2832 O O . ALA A 1 343 ? 8.770 16.992 19.583 1.00 81.69 343 ALA A O 1
ATOM 2833 N N . CYS A 1 344 ? 6.904 16.358 18.527 1.00 80.06 344 CYS A N 1
ATOM 2834 C CA . CYS A 1 344 ? 6.051 16.548 19.696 1.00 80.06 344 CYS A CA 1
ATOM 2835 C C . CYS A 1 344 ? 6.352 15.513 20.800 1.00 80.06 344 CYS A C 1
ATOM 2837 O O . CYS A 1 344 ? 6.689 14.353 20.551 1.00 80.06 344 CYS A O 1
ATOM 2839 N N . LYS A 1 345 ? 6.169 15.898 22.071 1.00 81.06 345 LYS A N 1
ATOM 2840 C CA . LYS A 1 345 ? 6.313 14.973 23.208 1.00 81.06 345 LYS A CA 1
ATOM 2841 C C . LYS A 1 345 ? 5.095 14.048 23.280 1.00 81.06 345 LYS A C 1
ATOM 2843 O O . LYS A 1 345 ? 4.113 14.352 23.950 1.00 81.06 345 LYS A O 1
ATOM 2848 N N . THR A 1 346 ? 5.156 12.926 22.571 1.00 79.12 346 THR A N 1
ATOM 2849 C CA . THR A 1 346 ? 4.043 11.973 22.464 1.00 79.12 346 THR A CA 1
ATOM 2850 C C . THR A 1 346 ? 4.289 10.694 23.270 1.00 79.12 346 THR A C 1
ATOM 2852 O O . THR A 1 346 ? 5.429 10.361 23.616 1.00 79.12 346 THR A O 1
ATOM 2855 N N . ASN A 1 347 ? 3.213 9.976 23.610 1.00 75.50 347 ASN A N 1
ATOM 2856 C CA . ASN A 1 347 ? 3.329 8.667 24.250 1.00 75.50 347 ASN A CA 1
ATOM 2857 C C . ASN A 1 347 ? 3.807 7.606 23.233 1.00 75.50 347 ASN A C 1
ATOM 2859 O O . ASN A 1 347 ? 3.813 7.833 22.024 1.00 75.50 347 ASN A O 1
ATOM 2863 N N . PHE A 1 348 ? 4.207 6.429 23.717 1.00 69.38 348 PHE A N 1
ATOM 2864 C CA . PHE A 1 348 ? 4.750 5.366 22.863 1.00 69.38 348 PHE A CA 1
ATOM 2865 C C . PHE A 1 348 ? 3.803 4.946 21.722 1.00 69.38 348 PHE A C 1
ATOM 2867 O O . PHE A 1 348 ? 4.259 4.731 20.601 1.00 69.38 348 PHE A O 1
ATOM 2874 N N . LEU A 1 349 ? 2.494 4.862 21.987 1.00 61.41 349 LEU A N 1
ATOM 2875 C CA . LEU A 1 349 ? 1.497 4.487 20.979 1.00 61.41 349 LEU A CA 1
ATOM 2876 C C . LEU A 1 349 ? 1.376 5.550 19.887 1.00 61.41 349 LEU A C 1
ATOM 2878 O O . LEU A 1 349 ? 1.348 5.206 18.710 1.00 61.41 349 LEU A O 1
ATOM 2882 N N . SER A 1 350 ? 1.368 6.829 20.262 1.00 69.19 350 SER A N 1
ATOM 2883 C CA . SER A 1 350 ? 1.377 7.938 19.310 1.00 69.19 350 SER A CA 1
ATOM 2884 C C . SER A 1 350 ? 2.637 7.921 18.449 1.00 69.19 350 SER A C 1
ATOM 2886 O O . SER A 1 350 ? 2.520 8.048 17.239 1.00 69.19 350 SER A O 1
ATOM 2888 N N . LYS A 1 351 ? 3.829 7.699 19.030 1.00 75.31 351 LYS A N 1
ATOM 2889 C CA . LYS A 1 351 ? 5.080 7.567 18.252 1.00 75.31 351 LYS A CA 1
ATOM 2890 C C . LYS A 1 351 ? 5.018 6.417 17.256 1.00 75.31 351 LYS A C 1
ATOM 2892 O O . LYS A 1 351 ? 5.441 6.575 16.116 1.00 75.31 351 LYS A O 1
ATOM 2897 N N . TYR A 1 352 ? 4.492 5.269 17.681 1.00 73.12 352 TYR A N 1
ATOM 2898 C CA . TYR A 1 352 ? 4.302 4.125 16.795 1.00 73.12 352 TYR A CA 1
ATOM 2899 C C . TYR A 1 352 ? 3.339 4.458 15.652 1.00 73.12 352 TYR A C 1
ATOM 2901 O O . TYR A 1 352 ? 3.642 4.154 14.507 1.00 73.12 352 TYR A O 1
ATOM 2909 N N . PHE A 1 353 ? 2.221 5.126 15.945 1.00 73.31 353 PHE A N 1
ATOM 2910 C CA . PHE A 1 353 ? 1.230 5.502 14.938 1.00 73.31 353 PHE A CA 1
ATOM 2911 C C . PHE A 1 353 ? 1.756 6.556 13.951 1.00 73.31 353 PHE A C 1
ATOM 2913 O O . PHE A 1 353 ? 1.560 6.399 12.753 1.00 73.31 353 PHE A O 1
ATOM 2920 N N . ILE A 1 354 ? 2.501 7.564 14.428 1.00 77.44 354 ILE A N 1
ATOM 2921 C CA . ILE A 1 354 ? 3.213 8.533 13.572 1.00 77.44 354 ILE A CA 1
ATOM 2922 C C . ILE A 1 354 ? 4.173 7.798 12.643 1.00 77.44 354 ILE A C 1
ATOM 2924 O O . ILE A 1 354 ? 4.178 8.049 11.447 1.00 77.44 354 ILE A O 1
ATOM 2928 N N . ARG A 1 355 ? 4.971 6.871 13.184 1.00 78.75 355 ARG A N 1
ATOM 2929 C CA . ARG A 1 355 ? 5.935 6.101 12.395 1.00 78.75 355 ARG A CA 1
ATOM 2930 C C . ARG A 1 355 ? 5.253 5.171 11.396 1.00 78.75 355 ARG A C 1
ATOM 2932 O O . ARG A 1 355 ? 5.764 5.014 10.300 1.00 78.75 355 ARG A O 1
ATOM 2939 N N . TYR A 1 356 ? 4.124 4.573 11.766 1.00 79.94 356 TYR A N 1
ATOM 2940 C CA . TYR A 1 356 ? 3.323 3.755 10.863 1.00 79.94 356 TYR A CA 1
ATOM 2941 C C . TYR A 1 356 ? 2.780 4.586 9.700 1.00 79.94 356 TYR A C 1
ATOM 2943 O O . TYR A 1 356 ? 2.989 4.195 8.565 1.00 79.94 356 TYR A O 1
ATOM 2951 N N . ILE A 1 357 ? 2.168 5.746 9.963 1.00 75.12 357 ILE A N 1
ATOM 2952 C CA . ILE A 1 357 ? 1.667 6.631 8.898 1.00 75.12 357 ILE A CA 1
ATOM 2953 C C . ILE A 1 357 ? 2.816 7.187 8.067 1.00 75.12 357 ILE A C 1
ATOM 2955 O O . ILE A 1 357 ? 2.685 7.282 6.860 1.00 75.12 357 ILE A O 1
ATOM 2959 N N . TYR A 1 358 ? 3.950 7.512 8.686 1.00 81.62 358 TYR A N 1
ATOM 2960 C CA . TYR A 1 358 ? 5.140 7.911 7.945 1.00 81.62 358 TYR A CA 1
ATOM 2961 C C . TYR A 1 358 ? 5.595 6.818 6.985 1.00 81.62 358 TYR A C 1
ATOM 2963 O O . TYR A 1 358 ? 5.871 7.133 5.842 1.00 81.62 358 TYR A O 1
ATOM 2971 N N . LEU A 1 359 ? 5.648 5.557 7.426 1.00 77.81 359 LEU A N 1
ATOM 2972 C CA . LEU A 1 359 ? 5.999 4.437 6.554 1.00 77.81 359 LEU A CA 1
ATOM 2973 C C . LEU A 1 359 ? 4.927 4.184 5.492 1.00 77.81 359 LEU A C 1
ATOM 2975 O O . LEU A 1 359 ? 5.281 4.012 4.348 1.00 77.81 359 LEU A O 1
ATOM 2979 N N . ASP A 1 360 ? 3.640 4.242 5.828 1.00 74.44 360 ASP A N 1
ATOM 2980 C CA . ASP A 1 360 ? 2.550 4.045 4.863 1.00 74.44 360 ASP A CA 1
ATOM 2981 C C . ASP A 1 360 ? 2.529 5.152 3.795 1.00 74.44 360 ASP A C 1
ATOM 2983 O O . ASP A 1 360 ? 2.413 4.874 2.609 1.00 74.44 360 ASP A O 1
ATOM 2987 N N . VAL A 1 361 ? 2.700 6.417 4.191 1.00 73.38 361 VAL A N 1
ATOM 2988 C CA . VAL A 1 361 ? 2.868 7.537 3.252 1.00 73.38 361 VAL A CA 1
ATOM 2989 C C . VAL A 1 361 ? 4.144 7.346 2.444 1.00 73.38 361 VAL A C 1
ATOM 2991 O O . VAL A 1 361 ? 4.103 7.483 1.232 1.00 73.38 361 VAL A O 1
ATOM 2994 N N . LYS A 1 362 ? 5.257 6.991 3.088 1.00 74.06 362 LYS A N 1
ATOM 2995 C CA . LYS A 1 362 ? 6.533 6.754 2.418 1.00 74.06 362 LYS A CA 1
ATOM 2996 C C . LYS A 1 362 ? 6.417 5.646 1.375 1.00 74.06 362 LYS A C 1
ATOM 2998 O O . LYS A 1 362 ? 6.762 5.888 0.238 1.00 74.06 362 LYS A O 1
ATOM 3003 N N . ASP A 1 363 ? 5.877 4.488 1.721 1.00 72.00 363 ASP A N 1
ATOM 3004 C CA . ASP A 1 363 ? 5.748 3.349 0.817 1.00 72.00 363 ASP A CA 1
ATOM 3005 C C . ASP A 1 363 ? 4.788 3.695 -0.343 1.00 72.00 363 ASP A C 1
ATOM 3007 O O . ASP A 1 363 ? 5.123 3.499 -1.504 1.00 72.00 363 ASP A O 1
ATOM 3011 N N . ASN A 1 364 ? 3.640 4.336 -0.072 1.00 68.62 364 ASN A N 1
ATOM 3012 C CA . ASN A 1 364 ? 2.678 4.694 -1.127 1.00 68.62 364 ASN A CA 1
ATOM 3013 C C . ASN A 1 364 ? 3.118 5.874 -2.023 1.00 68.62 364 ASN A C 1
ATOM 3015 O O . ASN A 1 364 ? 2.682 5.949 -3.171 1.00 68.62 364 ASN A O 1
ATOM 3019 N N . TYR A 1 365 ? 3.921 6.820 -1.519 1.00 64.56 365 TYR A N 1
ATOM 3020 C CA . TYR A 1 365 ? 4.369 8.001 -2.276 1.00 64.56 365 TYR A CA 1
ATOM 3021 C C . TYR A 1 365 ? 5.781 7.856 -2.846 1.00 64.56 365 TYR A C 1
ATOM 3023 O O . TYR A 1 365 ? 6.024 8.341 -3.949 1.00 64.56 365 TYR A O 1
ATOM 3031 N N . GLU A 1 366 ? 6.706 7.185 -2.155 1.00 59.66 366 GLU A N 1
ATOM 3032 C CA . GLU A 1 366 ? 8.025 6.846 -2.703 1.00 59.66 366 GLU A CA 1
ATOM 3033 C C . GLU A 1 366 ? 7.942 5.740 -3.754 1.00 59.66 366 GLU A C 1
ATOM 3035 O O . GLU A 1 366 ? 8.849 5.671 -4.568 1.00 59.66 366 GLU A O 1
ATOM 3040 N N . ASP A 1 367 ? 6.876 4.942 -3.852 1.00 55.22 367 ASP A N 1
ATOM 3041 C CA . ASP A 1 367 ? 6.695 4.091 -5.038 1.00 55.22 367 ASP A CA 1
ATOM 3042 C C . ASP A 1 367 ? 6.386 4.935 -6.289 1.00 55.22 367 ASP A C 1
ATOM 3044 O O . ASP A 1 367 ? 6.858 4.623 -7.378 1.00 55.22 367 ASP A O 1
ATOM 3048 N N . ILE A 1 368 ? 5.696 6.074 -6.152 1.00 51.31 368 ILE A N 1
ATOM 3049 C CA . ILE A 1 368 ? 5.382 6.985 -7.271 1.00 51.31 368 ILE A CA 1
ATOM 3050 C C . ILE A 1 368 ? 6.567 7.922 -7.573 1.00 51.31 368 ILE A C 1
ATOM 3052 O O . ILE A 1 368 ? 6.966 8.089 -8.730 1.00 51.31 368 ILE A O 1
ATOM 3056 N N . GLU A 1 369 ? 7.183 8.510 -6.543 1.00 47.19 369 GLU A N 1
ATOM 3057 C CA . GLU A 1 369 ? 8.402 9.319 -6.680 1.00 47.19 369 GLU A CA 1
ATOM 3058 C C . GLU A 1 369 ? 9.634 8.470 -6.997 1.00 47.19 369 GLU A C 1
ATOM 3060 O O . GLU A 1 369 ? 10.509 8.929 -7.718 1.00 47.19 369 GLU A O 1
ATOM 3065 N N . GLY A 1 370 ? 9.717 7.234 -6.517 1.00 46.28 370 GLY A N 1
ATOM 3066 C CA . GLY A 1 370 ? 10.780 6.275 -6.807 1.00 46.28 370 GLY A CA 1
ATOM 3067 C C . GLY A 1 370 ? 10.695 5.755 -8.231 1.00 46.28 370 GLY A C 1
ATOM 3068 O O . GLY A 1 370 ? 11.726 5.668 -8.890 1.00 46.28 370 GLY A O 1
ATOM 3069 N N . TYR A 1 371 ? 9.491 5.543 -8.768 1.00 43.56 371 TYR A N 1
ATOM 3070 C CA . TYR A 1 371 ? 9.305 5.297 -10.199 1.00 43.56 371 TYR A CA 1
ATOM 3071 C C . TYR A 1 371 ? 9.731 6.515 -11.035 1.00 43.56 371 TYR A C 1
ATOM 3073 O O . TYR A 1 371 ? 10.469 6.378 -12.007 1.00 43.56 371 TYR A O 1
ATOM 3081 N N . SER A 1 372 ? 9.371 7.732 -10.609 1.00 50.31 372 SER A N 1
ATOM 3082 C CA . SER A 1 372 ? 9.812 8.992 -11.239 1.00 50.31 372 SER A CA 1
ATOM 3083 C C . SER A 1 372 ? 11.327 9.227 -11.126 1.00 50.31 372 SER A C 1
ATOM 3085 O O . SER A 1 372 ? 11.971 9.701 -12.063 1.00 50.31 372 SER A O 1
ATOM 3087 N N . LYS A 1 373 ? 11.943 8.854 -10.003 1.00 52.41 373 LYS A N 1
ATOM 3088 C CA . LYS A 1 373 ? 13.374 9.027 -9.730 1.00 52.41 373 LYS A CA 1
ATOM 3089 C C . LYS A 1 373 ? 14.222 7.967 -10.424 1.00 52.41 373 LYS A C 1
ATOM 3091 O O . LYS A 1 373 ? 15.288 8.292 -10.929 1.00 52.41 373 LYS A O 1
ATOM 3096 N N . ARG A 1 374 ? 13.736 6.727 -10.511 1.00 55.00 374 ARG A N 1
ATOM 3097 C CA . ARG A 1 374 ? 14.369 5.644 -11.275 1.00 55.00 374 ARG A CA 1
ATOM 3098 C C . ARG A 1 374 ? 14.282 5.926 -12.771 1.00 55.00 374 ARG A C 1
ATOM 3100 O O . ARG A 1 374 ? 15.299 5.857 -13.444 1.00 55.00 374 ARG A O 1
ATOM 3107 N N . ASN A 1 375 ? 13.126 6.384 -13.250 1.00 59.75 375 ASN A N 1
ATOM 3108 C CA . ASN A 1 375 ? 12.950 6.813 -14.636 1.00 59.75 375 ASN A CA 1
ATOM 3109 C C . ASN A 1 375 ? 13.774 8.076 -14.958 1.00 59.75 375 ASN A C 1
ATOM 3111 O O . ASN A 1 375 ? 14.417 8.147 -15.996 1.00 59.75 375 ASN A O 1
ATOM 3115 N N . SER A 1 376 ? 13.838 9.068 -14.062 1.00 67.44 376 SER A N 1
ATOM 3116 C CA . SER A 1 376 ? 14.675 10.257 -14.290 1.00 67.44 376 SER A CA 1
ATOM 3117 C C . SER A 1 376 ? 16.174 9.960 -14.205 1.00 67.44 376 SER A C 1
ATOM 3119 O O . SER A 1 376 ? 16.927 10.552 -14.973 1.00 67.44 376 SER A O 1
ATOM 3121 N N . MET A 1 377 ? 16.605 9.011 -13.365 1.00 73.56 377 MET A N 1
ATOM 3122 C CA . MET A 1 377 ? 17.981 8.502 -13.352 1.00 73.56 377 MET A CA 1
ATOM 3123 C C . MET A 1 377 ? 18.307 7.736 -14.640 1.00 73.56 377 MET A C 1
ATOM 3125 O O . MET A 1 377 ? 19.348 7.971 -15.237 1.00 73.56 377 MET A O 1
ATOM 3129 N N . GLU A 1 378 ? 17.403 6.887 -15.125 1.00 72.44 378 GLU A N 1
ATOM 3130 C CA . GLU A 1 378 ? 17.592 6.153 -16.380 1.00 72.44 378 GLU A CA 1
ATOM 3131 C C . GLU A 1 378 ? 17.644 7.103 -17.591 1.00 72.44 378 GLU A C 1
ATOM 3133 O O . GLU A 1 378 ? 18.493 6.970 -18.474 1.00 72.44 378 GLU A O 1
ATOM 3138 N N . ILE A 1 379 ? 16.780 8.123 -17.616 1.00 73.12 379 ILE A N 1
ATOM 3139 C CA . ILE A 1 379 ? 16.811 9.194 -18.622 1.00 73.12 379 ILE A CA 1
ATOM 3140 C C . ILE A 1 379 ? 18.122 9.983 -18.524 1.00 73.12 379 ILE A C 1
ATOM 3142 O O . ILE A 1 379 ? 18.726 10.292 -19.554 1.00 73.12 379 ILE A O 1
ATOM 3146 N N . PHE A 1 380 ? 18.576 10.296 -17.308 1.00 81.69 380 PHE A N 1
ATOM 3147 C CA . PHE A 1 380 ? 19.852 10.961 -17.062 1.00 81.69 380 PHE A CA 1
ATOM 3148 C C . PHE A 1 380 ? 21.025 10.135 -17.605 1.00 81.69 380 PHE A C 1
ATOM 3150 O O . PHE A 1 380 ? 21.818 10.656 -18.389 1.00 81.69 380 PHE A O 1
ATOM 3157 N N . GLU A 1 381 ? 21.102 8.848 -17.264 1.00 80.69 381 GLU A N 1
ATOM 3158 C CA . GLU A 1 381 ? 22.159 7.931 -17.705 1.00 80.69 381 GLU A CA 1
ATOM 3159 C C . GLU A 1 381 ? 22.169 7.778 -19.230 1.00 80.69 381 GLU A C 1
ATOM 3161 O O . GLU A 1 381 ? 23.221 7.919 -19.857 1.00 80.69 381 GLU A O 1
ATOM 3166 N N . LYS A 1 382 ? 20.998 7.607 -19.857 1.00 84.38 382 LYS A N 1
ATOM 3167 C CA . LYS A 1 382 ? 20.865 7.543 -21.323 1.00 84.38 382 LYS A CA 1
ATOM 3168 C C . LYS A 1 382 ? 21.336 8.828 -21.998 1.00 84.38 382 LYS A C 1
ATOM 3170 O O . LYS A 1 382 ? 22.113 8.784 -22.953 1.00 84.38 382 LYS A O 1
ATOM 3175 N N . MET A 1 383 ? 20.906 9.993 -21.511 1.00 78.31 383 MET A N 1
ATOM 3176 C CA . MET A 1 383 ? 21.346 11.277 -22.069 1.00 78.31 383 MET A CA 1
ATOM 3177 C C . MET A 1 383 ? 22.846 11.510 -21.859 1.00 78.31 383 MET A C 1
ATOM 3179 O O . MET A 1 383 ? 23.511 12.059 -22.743 1.00 78.31 383 MET A O 1
ATOM 3183 N N . GLN A 1 384 ? 23.387 11.078 -20.718 1.00 85.25 384 GLN A N 1
ATOM 3184 C CA . GLN A 1 384 ? 24.807 11.185 -20.400 1.00 85.25 384 GLN A CA 1
ATOM 3185 C C . GLN A 1 384 ? 25.640 10.316 -21.345 1.00 85.25 384 GLN A C 1
ATOM 3187 O O . GLN A 1 384 ? 26.609 10.808 -21.926 1.00 85.25 384 GLN A O 1
ATOM 3192 N N . GLN A 1 385 ? 25.231 9.066 -21.573 1.00 86.69 385 GLN A N 1
ATOM 3193 C CA . GLN A 1 385 ? 25.887 8.164 -22.521 1.00 86.69 385 GLN A CA 1
ATOM 3194 C C . GLN A 1 385 ? 25.879 8.722 -23.946 1.00 86.69 385 GLN A C 1
ATOM 3196 O O . GLN A 1 385 ? 26.923 8.726 -24.595 1.00 86.69 385 GLN A O 1
ATOM 3201 N N . ILE A 1 386 ? 24.755 9.272 -24.422 1.00 85.94 386 ILE A N 1
ATOM 3202 C CA . ILE A 1 386 ? 24.683 9.908 -25.752 1.00 85.94 386 ILE A CA 1
ATOM 3203 C C . ILE A 1 386 ? 25.691 11.062 -25.855 1.00 85.94 386 ILE A C 1
ATOM 3205 O O . ILE A 1 386 ? 26.456 11.146 -26.818 1.00 85.94 386 ILE A O 1
ATOM 3209 N N . ALA A 1 387 ? 25.735 11.938 -24.847 1.00 85.38 387 ALA A N 1
ATOM 3210 C CA . ALA A 1 387 ? 26.647 13.080 -24.833 1.00 85.38 387 ALA A CA 1
ATOM 3211 C C . ALA A 1 387 ? 28.130 12.657 -24.803 1.00 85.38 387 ALA A C 1
ATOM 3213 O O . ALA A 1 387 ? 28.969 13.299 -25.450 1.00 85.38 387 ALA A O 1
ATOM 3214 N N . ILE A 1 388 ? 28.451 11.585 -24.069 1.00 83.88 388 ILE A N 1
ATOM 3215 C CA . ILE A 1 388 ? 29.791 10.984 -23.988 1.00 83.88 388 ILE A CA 1
ATOM 3216 C C . ILE A 1 388 ? 30.174 10.325 -25.316 1.00 83.88 388 ILE A C 1
ATOM 3218 O O . ILE A 1 388 ? 31.267 10.580 -25.818 1.00 83.88 388 ILE A O 1
ATOM 3222 N N . ASN A 1 389 ? 29.285 9.537 -25.918 1.00 88.31 389 ASN A N 1
ATOM 3223 C CA . ASN A 1 389 ? 29.554 8.827 -27.168 1.00 88.31 389 ASN A CA 1
ATOM 3224 C C . ASN A 1 389 ? 29.820 9.799 -28.323 1.00 88.31 389 ASN A C 1
ATOM 3226 O O . ASN A 1 389 ? 30.833 9.662 -29.013 1.00 88.31 389 ASN A O 1
ATOM 3230 N N . ASP A 1 390 ? 29.001 10.845 -28.468 1.00 86.88 390 ASP A N 1
ATOM 3231 C CA . ASP A 1 390 ? 29.228 11.897 -29.469 1.00 86.88 390 ASP A CA 1
ATOM 3232 C C . ASP A 1 390 ? 30.580 12.603 -29.259 1.00 86.88 390 ASP A C 1
ATOM 3234 O O . ASP A 1 390 ? 31.298 12.908 -30.217 1.00 86.88 390 ASP A O 1
ATOM 3238 N N . HIS A 1 391 ? 30.957 12.841 -27.998 1.00 85.00 391 HIS A N 1
ATOM 3239 C CA . HIS A 1 391 ? 32.238 13.449 -27.635 1.00 85.00 391 HIS A CA 1
ATOM 3240 C C . HIS A 1 391 ? 33.415 12.537 -28.011 1.00 85.00 391 HIS A C 1
ATOM 3242 O O . HIS A 1 391 ? 34.358 12.983 -28.671 1.00 85.00 391 HIS A O 1
ATOM 3248 N N . ILE A 1 392 ? 33.373 11.261 -27.619 1.00 86.38 392 ILE A N 1
ATOM 3249 C CA . ILE A 1 392 ? 34.416 10.271 -27.926 1.00 86.38 392 ILE A CA 1
ATOM 3250 C C . ILE A 1 392 ? 34.566 10.117 -29.440 1.00 86.38 392 ILE A C 1
ATOM 3252 O O . ILE A 1 392 ? 35.686 10.122 -29.956 1.00 86.38 392 ILE A O 1
ATOM 3256 N N . MET A 1 393 ? 33.452 10.050 -30.171 1.00 88.31 393 MET A N 1
ATOM 3257 C CA . MET A 1 393 ? 33.463 9.945 -31.627 1.00 88.31 393 MET A CA 1
ATOM 3258 C C . MET A 1 393 ? 34.095 11.183 -32.275 1.00 88.31 393 MET A C 1
ATOM 3260 O O . MET A 1 393 ? 34.936 11.045 -33.166 1.00 88.31 393 MET A O 1
ATOM 3264 N N . ALA A 1 394 ? 33.788 12.388 -31.780 1.00 88.75 394 ALA A N 1
ATOM 3265 C CA . ALA A 1 394 ? 34.435 13.617 -32.238 1.00 88.75 394 ALA A CA 1
ATOM 3266 C C . ALA A 1 394 ? 35.956 13.606 -31.989 1.00 88.75 394 ALA A C 1
ATOM 3268 O O . ALA A 1 394 ? 36.724 13.976 -32.882 1.00 88.75 394 ALA A O 1
ATOM 3269 N N . ILE A 1 395 ? 36.411 13.144 -30.816 1.00 85.69 395 ILE A N 1
ATOM 3270 C CA . ILE A 1 395 ? 37.844 12.993 -30.501 1.00 85.69 395 ILE A CA 1
ATOM 3271 C C . ILE A 1 395 ? 38.510 11.974 -31.430 1.00 85.69 395 ILE A C 1
ATOM 3273 O O . ILE A 1 395 ? 39.612 12.219 -31.925 1.00 85.69 395 ILE A O 1
ATOM 3277 N N . ASN A 1 396 ? 37.859 10.842 -31.695 1.00 87.44 396 ASN A N 1
ATOM 3278 C CA . ASN A 1 396 ? 38.400 9.805 -32.569 1.00 87.44 396 ASN A CA 1
ATOM 3279 C C . ASN A 1 396 ? 38.557 10.298 -34.012 1.00 87.44 396 ASN A C 1
ATOM 3281 O O . ASN A 1 396 ? 39.609 10.073 -34.614 1.00 87.44 396 ASN A O 1
ATOM 3285 N N . LEU A 1 397 ? 37.579 11.037 -34.543 1.00 88.56 397 LEU A N 1
ATOM 3286 C CA . LEU A 1 397 ? 37.700 11.672 -35.859 1.00 88.56 397 LEU A CA 1
ATOM 3287 C C . LEU A 1 397 ? 38.794 12.747 -35.876 1.00 88.56 397 LEU A C 1
ATOM 3289 O O . LEU A 1 397 ? 39.582 12.814 -36.817 1.00 88.56 397 LEU A O 1
ATOM 3293 N N . LEU A 1 398 ? 38.926 13.549 -34.814 1.00 87.44 398 LEU A N 1
ATOM 3294 C CA . LEU A 1 398 ? 40.040 14.497 -34.683 1.00 87.44 398 LEU A CA 1
ATOM 3295 C C . LEU A 1 398 ? 41.397 13.784 -34.690 1.00 87.44 398 LEU A C 1
ATOM 3297 O O . LEU A 1 398 ? 42.325 14.221 -35.369 1.00 87.44 398 LEU A O 1
ATOM 3301 N N . LYS A 1 399 ? 41.521 12.660 -33.979 1.00 90.81 399 LYS A N 1
ATOM 3302 C CA . LYS A 1 399 ? 42.732 11.832 -33.981 1.00 90.81 399 LYS A CA 1
ATOM 3303 C C . LYS A 1 399 ? 43.039 11.310 -35.385 1.00 90.81 399 LYS A C 1
ATOM 3305 O O . LYS A 1 399 ? 44.181 11.430 -35.824 1.00 90.81 399 LYS A O 1
ATOM 3310 N N . GLN A 1 400 ? 42.045 10.773 -36.096 1.00 88.25 400 GLN A N 1
ATOM 3311 C CA . GLN A 1 400 ? 42.204 10.315 -37.482 1.00 88.25 400 GLN A CA 1
ATOM 3312 C C . GLN A 1 400 ? 42.644 11.456 -38.405 1.00 88.25 400 GLN A C 1
ATOM 3314 O O . GLN A 1 400 ? 43.579 11.289 -39.186 1.00 88.25 400 GLN A O 1
ATOM 3319 N N . PHE A 1 401 ? 42.047 12.637 -38.253 1.00 91.00 401 PHE A N 1
ATOM 3320 C CA . PHE A 1 401 ? 42.427 13.841 -38.982 1.00 91.00 401 PHE A CA 1
ATOM 3321 C C . PHE A 1 401 ? 43.889 14.252 -38.733 1.00 91.00 401 PHE A C 1
ATOM 3323 O O . PHE A 1 401 ? 44.618 14.538 -39.683 1.00 91.00 401 PHE A O 1
ATOM 3330 N N . PHE A 1 402 ? 44.365 14.225 -37.485 1.00 89.56 402 PHE A N 1
ATOM 3331 C CA . PHE A 1 402 ? 45.770 14.529 -37.185 1.00 89.56 402 PHE A CA 1
ATOM 3332 C C . PHE A 1 402 ? 46.738 13.464 -37.706 1.00 89.56 402 PHE A C 1
ATOM 3334 O O . PHE A 1 402 ? 47.828 13.807 -38.166 1.00 89.56 402 PHE A O 1
ATOM 3341 N N . VAL A 1 403 ? 46.354 12.185 -37.670 1.00 89.44 403 VAL A N 1
ATOM 3342 C CA . VAL A 1 403 ? 47.129 11.098 -38.293 1.00 89.44 403 VAL A CA 1
ATOM 3343 C C . VAL A 1 403 ? 47.228 11.326 -39.800 1.00 89.44 403 VAL A C 1
ATOM 3345 O O . VAL A 1 403 ? 48.325 11.254 -40.349 1.00 89.44 403 VAL A O 1
ATOM 3348 N N . TYR A 1 404 ? 46.119 11.683 -40.450 1.00 91.50 404 TYR A N 1
ATOM 3349 C CA . TYR A 1 404 ? 46.101 12.038 -41.865 1.00 91.50 404 TYR A CA 1
ATOM 3350 C C . TYR A 1 404 ? 47.058 13.200 -42.163 1.00 91.50 404 TYR A C 1
ATOM 3352 O O . TYR A 1 404 ? 47.960 13.033 -42.980 1.00 91.50 404 TYR A O 1
ATOM 3360 N N . ILE A 1 405 ? 46.952 14.331 -41.451 1.00 89.38 405 ILE A N 1
ATOM 3361 C CA . ILE A 1 405 ? 47.857 15.482 -41.640 1.00 89.38 405 ILE A CA 1
ATOM 3362 C C . ILE A 1 405 ? 49.321 15.072 -41.482 1.00 89.38 405 ILE A C 1
ATOM 3364 O O . ILE A 1 405 ? 50.170 15.491 -42.264 1.00 89.38 405 ILE A O 1
ATOM 3368 N N . LYS A 1 406 ? 49.628 14.253 -40.474 1.00 90.88 406 LYS A N 1
ATOM 3369 C CA . LYS A 1 406 ? 51.000 13.834 -40.183 1.00 90.88 406 LYS A CA 1
ATOM 3370 C C . LYS A 1 406 ? 51.605 12.966 -41.292 1.00 90.88 406 LYS A C 1
ATOM 3372 O O . LYS A 1 406 ? 52.816 13.007 -41.484 1.00 90.88 406 LYS A O 1
ATOM 3377 N N . HIS A 1 407 ? 50.787 12.179 -41.988 1.00 89.81 407 HIS A N 1
ATOM 3378 C CA . HIS A 1 407 ? 51.247 11.153 -42.930 1.00 89.81 407 HIS A CA 1
ATOM 3379 C C . HIS A 1 407 ? 50.895 11.429 -44.399 1.00 89.81 407 HIS A C 1
ATOM 3381 O O . HIS A 1 407 ? 51.300 10.654 -45.268 1.00 89.81 407 HIS A O 1
ATOM 3387 N N . VAL A 1 408 ? 50.196 12.528 -44.700 1.00 89.94 408 VAL A N 1
ATOM 3388 C CA . VAL A 1 408 ? 49.736 12.858 -46.060 1.00 89.94 408 VAL A CA 1
ATOM 3389 C C . VAL A 1 408 ? 50.886 12.972 -47.065 1.00 89.94 408 VAL A C 1
ATOM 3391 O O . VAL A 1 408 ? 50.748 12.538 -48.208 1.00 89.94 408 VAL A O 1
ATOM 3394 N N . ASP A 1 409 ? 52.044 13.482 -46.641 1.00 85.56 409 ASP A N 1
ATOM 3395 C CA . ASP A 1 409 ? 53.208 13.639 -47.518 1.00 85.56 409 ASP A CA 1
ATOM 3396 C C . ASP A 1 409 ? 53.970 12.326 -47.743 1.00 85.56 409 ASP A C 1
ATOM 3398 O O . ASP A 1 409 ? 54.543 12.130 -48.817 1.00 85.56 409 ASP A O 1
ATOM 3402 N N . SER A 1 410 ? 53.950 11.414 -46.764 1.00 84.62 410 SER A N 1
ATOM 3403 C CA . SER A 1 410 ? 54.676 10.138 -46.810 1.00 84.62 410 SER A CA 1
ATOM 3404 C C . SER A 1 410 ? 53.880 8.985 -47.435 1.00 84.62 410 SER A C 1
ATOM 3406 O O . SER A 1 410 ? 54.481 8.078 -47.999 1.00 84.62 410 SER A O 1
ATOM 3408 N N . GLU A 1 411 ? 52.544 9.001 -47.354 1.00 88.75 411 GLU A N 1
ATOM 3409 C CA . GLU A 1 411 ? 51.667 7.876 -47.737 1.00 88.75 411 GLU A CA 1
ATOM 3410 C C . GLU A 1 411 ? 50.537 8.308 -48.699 1.00 88.75 411 GLU A C 1
ATOM 3412 O O . GLU A 1 411 ? 49.370 7.950 -48.522 1.00 88.75 411 GLU A O 1
ATOM 3417 N N . LYS A 1 412 ? 50.864 9.089 -49.740 1.00 80.75 412 LYS A N 1
ATOM 3418 C CA . LYS A 1 412 ? 49.874 9.701 -50.656 1.00 80.75 412 LYS A CA 1
ATOM 3419 C C . LYS A 1 412 ? 48.849 8.733 -51.260 1.00 80.75 412 LYS A C 1
ATOM 3421 O O . LYS A 1 412 ? 47.704 9.125 -51.467 1.00 80.75 412 LYS A O 1
ATOM 3426 N N . GLU A 1 413 ? 49.226 7.488 -51.552 1.00 82.44 413 GLU A N 1
ATOM 3427 C CA . GLU A 1 413 ? 48.299 6.509 -52.143 1.00 82.44 413 GLU A CA 1
ATOM 3428 C C . GLU A 1 413 ? 47.241 6.010 -51.150 1.00 82.44 413 GLU A C 1
ATOM 3430 O O . GLU A 1 413 ? 46.083 5.840 -51.530 1.00 82.44 413 GLU A O 1
ATOM 3435 N N . LYS A 1 414 ? 47.601 5.846 -49.871 1.00 82.62 414 LYS A N 1
ATOM 3436 C CA . LYS A 1 414 ? 46.711 5.302 -48.833 1.00 82.62 414 LYS A CA 1
ATOM 3437 C C . LYS A 1 414 ? 45.576 6.260 -48.476 1.00 82.62 414 LYS A C 1
ATOM 3439 O O . LYS A 1 414 ? 44.475 5.823 -48.160 1.00 82.62 414 LYS A O 1
ATOM 3444 N N . TYR A 1 415 ? 45.829 7.564 -48.568 1.00 85.88 415 TYR A N 1
ATOM 3445 C CA . TYR A 1 415 ? 44.859 8.599 -48.207 1.00 85.88 415 TYR A CA 1
ATOM 3446 C C . TYR A 1 415 ? 44.228 9.308 -49.408 1.00 85.88 415 TYR A C 1
ATOM 3448 O O . TYR A 1 415 ? 43.554 10.321 -49.240 1.00 85.88 415 TYR A O 1
ATOM 3456 N N . LYS A 1 416 ? 44.386 8.768 -50.624 1.00 84.56 416 LYS A N 1
ATOM 3457 C CA . LYS A 1 416 ? 43.807 9.339 -51.852 1.00 84.56 416 LYS A CA 1
ATOM 3458 C C . LYS A 1 416 ? 42.278 9.491 -51.793 1.00 84.56 416 LYS A C 1
ATOM 3460 O O . LYS A 1 416 ? 41.726 10.337 -52.488 1.00 84.56 416 LYS A O 1
ATOM 3465 N N . PHE A 1 417 ? 41.614 8.691 -50.959 1.00 84.69 417 PHE A N 1
ATOM 3466 C CA . PHE A 1 417 ? 40.161 8.697 -50.761 1.00 84.69 417 PHE A CA 1
ATOM 3467 C C . PHE A 1 417 ? 39.709 9.407 -49.476 1.00 84.69 417 PHE A C 1
ATOM 3469 O O . PHE A 1 417 ? 38.528 9.364 -49.142 1.00 84.69 417 PHE A O 1
ATOM 3476 N N . PHE A 1 418 ? 40.619 10.044 -48.734 1.00 87.50 418 PHE A N 1
ATOM 3477 C CA . PHE A 1 418 ? 40.247 10.771 -47.524 1.00 87.50 418 PHE A CA 1
ATOM 3478 C C . PHE A 1 418 ? 39.587 12.104 -47.897 1.00 87.50 418 PHE A C 1
ATOM 3480 O O . PHE A 1 418 ? 40.262 13.074 -48.247 1.00 87.50 418 PHE A O 1
ATOM 3487 N N . ASP A 1 419 ? 38.257 12.158 -47.828 1.00 90.56 419 ASP A N 1
ATOM 3488 C CA . ASP A 1 419 ? 37.512 13.400 -48.024 1.00 90.56 419 ASP A CA 1
ATOM 3489 C C . ASP A 1 419 ? 37.610 14.276 -46.770 1.00 90.56 419 ASP A C 1
ATOM 3491 O O . ASP A 1 419 ? 36.873 14.124 -45.791 1.00 90.56 419 ASP A O 1
ATOM 3495 N N . LEU A 1 420 ? 38.546 15.221 -46.824 1.00 88.88 420 LEU A N 1
ATOM 3496 C CA . LEU A 1 420 ? 38.795 16.182 -45.759 1.00 88.88 420 LEU A CA 1
ATOM 3497 C C . LEU A 1 420 ? 37.543 16.993 -45.388 1.00 88.88 420 LEU A C 1
ATOM 3499 O O . LEU A 1 420 ? 37.300 17.233 -44.205 1.00 88.88 420 LEU A O 1
ATOM 3503 N N . ASN A 1 421 ? 36.750 17.414 -46.375 1.00 89.19 421 ASN A N 1
ATOM 3504 C CA . ASN A 1 421 ? 35.586 18.262 -46.127 1.00 89.19 421 ASN A CA 1
ATOM 3505 C C . ASN A 1 421 ? 34.491 17.477 -45.412 1.00 89.19 421 ASN A C 1
ATOM 3507 O O . ASN A 1 421 ? 33.892 17.976 -44.458 1.00 89.19 421 ASN A O 1
ATOM 3511 N N . LEU A 1 422 ? 34.266 16.231 -45.831 1.00 89.31 422 LEU A N 1
ATOM 3512 C CA .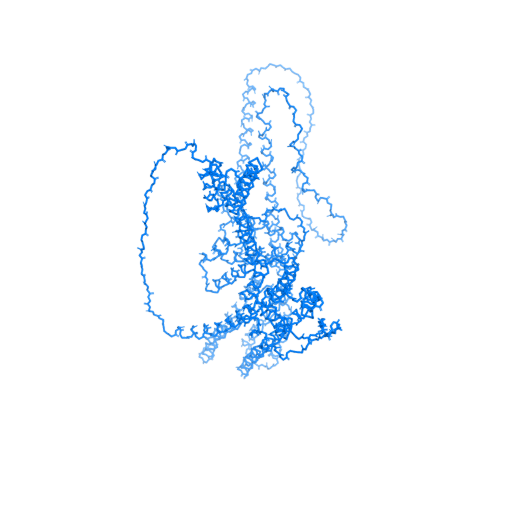 LEU A 1 422 ? 33.321 15.340 -45.170 1.00 89.31 422 LEU A CA 1
ATOM 3513 C C . LEU A 1 422 ? 33.760 15.045 -43.731 1.00 89.31 422 LEU A C 1
ATOM 3515 O O . LEU A 1 422 ? 32.945 15.122 -42.815 1.00 89.31 422 LEU A O 1
ATOM 3519 N N . HIS A 1 423 ? 35.052 14.798 -43.506 1.00 89.81 423 HIS A N 1
ATOM 3520 C CA . HIS A 1 423 ? 35.583 14.515 -42.172 1.00 89.81 423 HIS A CA 1
ATOM 3521 C C . HIS A 1 423 ? 35.458 15.714 -41.216 1.00 89.81 423 HIS A C 1
ATOM 3523 O O . HIS A 1 423 ? 35.004 15.563 -40.080 1.00 89.81 423 HIS A O 1
ATOM 3529 N N . LEU A 1 424 ? 35.791 16.924 -41.682 1.00 86.56 424 LEU A N 1
ATOM 3530 C CA . LEU A 1 424 ? 35.640 18.156 -40.897 1.00 86.56 424 LEU A CA 1
ATOM 3531 C C . LEU A 1 424 ? 34.168 18.480 -40.609 1.00 86.56 424 LEU A C 1
ATOM 3533 O O . LEU A 1 424 ? 33.840 18.883 -39.490 1.00 86.56 424 LEU A O 1
ATOM 3537 N N . ASN A 1 425 ? 33.271 18.252 -41.573 1.00 90.12 425 ASN A N 1
ATOM 3538 C CA . ASN A 1 425 ? 31.830 18.413 -41.370 1.00 90.12 425 ASN A CA 1
ATOM 3539 C C . ASN A 1 425 ? 31.282 17.422 -40.334 1.00 90.12 425 ASN A C 1
ATOM 3541 O O . ASN A 1 425 ? 30.471 17.813 -39.492 1.00 90.12 425 ASN A O 1
ATOM 3545 N N . SER A 1 426 ? 31.750 16.172 -40.341 1.00 88.94 426 SER A N 1
ATOM 3546 C CA . SER A 1 426 ? 31.373 15.166 -39.340 1.00 88.94 426 SER A CA 1
ATOM 3547 C C . SER A 1 426 ? 31.833 15.557 -37.933 1.00 88.94 426 SER A C 1
ATOM 3549 O O . SER A 1 426 ? 31.037 15.496 -36.996 1.00 88.94 426 SER A O 1
ATOM 3551 N N . ILE A 1 427 ? 33.069 16.054 -37.784 1.00 88.50 427 ILE A N 1
ATOM 3552 C CA . ILE A 1 427 ? 33.580 16.581 -36.503 1.00 88.50 427 ILE A CA 1
ATOM 3553 C C . ILE A 1 427 ? 32.724 17.761 -36.025 1.00 88.50 427 ILE A C 1
ATOM 3555 O O . ILE A 1 427 ? 32.336 17.821 -34.858 1.00 88.50 427 ILE A O 1
ATOM 3559 N N . HIS A 1 428 ? 32.399 18.697 -36.921 1.00 89.44 428 HIS A N 1
ATOM 3560 C CA . HIS A 1 428 ? 31.579 19.860 -36.587 1.00 89.44 428 HIS A CA 1
ATOM 3561 C C . HIS A 1 428 ? 30.160 19.467 -36.146 1.00 89.44 428 HIS A C 1
ATOM 3563 O O . HIS A 1 428 ? 29.658 19.990 -35.149 1.00 89.44 428 HIS A O 1
ATOM 3569 N N . LYS A 1 429 ? 29.529 18.512 -36.840 1.00 91.62 429 LYS A N 1
ATOM 3570 C CA . LYS A 1 429 ? 28.198 17.995 -36.492 1.00 91.62 429 LYS A CA 1
ATOM 3571 C C . LYS A 1 429 ? 28.197 17.312 -35.122 1.00 91.62 429 LYS A C 1
ATOM 3573 O O . LYS A 1 429 ? 27.350 17.636 -34.296 1.00 91.62 429 LYS A O 1
ATOM 3578 N N . LEU A 1 430 ? 29.164 16.432 -34.855 1.00 88.00 430 LEU A N 1
ATOM 3579 C CA . LEU A 1 430 ? 29.286 15.747 -33.560 1.00 88.00 430 LEU A CA 1
ATOM 3580 C C . LEU A 1 430 ? 29.572 16.725 -32.417 1.00 88.00 430 LEU A C 1
ATOM 3582 O O . LEU A 1 430 ? 29.004 16.590 -31.338 1.00 88.00 430 LEU A O 1
ATOM 3586 N N . LYS A 1 431 ? 30.372 17.770 -32.663 1.00 88.88 431 LYS A N 1
ATOM 3587 C CA . LYS A 1 431 ? 30.587 18.852 -31.692 1.00 88.88 431 LYS A CA 1
ATOM 3588 C C . LYS A 1 431 ? 29.278 19.561 -31.328 1.00 88.88 431 LYS A C 1
ATOM 3590 O O . LYS A 1 431 ? 29.025 19.802 -30.150 1.00 88.88 431 LYS A O 1
ATOM 3595 N N . ILE A 1 432 ? 28.468 19.916 -32.327 1.00 87.94 432 ILE A N 1
ATOM 3596 C CA . ILE A 1 432 ? 27.172 20.574 -32.117 1.00 87.94 432 ILE A CA 1
ATOM 3597 C C . ILE A 1 432 ? 26.218 19.656 -31.341 1.00 87.94 432 ILE A C 1
ATOM 3599 O O . ILE A 1 432 ? 25.614 20.102 -30.366 1.00 87.94 432 ILE A O 1
ATOM 3603 N N . ASN A 1 433 ? 26.122 18.385 -31.735 1.00 87.94 433 ASN A N 1
ATOM 3604 C CA . ASN A 1 433 ? 25.265 17.399 -31.078 1.00 87.94 433 ASN A CA 1
ATOM 3605 C C . ASN A 1 433 ? 25.678 17.171 -29.622 1.00 87.94 433 ASN A C 1
ATOM 3607 O O . ASN A 1 433 ? 24.855 17.344 -28.728 1.00 87.94 433 ASN A O 1
ATOM 3611 N N . SER A 1 434 ? 26.964 16.909 -29.374 1.00 88.94 434 SER A N 1
ATOM 3612 C CA . SER A 1 434 ? 27.503 16.727 -28.025 1.00 88.94 434 SER A CA 1
ATOM 3613 C C . SER A 1 434 ? 27.227 17.954 -27.149 1.00 88.94 434 SER A C 1
ATOM 3615 O O . SER A 1 434 ? 26.707 17.824 -26.042 1.00 88.94 434 SER A O 1
ATOM 3617 N N . SER A 1 435 ? 27.466 19.168 -27.666 1.00 85.75 435 SER A N 1
ATOM 3618 C CA . SER A 1 435 ? 27.169 20.411 -26.942 1.00 85.75 435 SER A CA 1
ATOM 3619 C C . SER A 1 435 ? 25.682 20.566 -26.612 1.00 85.75 435 SER A C 1
ATOM 3621 O O . SER A 1 435 ? 25.358 21.005 -25.509 1.00 85.75 435 SER A O 1
ATOM 3623 N N . MET A 1 436 ? 24.778 20.233 -27.538 1.00 86.94 436 MET A N 1
ATOM 3624 C CA . MET A 1 436 ? 23.334 20.280 -27.288 1.00 86.94 436 MET A CA 1
ATOM 3625 C C . MET A 1 436 ? 22.898 19.236 -26.258 1.00 86.94 436 MET A C 1
ATOM 3627 O O . MET A 1 436 ? 22.083 19.552 -25.394 1.00 86.94 436 MET A O 1
ATOM 3631 N N . SER A 1 437 ? 23.450 18.024 -26.318 1.00 85.94 437 SER A N 1
ATOM 3632 C CA . SER A 1 437 ? 23.157 16.950 -25.367 1.00 85.94 437 SER A CA 1
ATOM 3633 C C . SER A 1 437 ? 23.587 17.336 -23.953 1.00 85.94 437 SER A C 1
ATOM 3635 O O . SER A 1 437 ? 22.770 17.263 -23.041 1.00 85.94 437 SER A O 1
ATOM 3637 N N . TYR A 1 438 ? 24.797 17.879 -23.767 1.00 88.38 438 TYR A N 1
ATOM 3638 C CA . TYR A 1 438 ? 25.225 18.386 -22.457 1.00 88.38 438 TYR A CA 1
ATOM 3639 C C . TYR A 1 438 ? 24.393 19.578 -21.970 1.00 88.38 438 TYR A C 1
ATOM 3641 O O . TYR A 1 438 ? 24.067 19.638 -20.790 1.00 88.38 438 TYR A O 1
ATOM 3649 N N . GLN A 1 439 ? 24.015 20.517 -22.844 1.00 84.56 439 GLN A N 1
ATOM 3650 C CA . GLN A 1 439 ? 23.157 21.643 -22.449 1.00 84.56 439 GLN A CA 1
ATOM 3651 C C . GLN A 1 439 ? 21.763 21.184 -22.019 1.00 84.56 439 GLN A C 1
ATOM 3653 O O . GLN A 1 439 ? 21.240 21.674 -21.022 1.00 84.56 439 GLN A O 1
ATOM 3658 N N . ARG A 1 440 ? 21.162 20.230 -22.739 1.00 84.75 440 ARG A N 1
ATOM 3659 C CA . ARG A 1 440 ? 19.887 19.618 -22.337 1.00 84.75 440 ARG A CA 1
ATOM 3660 C C . ARG A 1 440 ? 20.011 18.931 -20.987 1.00 84.75 440 ARG A C 1
ATOM 3662 O O . ARG A 1 440 ? 19.149 19.127 -20.141 1.00 84.75 440 ARG A O 1
ATOM 3669 N N . LEU A 1 441 ? 21.098 18.197 -20.787 1.00 85.19 441 LEU A N 1
ATOM 3670 C CA . LEU A 1 441 ? 21.355 17.457 -19.563 1.00 85.19 441 LEU A CA 1
ATOM 3671 C C . LEU A 1 441 ? 21.557 18.401 -18.363 1.00 85.19 441 LEU A C 1
ATOM 3673 O O . LEU A 1 441 ? 20.929 18.208 -17.331 1.00 85.19 441 LEU A O 1
ATOM 3677 N N . ILE A 1 442 ? 22.306 19.497 -18.527 1.00 84.38 442 ILE A N 1
ATOM 3678 C CA . ILE A 1 442 ? 22.456 20.549 -17.502 1.00 84.38 442 ILE A CA 1
ATOM 3679 C C . ILE A 1 442 ? 21.123 21.247 -17.203 1.00 84.38 442 ILE A C 1
ATOM 3681 O O . ILE A 1 442 ? 20.823 21.526 -16.047 1.00 84.38 442 ILE A O 1
ATOM 3685 N N . ASN A 1 443 ? 20.316 21.535 -18.226 1.00 80.56 443 ASN A N 1
ATOM 3686 C CA . ASN A 1 443 ? 19.031 22.210 -18.036 1.00 80.56 443 ASN A CA 1
ATOM 3687 C C . ASN A 1 443 ? 17.988 21.307 -17.361 1.00 80.56 443 ASN A C 1
ATOM 3689 O O . ASN A 1 443 ? 17.166 21.804 -16.598 1.00 80.56 443 ASN A O 1
ATOM 3693 N N . MET A 1 444 ? 18.003 20.003 -17.654 1.00 76.44 444 MET A N 1
ATOM 3694 C CA . MET A 1 444 ? 17.109 19.023 -17.029 1.00 76.44 444 MET A CA 1
ATOM 3695 C C . MET A 1 444 ? 17.558 18.636 -15.617 1.00 76.44 444 MET A C 1
ATOM 3697 O O . MET A 1 444 ? 16.708 18.350 -14.779 1.00 76.44 444 MET A O 1
ATOM 3701 N N . PHE A 1 445 ? 18.865 18.663 -15.338 1.00 83.50 445 PHE A N 1
ATOM 3702 C CA . PHE A 1 445 ? 19.449 18.238 -14.063 1.00 83.50 445 PHE A CA 1
ATOM 3703 C C . PHE A 1 445 ? 20.447 19.286 -13.528 1.00 83.50 445 PHE A C 1
ATOM 3705 O O . PHE A 1 445 ? 21.650 19.024 -13.462 1.00 83.50 445 PHE A O 1
ATOM 3712 N N . PRO A 1 446 ? 19.974 20.486 -13.133 1.00 73.69 446 PRO A N 1
ATOM 3713 C CA . PRO A 1 446 ? 20.844 21.609 -12.763 1.00 73.69 446 PRO A CA 1
ATOM 3714 C C . PRO A 1 446 ? 21.673 21.359 -11.496 1.00 73.69 446 PRO A C 1
ATOM 3716 O O . PRO A 1 446 ? 22.738 21.956 -11.328 1.00 73.69 446 PRO A O 1
ATOM 3719 N N . ASP A 1 447 ? 21.205 20.468 -10.621 1.00 77.06 447 ASP A N 1
ATOM 3720 C CA . ASP A 1 447 ? 21.867 20.142 -9.356 1.00 77.06 447 ASP A CA 1
ATOM 3721 C C . ASP A 1 447 ? 23.005 19.119 -9.512 1.00 77.06 447 ASP A C 1
ATOM 3723 O O . ASP A 1 447 ? 23.824 18.958 -8.598 1.00 77.06 447 ASP A O 1
ATOM 3727 N N . ASP A 1 448 ? 23.106 18.440 -10.664 1.00 80.38 448 ASP A N 1
ATOM 3728 C CA . ASP A 1 448 ? 24.162 17.459 -10.890 1.00 80.38 448 ASP A CA 1
ATOM 3729 C C . ASP A 1 448 ? 25.482 18.114 -11.327 1.00 80.38 448 ASP A C 1
ATOM 3731 O O . ASP A 1 448 ? 25.699 18.548 -12.464 1.00 80.38 448 ASP A O 1
ATOM 3735 N N . LYS A 1 449 ? 26.431 18.115 -10.390 1.00 81.00 449 LYS A N 1
ATOM 3736 C CA . LYS A 1 449 ? 27.778 18.652 -10.598 1.00 81.00 449 LYS A CA 1
ATOM 3737 C C . LYS A 1 449 ? 28.577 17.848 -11.623 1.00 81.00 449 LYS A C 1
ATOM 3739 O O . LYS A 1 449 ? 29.457 18.434 -12.253 1.00 81.00 449 LYS A O 1
ATOM 3744 N N . SER A 1 450 ? 28.308 16.550 -11.793 1.00 75.75 450 SER A N 1
ATOM 3745 C CA . SER A 1 450 ? 29.095 15.687 -12.686 1.00 75.75 450 SER A CA 1
ATOM 3746 C C . SER A 1 450 ? 28.900 16.068 -14.156 1.00 75.75 450 SER A C 1
ATOM 3748 O O . SER A 1 450 ? 29.859 16.173 -14.919 1.00 75.75 450 SER A O 1
ATOM 3750 N N . SER A 1 451 ? 27.673 16.419 -14.519 1.00 74.94 451 SER A N 1
ATOM 3751 C CA . SER A 1 451 ? 27.277 16.864 -15.853 1.00 74.94 451 SER A CA 1
ATOM 3752 C C . SER A 1 451 ? 27.856 18.219 -16.223 1.00 74.94 451 SER A C 1
ATOM 3754 O O . SER A 1 451 ? 28.394 18.406 -17.318 1.00 74.94 451 SER A O 1
ATOM 3756 N N . LEU A 1 452 ? 27.835 19.152 -15.269 1.00 74.88 452 LEU A N 1
ATOM 3757 C CA . LEU A 1 452 ? 28.504 20.439 -15.410 1.00 74.88 452 LEU A CA 1
ATOM 3758 C C . LEU A 1 452 ? 30.023 20.256 -15.549 1.00 74.88 452 LEU A C 1
ATOM 3760 O O . LEU A 1 452 ? 30.659 20.941 -16.347 1.00 74.88 452 LEU A O 1
ATOM 3764 N N . GLN A 1 453 ? 30.618 19.326 -14.795 1.00 79.00 453 GLN A N 1
ATOM 3765 C CA . GLN A 1 453 ? 32.039 18.989 -14.895 1.00 79.00 453 GLN A CA 1
ATOM 3766 C C . GLN A 1 453 ? 32.386 18.360 -16.247 1.00 79.00 453 GLN A C 1
ATOM 3768 O O . GLN A 1 453 ? 33.364 18.792 -16.849 1.00 79.00 453 GLN A O 1
ATOM 3773 N N . LEU A 1 454 ? 31.592 17.419 -16.766 1.00 74.38 454 LEU A N 1
ATOM 3774 C CA . LEU A 1 454 ? 31.799 16.818 -18.090 1.00 74.38 454 LEU A CA 1
ATOM 3775 C C . LEU A 1 454 ? 31.675 17.849 -19.214 1.00 74.38 454 LEU A C 1
ATOM 3777 O O . LEU A 1 454 ? 32.509 17.889 -20.118 1.00 74.38 454 LEU A O 1
ATOM 3781 N N . TYR A 1 455 ? 30.674 18.726 -19.139 1.00 78.94 455 TYR A N 1
ATOM 3782 C CA . TYR A 1 455 ? 30.541 19.823 -20.090 1.00 78.94 455 TYR A CA 1
ATOM 3783 C C . TYR A 1 455 ? 31.722 20.787 -19.981 1.00 78.94 455 TYR A C 1
ATOM 3785 O O . TYR A 1 455 ? 32.323 21.143 -20.987 1.00 78.94 455 TYR A O 1
ATOM 3793 N N . ASN A 1 456 ? 32.141 21.151 -18.770 1.00 76.19 456 ASN A N 1
ATOM 3794 C CA . ASN A 1 456 ? 33.339 21.963 -18.572 1.00 76.19 456 ASN A CA 1
ATOM 3795 C C . ASN A 1 456 ? 34.611 21.250 -19.053 1.00 76.19 456 ASN A C 1
ATOM 3797 O O . ASN A 1 456 ? 35.522 21.924 -19.529 1.00 76.19 456 ASN A O 1
ATOM 3801 N N . LEU A 1 457 ? 34.686 19.918 -18.992 1.00 73.81 457 LEU A N 1
ATOM 3802 C CA . LEU A 1 457 ? 35.752 19.125 -19.605 1.00 73.81 457 LEU A CA 1
ATOM 3803 C C . LEU A 1 457 ? 35.697 19.208 -21.130 1.00 73.81 457 LEU A C 1
ATOM 3805 O O . LEU A 1 457 ? 36.731 19.473 -21.718 1.00 73.81 457 LEU A O 1
ATOM 3809 N N . LEU A 1 458 ? 34.527 19.106 -21.771 1.00 71.00 458 LEU A N 1
ATOM 3810 C CA . LEU A 1 458 ? 34.348 19.359 -23.213 1.00 71.00 458 LEU A CA 1
ATOM 3811 C C . LEU A 1 458 ? 34.778 20.780 -23.600 1.00 71.00 458 LEU A C 1
ATOM 3813 O O . LEU A 1 458 ? 35.544 20.970 -24.545 1.00 71.00 458 LEU A O 1
ATOM 3817 N N . ILE A 1 459 ? 34.312 21.794 -22.871 1.00 73.06 459 ILE A N 1
ATOM 3818 C CA . ILE A 1 459 ? 34.687 23.187 -23.124 1.00 73.06 459 ILE A CA 1
ATOM 3819 C C . ILE A 1 459 ? 36.192 23.371 -22.876 1.00 73.06 459 ILE A C 1
ATOM 3821 O O . ILE A 1 459 ? 36.870 24.026 -23.660 1.00 73.06 459 ILE A O 1
ATOM 3825 N N . SER A 1 460 ? 36.767 22.781 -21.831 1.00 69.81 460 SER A N 1
ATOM 3826 C CA . SER A 1 460 ? 38.198 22.934 -21.536 1.00 69.81 460 SER A CA 1
ATOM 3827 C C . SER A 1 460 ? 39.109 22.163 -22.492 1.00 69.81 460 SER A C 1
ATOM 3829 O O . SER A 1 460 ? 40.114 22.726 -22.923 1.00 69.81 460 SER A O 1
ATOM 3831 N N . SER A 1 461 ? 38.742 20.944 -22.891 1.00 62.75 461 SER A N 1
ATOM 3832 C CA . SER A 1 461 ? 39.523 20.090 -23.792 1.00 62.75 461 SER A CA 1
ATOM 3833 C C . SER A 1 461 ? 39.410 20.514 -25.257 1.00 62.75 461 SER A C 1
ATOM 3835 O O . SER A 1 461 ? 40.402 20.454 -25.981 1.00 62.75 461 SER A O 1
ATOM 3837 N N . ILE A 1 462 ? 38.236 20.988 -25.695 1.00 56.44 462 ILE A N 1
ATOM 3838 C CA . ILE A 1 462 ? 37.978 21.346 -27.100 1.00 56.44 462 ILE A CA 1
ATOM 3839 C C . ILE A 1 462 ? 38.043 22.861 -27.345 1.00 56.44 462 ILE A C 1
ATOM 3841 O O . ILE A 1 462 ? 38.420 23.286 -28.437 1.00 56.44 462 ILE A O 1
ATOM 3845 N N . ILE A 1 463 ? 37.682 23.703 -26.368 1.00 52.88 463 ILE A N 1
ATOM 3846 C CA . ILE A 1 463 ? 37.470 25.151 -26.586 1.00 52.88 463 ILE A CA 1
ATOM 3847 C C . ILE A 1 463 ? 38.506 26.025 -25.856 1.00 52.88 463 ILE A C 1
ATOM 3849 O O . ILE A 1 463 ? 38.896 27.070 -26.378 1.00 52.88 463 ILE A O 1
ATOM 3853 N N . LYS A 1 464 ? 39.003 25.618 -24.682 1.00 47.97 464 LYS A N 1
ATOM 3854 C CA . LYS A 1 464 ? 39.737 26.517 -23.768 1.00 47.97 464 LYS A CA 1
ATOM 3855 C C . LYS A 1 464 ? 41.265 26.491 -23.869 1.00 47.97 464 LYS A C 1
ATOM 3857 O O . LYS A 1 464 ? 41.921 27.195 -23.105 1.00 47.97 464 LYS A O 1
ATOM 3862 N N . ASN A 1 465 ? 41.838 25.810 -24.864 1.00 46.47 465 ASN A N 1
ATOM 3863 C CA . ASN A 1 465 ? 43.252 26.009 -25.220 1.00 46.47 465 ASN A CA 1
ATOM 3864 C C . ASN A 1 465 ? 43.526 27.331 -25.962 1.00 46.47 465 ASN A C 1
ATOM 3866 O O . ASN A 1 465 ? 44.682 27.631 -26.242 1.00 46.47 465 ASN A O 1
ATOM 3870 N N . ASN A 1 466 ? 42.502 28.154 -26.226 1.00 45.22 466 ASN A N 1
ATOM 3871 C CA . ASN A 1 466 ? 42.691 29.481 -26.817 1.00 45.22 466 ASN A CA 1
ATOM 3872 C C . ASN A 1 466 ? 42.547 30.663 -25.846 1.00 45.22 466 ASN A C 1
ATOM 3874 O O . ASN A 1 466 ? 42.785 31.787 -26.283 1.00 45.22 466 ASN A O 1
ATOM 3878 N N . THR A 1 467 ? 42.196 30.472 -24.564 1.00 42.34 467 THR A N 1
ATOM 3879 C CA . THR A 1 467 ? 41.843 31.638 -23.722 1.00 42.34 467 THR A CA 1
ATOM 3880 C C . THR A 1 467 ? 42.483 31.768 -22.341 1.00 42.34 467 THR A C 1
ATOM 3882 O O . THR A 1 467 ? 42.805 32.898 -21.992 1.00 42.34 467 THR A O 1
ATOM 3885 N N . ASP A 1 468 ? 42.785 30.717 -21.571 1.00 40.00 468 ASP A N 1
ATOM 3886 C CA . ASP A 1 468 ? 43.114 30.932 -20.145 1.00 40.00 468 ASP A CA 1
ATOM 3887 C C . ASP A 1 468 ? 44.485 30.399 -19.711 1.00 40.00 468 ASP A C 1
ATOM 3889 O O . ASP A 1 468 ? 44.615 29.463 -18.929 1.00 40.00 468 ASP A O 1
ATOM 3893 N N . ASN A 1 469 ? 45.531 31.113 -20.129 1.00 35.56 469 ASN A N 1
ATOM 3894 C CA . ASN A 1 469 ? 46.881 31.032 -19.560 1.00 35.56 469 ASN A CA 1
ATOM 3895 C C . ASN A 1 469 ? 47.042 31.895 -18.281 1.00 35.56 469 ASN A C 1
ATOM 3897 O O . ASN A 1 469 ? 48.130 32.384 -17.979 1.00 35.56 469 ASN A O 1
ATOM 3901 N N . LYS A 1 470 ? 45.960 32.164 -17.535 1.00 40.66 470 LYS A N 1
ATOM 3902 C CA . LYS A 1 470 ? 45.984 33.010 -16.327 1.00 40.66 470 LYS A CA 1
ATOM 3903 C C . LYS A 1 470 ? 44.863 32.653 -15.349 1.00 40.66 470 LYS A C 1
ATOM 3905 O O . LYS A 1 470 ? 43.794 33.244 -15.404 1.00 40.66 470 LYS A O 1
ATOM 3910 N N . ARG A 1 471 ? 45.173 31.791 -14.380 1.00 34.31 471 ARG A N 1
ATOM 3911 C CA . ARG A 1 471 ? 45.059 32.054 -12.926 1.00 34.31 471 ARG A CA 1
ATOM 3912 C C . ARG A 1 471 ? 44.893 30.748 -12.162 1.00 34.31 471 ARG A C 1
ATOM 3914 O O . ARG A 1 471 ? 43.835 30.137 -12.137 1.00 34.31 471 ARG A O 1
ATOM 3921 N N . ASN A 1 472 ? 45.976 30.393 -11.487 1.00 34.50 472 ASN A N 1
ATOM 3922 C CA . ASN A 1 472 ? 45.982 29.464 -10.375 1.00 34.50 472 ASN A CA 1
ATOM 3923 C C . ASN A 1 472 ? 45.391 30.099 -9.105 1.00 34.50 472 ASN A C 1
ATOM 3925 O O . ASN A 1 472 ? 45.618 31.283 -8.848 1.00 34.50 472 ASN A O 1
ATOM 3929 N N . LYS A 1 473 ? 44.911 29.183 -8.252 1.00 33.34 473 LYS A N 1
ATOM 3930 C CA . LYS A 1 473 ? 45.157 29.061 -6.800 1.00 33.34 473 LYS A CA 1
ATOM 3931 C C . LYS A 1 473 ? 44.140 29.653 -5.818 1.00 33.34 473 LYS A C 1
ATOM 3933 O O . LYS A 1 473 ? 43.645 30.752 -6.017 1.00 33.34 473 LYS A O 1
ATOM 3938 N N . ILE A 1 474 ? 44.073 28.940 -4.678 1.00 33.44 474 ILE A N 1
ATOM 3939 C CA . ILE A 1 474 ? 43.326 29.155 -3.418 1.00 33.44 474 ILE A CA 1
ATOM 3940 C C . ILE A 1 474 ? 41.989 28.375 -3.498 1.00 33.44 474 ILE A C 1
ATOM 3942 O O . ILE A 1 474 ? 41.214 28.617 -4.408 1.00 33.44 474 ILE A O 1
ATOM 3946 N N . GLU A 1 475 ? 41.734 27.297 -2.739 1.00 31.38 475 GLU A N 1
ATOM 3947 C CA . GLU A 1 475 ? 41.675 27.216 -1.266 1.00 31.38 475 GLU A CA 1
ATOM 3948 C C . GLU A 1 475 ? 41.943 25.820 -0.654 1.00 31.38 475 GLU A C 1
ATOM 3950 O O . GLU A 1 475 ? 41.920 24.787 -1.320 1.00 3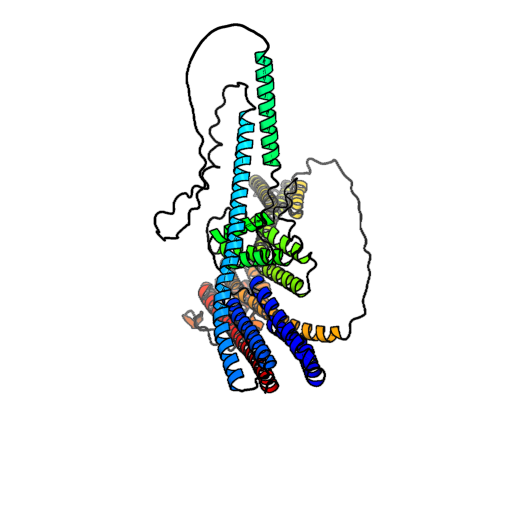1.38 475 GLU A O 1
ATOM 3955 N N . ASN A 1 476 ? 42.212 25.862 0.656 1.00 31.12 476 ASN A N 1
ATOM 3956 C CA . ASN A 1 476 ? 42.585 24.807 1.598 1.00 31.12 476 ASN A CA 1
ATOM 3957 C C . ASN A 1 476 ? 41.372 24.145 2.304 1.00 31.12 476 ASN A C 1
ATOM 3959 O O . ASN A 1 476 ? 40.376 24.814 2.553 1.00 31.12 476 ASN A O 1
ATOM 3963 N N . ASN A 1 477 ? 41.541 22.864 2.688 1.00 29.28 477 ASN A N 1
ATOM 3964 C CA . ASN A 1 477 ? 41.302 22.187 3.997 1.00 29.28 477 ASN A CA 1
ATOM 3965 C C . ASN A 1 477 ? 40.564 22.973 5.119 1.00 29.28 477 ASN A C 1
ATOM 3967 O O . ASN A 1 477 ? 40.830 24.155 5.286 1.00 29.28 477 ASN A O 1
ATOM 3971 N N . THR A 1 478 ? 39.693 22.439 5.997 1.00 31.22 478 THR A N 1
ATOM 3972 C CA . THR A 1 478 ? 39.673 21.261 6.931 1.00 31.22 478 THR A CA 1
ATOM 3973 C C . THR A 1 478 ? 38.279 21.291 7.629 1.00 31.22 478 THR A C 1
ATOM 3975 O O . THR A 1 478 ? 37.747 22.385 7.774 1.00 31.22 478 THR A O 1
ATOM 3978 N N . GLY A 1 479 ? 37.564 20.237 8.058 1.00 29.16 479 GLY A N 1
ATOM 3979 C CA . GLY A 1 479 ? 37.885 19.153 9.008 1.00 29.16 479 GLY A CA 1
ATOM 3980 C C . GLY A 1 479 ? 37.177 19.371 10.375 1.00 29.16 479 GLY A C 1
ATOM 3981 O O . GLY A 1 479 ? 37.494 20.342 11.051 1.00 29.16 479 GLY A O 1
ATOM 3982 N N . ILE A 1 480 ? 36.248 18.489 10.794 1.00 26.73 480 ILE A N 1
ATOM 3983 C CA . ILE A 1 480 ? 35.632 18.452 12.147 1.00 26.73 480 ILE A CA 1
ATOM 3984 C C . ILE A 1 480 ? 35.593 16.999 12.650 1.00 26.73 480 ILE A C 1
ATOM 3986 O O . ILE A 1 480 ? 35.149 16.107 11.929 1.00 26.73 480 ILE A O 1
ATOM 3990 N N . THR A 1 481 ? 36.047 16.782 13.887 1.00 28.98 481 THR A N 1
ATOM 3991 C CA . THR A 1 481 ? 36.028 15.510 14.629 1.00 28.98 481 THR A CA 1
ATOM 3992 C C . THR A 1 481 ? 34.929 15.453 15.696 1.00 28.98 481 THR A C 1
ATOM 3994 O O . THR A 1 481 ? 34.562 16.460 16.296 1.00 28.98 481 THR A O 1
ATOM 3997 N N . SER A 1 482 ? 34.486 14.213 15.893 1.00 41.22 482 SER A N 1
ATOM 3998 C CA . SER A 1 482 ? 33.622 13.553 16.886 1.00 41.22 482 SER A CA 1
ATOM 3999 C C . SER A 1 482 ? 33.780 13.927 18.366 1.00 41.22 482 SER A C 1
ATOM 4001 O O . SER A 1 482 ? 34.813 14.468 18.744 1.00 41.22 482 SER A O 1
ATOM 4003 N N . ILE A 1 483 ? 32.819 13.479 19.195 1.00 28.52 483 ILE A N 1
ATOM 4004 C CA . ILE A 1 483 ? 33.049 12.754 20.468 1.00 28.52 483 ILE A CA 1
ATOM 4005 C C . ILE A 1 483 ? 31.768 12.008 20.921 1.00 28.52 483 ILE A C 1
ATOM 4007 O O . ILE A 1 483 ? 30.655 12.508 20.757 1.00 28.52 483 ILE A O 1
ATOM 4011 N N . ASP A 1 484 ? 32.014 10.807 21.458 1.00 31.16 484 ASP A N 1
ATOM 4012 C CA . ASP A 1 484 ? 31.191 9.808 22.171 1.00 31.16 484 ASP A CA 1
ATOM 4013 C C . ASP A 1 484 ? 30.469 10.370 23.444 1.00 31.16 484 ASP A C 1
ATOM 4015 O O . ASP A 1 484 ? 30.619 11.543 23.760 1.00 31.16 484 ASP A O 1
ATOM 4019 N N . GLU A 1 485 ? 29.612 9.709 24.240 1.00 33.41 485 GLU A N 1
ATOM 4020 C CA . GLU A 1 485 ? 29.658 8.378 24.870 1.00 33.41 485 GLU A CA 1
ATOM 4021 C C . GLU A 1 485 ? 28.294 7.968 25.494 1.00 33.41 485 GLU A C 1
ATOM 4023 O O . GLU A 1 485 ? 27.494 8.803 25.914 1.00 33.41 485 GLU A O 1
ATOM 4028 N N . LEU A 1 486 ? 28.108 6.641 25.571 1.00 30.59 486 LEU A N 1
ATOM 4029 C CA . LEU A 1 486 ? 27.505 5.772 26.606 1.00 30.59 486 LEU A CA 1
ATOM 4030 C C . LEU A 1 486 ? 26.406 6.254 27.585 1.00 30.59 486 LEU A C 1
ATOM 4032 O O . LEU A 1 486 ? 26.585 7.173 28.376 1.00 30.59 486 LEU A O 1
ATOM 4036 N N . ASN A 1 487 ? 25.368 5.410 27.714 1.00 29.42 487 ASN A N 1
ATOM 4037 C CA . ASN A 1 487 ? 24.902 4.892 29.012 1.00 29.42 487 ASN A CA 1
ATOM 4038 C C . ASN A 1 487 ? 24.041 3.633 28.811 1.00 29.42 487 ASN A C 1
ATOM 4040 O O . ASN A 1 487 ? 22.938 3.708 28.274 1.00 29.42 487 ASN A O 1
ATOM 4044 N N . ASP A 1 488 ? 24.547 2.493 29.279 1.00 35.38 488 ASP A N 1
ATOM 4045 C CA . ASP A 1 488 ? 23.858 1.204 29.300 1.00 35.38 488 ASP A CA 1
ATOM 4046 C C . ASP A 1 488 ? 23.884 0.616 30.718 1.00 35.38 488 ASP A C 1
ATOM 4048 O O . ASP A 1 488 ? 24.784 0.903 31.506 1.00 35.38 488 ASP A O 1
ATOM 4052 N N . ILE A 1 489 ? 22.935 -0.298 30.955 1.00 35.00 489 ILE A N 1
ATOM 4053 C CA . ILE A 1 489 ? 22.786 -1.224 32.095 1.00 35.00 489 ILE A CA 1
ATOM 4054 C C . ILE A 1 489 ? 21.767 -0.780 33.162 1.00 35.00 489 ILE A C 1
ATOM 4056 O O . ILE A 1 489 ? 22.120 -0.390 34.267 1.00 35.00 489 ILE A O 1
ATOM 4060 N N . GLU A 1 490 ? 20.477 -0.977 32.855 1.00 39.69 490 GLU A N 1
ATOM 4061 C CA . GLU A 1 490 ? 19.502 -1.532 33.817 1.00 39.69 490 GLU A CA 1
ATOM 4062 C C . GLU A 1 490 ? 18.287 -2.130 33.074 1.00 39.69 490 GLU A C 1
ATOM 4064 O O . GLU A 1 490 ? 17.166 -1.621 33.096 1.00 39.69 490 GLU A O 1
ATOM 4069 N N . ILE A 1 491 ? 18.508 -3.199 32.300 1.00 47.66 491 ILE A N 1
ATOM 4070 C CA . ILE A 1 491 ? 17.428 -3.880 31.579 1.00 47.66 491 ILE A CA 1
ATOM 4071 C C . ILE A 1 491 ? 17.725 -5.380 31.544 1.00 47.66 491 ILE A C 1
ATOM 4073 O O . ILE A 1 491 ? 18.612 -5.801 30.815 1.00 47.66 491 ILE A O 1
ATOM 4077 N N . SER A 1 492 ? 17.004 -6.213 32.301 1.00 53.44 492 SER A N 1
ATOM 4078 C CA . SER A 1 492 ? 17.102 -7.667 32.078 1.00 53.44 492 SER A CA 1
ATOM 4079 C C . SER A 1 492 ? 15.773 -8.427 32.152 1.00 53.44 492 SER A C 1
ATOM 4081 O O . SER A 1 492 ? 15.522 -9.239 31.270 1.00 53.44 492 SER A O 1
ATOM 4083 N N . GLU A 1 493 ? 14.810 -8.102 33.022 1.00 39.44 493 GLU A N 1
ATOM 4084 C CA . GLU A 1 493 ? 13.539 -8.868 33.034 1.00 39.44 493 GLU A CA 1
ATOM 4085 C C . GLU A 1 493 ? 12.452 -8.334 32.084 1.00 39.44 493 GLU A C 1
ATOM 4087 O O . GLU A 1 493 ? 11.761 -9.104 31.408 1.00 39.44 493 GLU A O 1
ATOM 4092 N N . ASN A 1 494 ? 12.336 -7.010 31.932 1.00 50.06 494 ASN A N 1
ATOM 4093 C CA . ASN A 1 494 ? 11.470 -6.413 30.906 1.00 50.06 494 ASN A CA 1
ATOM 4094 C C . ASN A 1 494 ? 12.027 -6.613 29.487 1.00 50.06 494 ASN A C 1
ATOM 4096 O O . ASN A 1 494 ? 11.262 -6.589 28.521 1.00 50.06 494 ASN A O 1
ATOM 4100 N N . GLN A 1 495 ? 13.336 -6.854 29.349 1.00 48.28 495 GLN A N 1
ATOM 4101 C CA . GLN A 1 495 ? 13.958 -7.136 28.059 1.00 48.28 495 GLN A CA 1
ATOM 4102 C C . GLN A 1 495 ? 13.590 -8.514 27.529 1.00 48.28 495 GLN A C 1
ATOM 4104 O O . GLN A 1 495 ? 13.329 -8.609 26.342 1.00 48.28 495 GLN A O 1
ATOM 4109 N N . ILE A 1 496 ? 13.446 -9.536 28.374 1.00 43.25 496 ILE A N 1
ATOM 4110 C CA . ILE A 1 496 ? 13.099 -10.894 27.924 1.00 43.25 496 ILE A CA 1
ATOM 4111 C C . ILE A 1 496 ? 11.653 -10.953 27.397 1.00 43.25 496 ILE A C 1
ATOM 4113 O O . ILE A 1 496 ? 11.400 -11.486 26.317 1.00 43.25 496 ILE A O 1
ATOM 4117 N N . LYS A 1 497 ? 10.688 -10.314 28.079 1.00 47.66 497 LYS A N 1
ATOM 4118 C CA . LYS A 1 497 ? 9.294 -10.213 27.584 1.00 47.66 497 LYS A CA 1
ATOM 4119 C C . LYS A 1 497 ? 9.165 -9.294 26.362 1.00 47.66 497 LYS A C 1
ATOM 4121 O O . LYS A 1 497 ? 8.320 -9.536 25.497 1.00 47.66 497 LYS A O 1
ATOM 4126 N N . LYS A 1 498 ? 10.002 -8.253 26.265 1.00 50.50 498 LYS A N 1
ATOM 4127 C CA . LYS A 1 498 ? 10.115 -7.390 25.077 1.00 50.50 498 LYS A CA 1
ATOM 4128 C C . LYS A 1 498 ? 10.761 -8.147 23.912 1.00 50.50 498 LYS A C 1
ATOM 4130 O O . LYS A 1 498 ? 10.249 -8.055 22.808 1.00 50.50 498 LYS A O 1
ATOM 4135 N N . GLN A 1 499 ? 11.786 -8.958 24.161 1.00 49.81 499 GLN A N 1
ATOM 4136 C CA . GLN A 1 499 ? 12.459 -9.806 23.178 1.00 49.81 499 GLN A CA 1
ATOM 4137 C C . GLN A 1 499 ? 11.521 -10.886 22.651 1.00 49.81 499 GLN A C 1
ATOM 4139 O O . GLN A 1 499 ? 11.432 -11.026 21.446 1.00 49.81 499 GLN A O 1
ATOM 4144 N N . GLN A 1 500 ? 10.723 -11.564 23.481 1.00 45.06 500 GLN A N 1
ATOM 4145 C CA . GLN A 1 500 ? 9.750 -12.556 22.988 1.00 45.06 500 GLN A CA 1
ATOM 4146 C C . GLN A 1 500 ? 8.661 -11.936 22.093 1.00 45.06 500 GLN A C 1
ATOM 4148 O O . GLN A 1 500 ? 8.286 -12.523 21.079 1.00 45.06 500 GLN A O 1
ATOM 4153 N N . ARG A 1 501 ? 8.185 -10.723 22.413 1.00 48.94 501 ARG A N 1
ATOM 4154 C CA . ARG A 1 501 ? 7.240 -9.985 21.550 1.00 48.94 501 ARG A CA 1
ATOM 4155 C C . ARG A 1 501 ? 7.896 -9.444 20.283 1.00 48.94 501 ARG A C 1
ATOM 4157 O O . ARG A 1 501 ? 7.255 -9.430 19.239 1.00 48.94 501 ARG A O 1
ATOM 4164 N N . VAL A 1 502 ? 9.152 -9.010 20.370 1.00 49.28 502 VAL A N 1
ATOM 4165 C CA . VAL A 1 502 ? 9.945 -8.590 19.210 1.00 49.28 502 VAL A CA 1
ATOM 4166 C C . VAL A 1 502 ? 10.205 -9.787 18.308 1.00 49.28 502 VAL A C 1
ATOM 4168 O O . VAL A 1 502 ? 9.933 -9.678 17.131 1.00 49.28 502 VAL A O 1
ATOM 4171 N N . ILE A 1 503 ? 10.600 -10.942 18.841 1.00 50.59 503 ILE A N 1
ATOM 4172 C CA . ILE A 1 503 ? 10.833 -12.177 18.085 1.00 50.59 503 ILE A CA 1
ATOM 4173 C C . ILE A 1 503 ? 9.554 -12.601 17.355 1.00 50.59 503 ILE A C 1
ATOM 4175 O O . ILE A 1 503 ? 9.589 -12.821 16.150 1.00 50.59 503 ILE A O 1
ATOM 4179 N N . PHE A 1 504 ? 8.407 -12.637 18.042 1.00 48.28 504 PHE A N 1
ATOM 4180 C CA . PHE A 1 504 ? 7.131 -12.974 17.406 1.00 48.28 504 PHE A CA 1
ATOM 4181 C C . PHE A 1 504 ? 6.753 -11.979 16.296 1.00 48.28 504 PHE A C 1
ATOM 4183 O O . PHE A 1 504 ? 6.427 -12.387 15.183 1.00 48.28 504 PHE A O 1
ATOM 4190 N N . ASN A 1 505 ? 6.854 -10.672 16.557 1.00 52.50 505 ASN A N 1
ATOM 4191 C CA . ASN A 1 505 ? 6.562 -9.652 15.549 1.00 52.50 505 ASN A CA 1
ATOM 4192 C C . ASN A 1 505 ? 7.574 -9.662 14.393 1.00 52.50 505 ASN A C 1
ATOM 4194 O O . ASN A 1 505 ? 7.175 -9.432 13.260 1.00 52.50 505 ASN A O 1
ATOM 4198 N N . VAL A 1 506 ? 8.847 -9.964 14.655 1.00 57.22 506 VAL A N 1
ATOM 4199 C CA . VAL A 1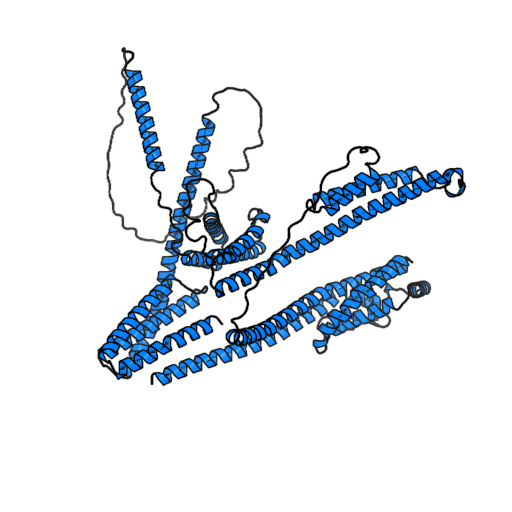 506 ? 9.910 -10.085 13.651 1.00 57.22 506 VAL A CA 1
ATOM 4200 C C . VAL A 1 506 ? 9.661 -11.295 12.764 1.00 57.22 506 VAL A C 1
ATOM 4202 O O . VAL A 1 506 ? 9.747 -11.146 11.559 1.00 57.22 506 VAL A O 1
ATOM 4205 N N . PHE A 1 507 ? 9.255 -12.452 13.296 1.00 59.97 507 PHE A N 1
ATOM 4206 C CA . PHE A 1 507 ? 8.899 -13.603 12.455 1.00 59.97 507 PHE A CA 1
ATOM 4207 C C . PHE A 1 507 ? 7.720 -13.304 11.527 1.00 59.97 507 PHE A C 1
ATOM 4209 O O . PHE A 1 507 ? 7.731 -13.683 10.357 1.00 59.97 507 PHE A O 1
ATOM 4216 N N . HIS A 1 508 ? 6.705 -12.606 12.036 1.00 61.53 508 HIS A N 1
ATOM 4217 C CA . HIS A 1 508 ? 5.554 -12.212 11.234 1.00 61.53 508 HIS A CA 1
ATOM 4218 C C . HIS A 1 508 ? 5.908 -11.157 10.184 1.00 61.53 508 HIS A C 1
ATOM 4220 O O . HIS A 1 508 ? 5.533 -11.324 9.028 1.00 61.53 508 HIS A O 1
ATOM 4226 N N . LEU A 1 509 ? 6.650 -10.114 10.562 1.00 62.66 509 LEU A N 1
ATOM 4227 C CA . LEU A 1 509 ? 7.116 -9.078 9.638 1.00 62.66 509 LEU A CA 1
ATOM 4228 C C . LEU A 1 509 ? 8.071 -9.647 8.594 1.00 62.66 509 LEU A C 1
ATOM 4230 O O . LEU A 1 509 ? 7.918 -9.327 7.428 1.00 62.66 509 LEU A O 1
ATOM 4234 N N . ASN A 1 510 ? 8.986 -10.534 8.984 1.00 63.88 510 ASN A N 1
ATOM 4235 C CA . ASN A 1 510 ? 9.912 -11.180 8.063 1.00 63.88 510 ASN A CA 1
ATOM 4236 C C . ASN A 1 510 ? 9.160 -12.048 7.050 1.00 63.88 510 ASN A C 1
ATOM 4238 O O . ASN A 1 510 ? 9.465 -12.020 5.868 1.00 63.88 510 ASN A O 1
ATOM 4242 N N . ARG A 1 511 ? 8.112 -12.765 7.477 1.00 70.81 511 ARG A N 1
ATOM 4243 C CA . ARG A 1 511 ? 7.272 -13.526 6.544 1.00 70.81 511 ARG A CA 1
ATOM 4244 C C . ARG A 1 511 ? 6.480 -12.622 5.598 1.00 70.81 511 ARG A C 1
ATOM 4246 O O . ARG A 1 511 ? 6.421 -12.928 4.417 1.00 70.81 511 ARG A O 1
ATOM 4253 N N . TYR A 1 512 ? 5.888 -11.530 6.087 1.00 70.12 512 TYR A N 1
ATOM 4254 C CA . TYR A 1 512 ? 5.224 -10.556 5.209 1.00 70.12 512 TYR A CA 1
ATOM 4255 C C . TYR A 1 512 ? 6.209 -9.907 4.238 1.00 70.12 512 TYR A C 1
ATOM 4257 O O . TYR A 1 512 ? 5.888 -9.752 3.071 1.00 70.12 512 TYR A O 1
ATOM 4265 N N . TYR A 1 513 ? 7.415 -9.593 4.704 1.00 71.31 513 TYR A N 1
ATOM 4266 C CA . TYR A 1 513 ? 8.497 -9.072 3.882 1.00 71.31 513 TYR A CA 1
ATOM 4267 C C . TYR A 1 513 ? 8.895 -10.060 2.780 1.00 71.31 513 TYR A C 1
ATOM 4269 O O . TYR A 1 513 ? 8.970 -9.664 1.626 1.00 71.31 513 TYR A O 1
ATOM 4277 N N . HIS A 1 514 ? 9.036 -11.352 3.097 1.00 75.19 514 HIS A N 1
ATOM 4278 C CA . HIS A 1 514 ? 9.265 -12.388 2.087 1.00 75.19 514 HIS A CA 1
ATOM 4279 C C . HIS A 1 514 ? 8.107 -12.503 1.090 1.00 75.19 514 HIS A C 1
ATOM 4281 O O . HIS A 1 514 ? 8.361 -12.593 -0.099 1.00 75.19 514 HIS A O 1
ATOM 4287 N N . ILE A 1 515 ? 6.850 -12.444 1.541 1.00 73.38 515 ILE A N 1
ATOM 4288 C CA . ILE A 1 515 ? 5.683 -12.459 0.641 1.00 73.38 515 ILE A CA 1
ATOM 4289 C C . ILE A 1 515 ? 5.709 -11.249 -0.307 1.00 73.38 515 ILE A C 1
ATOM 4291 O O . ILE A 1 515 ? 5.480 -11.400 -1.500 1.00 73.38 515 ILE A O 1
ATOM 4295 N N . ILE A 1 516 ? 6.030 -10.058 0.206 1.00 72.50 516 ILE A N 1
ATOM 4296 C CA . ILE A 1 516 ? 6.130 -8.833 -0.600 1.00 72.50 516 ILE A CA 1
ATOM 4297 C C . ILE A 1 516 ? 7.278 -8.934 -1.608 1.00 72.50 516 ILE A C 1
ATOM 4299 O O . ILE A 1 516 ? 7.070 -8.626 -2.776 1.00 72.50 516 ILE A O 1
ATOM 4303 N N . ILE A 1 517 ? 8.459 -9.402 -1.188 1.00 78.69 517 ILE A N 1
ATOM 4304 C CA . ILE A 1 517 ? 9.586 -9.644 -2.102 1.00 78.69 517 ILE A CA 1
ATOM 4305 C C . ILE A 1 517 ? 9.182 -10.639 -3.184 1.00 78.69 517 ILE A C 1
ATOM 4307 O O . ILE A 1 517 ? 9.418 -10.386 -4.356 1.00 78.69 517 ILE A O 1
ATOM 4311 N N . ASN A 1 518 ? 8.541 -11.742 -2.806 1.00 83.75 518 ASN A N 1
ATOM 4312 C CA . ASN A 1 518 ? 8.101 -12.765 -3.743 1.00 83.75 518 ASN A CA 1
ATOM 4313 C C . ASN A 1 518 ? 7.114 -12.198 -4.770 1.00 83.75 518 ASN A C 1
ATOM 4315 O O . ASN A 1 518 ? 7.249 -12.489 -5.953 1.00 83.75 518 ASN A O 1
ATOM 4319 N N . TYR A 1 519 ? 6.166 -11.355 -4.351 1.00 82.06 519 TYR A N 1
ATOM 4320 C CA . TYR A 1 519 ? 5.261 -10.683 -5.285 1.00 82.06 519 TYR A CA 1
ATOM 4321 C C . TYR A 1 519 ? 5.966 -9.655 -6.164 1.00 82.06 519 TYR A C 1
ATOM 4323 O O . TYR A 1 519 ? 5.645 -9.583 -7.342 1.00 82.06 519 TYR A O 1
ATOM 4331 N N . SER A 1 520 ? 6.927 -8.904 -5.624 1.00 79.44 520 SER A N 1
ATOM 4332 C CA . SER A 1 520 ? 7.734 -7.966 -6.412 1.00 79.44 520 SER A CA 1
ATOM 4333 C C . SER A 1 520 ? 8.608 -8.683 -7.436 1.00 79.44 520 SER A C 1
ATOM 4335 O O . SER A 1 520 ? 8.809 -8.169 -8.523 1.00 79.44 520 SER A O 1
ATOM 4337 N N . ILE A 1 521 ? 9.127 -9.867 -7.108 1.00 83.62 521 ILE A N 1
ATOM 4338 C CA . ILE A 1 521 ? 9.835 -10.700 -8.077 1.00 83.62 521 ILE A CA 1
ATOM 4339 C C . ILE A 1 521 ? 8.826 -11.159 -9.131 1.00 83.62 521 ILE A C 1
ATOM 4341 O O . ILE A 1 521 ? 9.018 -10.886 -10.307 1.00 83.62 521 ILE A O 1
ATOM 4345 N N . LEU A 1 522 ? 7.710 -11.779 -8.729 1.00 85.69 522 LEU A N 1
ATOM 4346 C CA . LEU A 1 522 ? 6.689 -12.280 -9.659 1.00 85.69 522 LEU A CA 1
ATOM 4347 C C . LEU A 1 522 ? 6.113 -11.208 -10.583 1.00 85.69 522 LEU A C 1
ATOM 4349 O O . LEU A 1 522 ? 5.805 -11.536 -11.722 1.00 85.69 522 LEU A O 1
ATOM 4353 N N . SER A 1 523 ? 5.974 -9.960 -10.131 1.00 81.94 523 SER A N 1
ATOM 4354 C CA . SER A 1 523 ? 5.468 -8.875 -10.976 1.00 81.94 523 SER A CA 1
ATOM 4355 C C . SER A 1 523 ? 6.392 -8.527 -12.133 1.00 81.94 523 SER A C 1
ATOM 4357 O O . SER A 1 523 ? 5.914 -7.960 -13.101 1.00 81.94 523 SER A O 1
ATOM 4359 N N . ASP A 1 524 ? 7.678 -8.866 -12.034 1.00 88.62 524 ASP A N 1
ATOM 4360 C CA . ASP A 1 524 ? 8.673 -8.564 -13.063 1.00 88.62 524 ASP A CA 1
ATOM 4361 C C . ASP A 1 524 ? 8.861 -9.744 -14.033 1.00 88.62 524 ASP A C 1
ATOM 4363 O O . ASP A 1 524 ? 9.556 -9.631 -15.041 1.00 88.62 524 ASP A O 1
ATOM 4367 N N . ILE A 1 525 ? 8.270 -10.913 -13.757 1.00 89.31 525 ILE A N 1
ATOM 4368 C CA . ILE A 1 525 ? 8.518 -12.115 -14.565 1.00 89.31 525 ILE A CA 1
ATOM 4369 C C . ILE A 1 525 ? 8.024 -11.962 -16.006 1.00 89.31 525 ILE A C 1
ATOM 4371 O O . ILE A 1 525 ? 8.634 -12.501 -16.931 1.00 89.31 525 ILE A O 1
ATOM 4375 N N . ASP A 1 526 ? 6.942 -11.210 -16.208 1.00 84.44 526 ASP A N 1
ATOM 4376 C CA . ASP A 1 526 ? 6.414 -10.901 -17.529 1.00 84.44 526 ASP A CA 1
ATOM 4377 C C . ASP A 1 526 ? 7.417 -10.056 -18.321 1.00 84.44 526 ASP A C 1
ATOM 4379 O O . ASP A 1 526 ? 7.670 -10.367 -19.479 1.00 84.44 526 ASP A O 1
ATOM 4383 N N . TYR A 1 527 ? 8.058 -9.067 -17.694 1.00 88.19 527 TYR A N 1
ATOM 4384 C CA . TYR A 1 527 ? 9.123 -8.248 -18.266 1.00 88.19 527 TYR A CA 1
ATOM 4385 C C . TYR A 1 527 ? 10.318 -9.100 -18.704 1.00 88.19 527 TYR A C 1
ATOM 4387 O O . TYR A 1 527 ? 10.741 -9.000 -19.855 1.00 88.19 527 TYR A O 1
ATOM 4395 N N . TYR A 1 528 ? 10.820 -9.993 -17.845 1.00 90.00 528 TYR A N 1
ATOM 4396 C CA . TYR A 1 528 ? 11.970 -10.845 -18.185 1.00 90.00 528 TYR A CA 1
ATOM 4397 C C . TYR A 1 528 ? 11.655 -11.847 -19.296 1.00 90.00 528 TYR A C 1
ATOM 4399 O O . TYR A 1 528 ? 12.468 -12.030 -20.204 1.00 90.00 528 TYR A O 1
ATOM 4407 N N . ILE A 1 529 ? 10.470 -12.465 -19.269 1.00 85.81 529 ILE A N 1
ATOM 4408 C CA . ILE A 1 529 ? 10.010 -13.321 -20.369 1.00 85.81 529 ILE A CA 1
ATOM 4409 C C . ILE A 1 529 ? 9.923 -12.486 -21.646 1.00 85.81 529 ILE A C 1
ATOM 4411 O O . ILE A 1 529 ? 10.507 -12.846 -22.659 1.00 85.81 529 ILE A O 1
ATOM 4415 N N . ASN A 1 530 ? 9.254 -11.339 -21.599 1.00 82.50 530 ASN A N 1
ATOM 4416 C CA . ASN A 1 530 ? 9.040 -10.479 -22.756 1.00 82.50 530 ASN A CA 1
ATOM 4417 C C . ASN A 1 530 ? 10.341 -9.984 -23.393 1.00 82.50 530 ASN A C 1
ATOM 4419 O O . ASN A 1 530 ? 10.458 -9.983 -24.620 1.00 82.50 530 ASN A O 1
ATOM 4423 N N . ASN A 1 531 ? 11.318 -9.602 -22.579 1.00 87.00 531 ASN A N 1
ATOM 4424 C CA . ASN A 1 531 ? 12.609 -9.159 -23.072 1.00 87.00 531 ASN A CA 1
ATOM 4425 C C . ASN A 1 531 ? 13.423 -10.309 -23.651 1.00 87.00 531 ASN A C 1
ATOM 4427 O O . ASN A 1 531 ? 13.917 -10.162 -24.761 1.00 87.00 531 ASN A O 1
ATOM 4431 N N . LEU A 1 532 ? 13.482 -11.476 -23.000 1.00 90.69 532 LEU A N 1
ATOM 4432 C CA . LEU A 1 532 ? 14.157 -12.644 -23.578 1.00 90.69 532 LEU A CA 1
ATOM 4433 C C . LEU A 1 532 ? 13.572 -13.002 -24.951 1.00 90.69 532 LEU A C 1
ATOM 4435 O O . LEU A 1 532 ? 14.302 -13.303 -25.894 1.00 90.69 532 LEU A O 1
ATOM 4439 N N . LEU A 1 533 ? 12.246 -12.930 -25.083 1.00 81.94 533 LEU A N 1
ATOM 4440 C CA . LEU A 1 533 ? 11.548 -13.156 -26.349 1.00 81.94 533 LEU A CA 1
ATOM 4441 C C . LEU A 1 533 ? 11.904 -12.102 -27.409 1.00 81.94 533 LEU A C 1
ATOM 4443 O O . LEU A 1 533 ? 11.956 -12.424 -28.598 1.00 81.94 533 LEU A O 1
ATOM 4447 N N . SER A 1 534 ? 12.153 -10.859 -26.995 1.00 84.81 534 SER A N 1
ATOM 4448 C CA . SER A 1 534 ? 12.642 -9.786 -27.863 1.00 84.81 534 SER A CA 1
ATOM 4449 C C . SER A 1 534 ? 14.094 -10.018 -28.288 1.00 84.81 534 SER A C 1
ATOM 4451 O O . SER A 1 534 ? 14.382 -9.969 -29.482 1.00 84.81 534 SER A O 1
ATOM 4453 N N . GLU A 1 535 ? 14.988 -10.350 -27.355 1.00 91.88 535 GLU A N 1
ATOM 4454 C CA . GLU A 1 535 ? 16.397 -10.657 -27.637 1.00 91.88 535 GLU A CA 1
ATOM 4455 C C . GLU A 1 535 ? 16.530 -11.836 -28.605 1.00 91.88 535 GLU A C 1
ATOM 4457 O O . GLU A 1 535 ? 17.262 -11.761 -29.589 1.00 91.88 535 GLU A O 1
ATOM 4462 N N . ALA A 1 536 ? 15.729 -12.890 -28.417 1.00 90.06 536 ALA A N 1
ATOM 4463 C CA . ALA A 1 536 ? 15.689 -14.022 -29.339 1.00 90.06 536 ALA A CA 1
ATOM 4464 C C . ALA A 1 536 ? 15.321 -13.597 -30.773 1.00 90.06 536 ALA A C 1
ATOM 4466 O O . ALA A 1 536 ? 15.874 -14.132 -31.731 1.00 90.06 536 ALA A O 1
ATOM 4467 N N . LYS A 1 537 ? 14.422 -12.617 -30.948 1.00 87.19 537 LYS A N 1
ATOM 4468 C CA . LYS A 1 537 ? 14.096 -12.063 -32.276 1.00 87.19 537 LYS A CA 1
ATOM 4469 C C . LYS A 1 537 ? 15.250 -11.251 -32.852 1.00 87.19 537 LYS A C 1
ATOM 4471 O O . LYS A 1 537 ? 15.506 -11.356 -34.049 1.00 87.19 537 LYS A O 1
ATOM 4476 N N . MET A 1 538 ? 15.934 -10.464 -32.023 1.00 91.06 538 MET A N 1
ATOM 4477 C CA . MET A 1 538 ? 17.092 -9.680 -32.456 1.00 91.06 538 MET A CA 1
ATOM 4478 C C . MET A 1 538 ? 18.237 -10.584 -32.916 1.00 91.06 538 MET A C 1
ATOM 4480 O O . MET A 1 538 ? 18.803 -10.320 -33.971 1.00 91.06 538 MET A O 1
ATOM 4484 N N . ILE A 1 539 ? 18.475 -11.703 -32.220 1.00 93.69 539 ILE A N 1
ATOM 4485 C CA . ILE A 1 539 ? 19.438 -12.742 -32.621 1.00 93.69 539 ILE A CA 1
ATOM 4486 C C . ILE A 1 539 ? 19.121 -13.295 -34.015 1.00 93.69 539 ILE A C 1
ATOM 4488 O O . ILE A 1 539 ? 20.012 -13.405 -34.851 1.00 93.69 539 ILE A O 1
ATOM 4492 N N . ILE A 1 540 ? 17.856 -13.622 -34.311 1.00 92.81 540 ILE A N 1
ATOM 4493 C CA . ILE A 1 540 ? 17.478 -14.109 -35.652 1.00 92.81 540 ILE A CA 1
ATOM 4494 C C . ILE A 1 540 ? 17.826 -13.067 -36.719 1.00 92.81 540 ILE A C 1
ATOM 4496 O O . ILE A 1 540 ? 18.411 -13.408 -37.747 1.00 92.81 540 ILE A O 1
ATOM 4500 N N . LEU A 1 541 ? 17.459 -11.804 -36.481 1.00 91.00 541 LEU A N 1
ATOM 4501 C CA . LEU A 1 541 ? 17.693 -10.717 -37.430 1.00 91.00 541 LEU A CA 1
ATOM 4502 C C . LEU A 1 541 ? 19.192 -10.489 -37.656 1.00 91.00 541 LEU A C 1
ATOM 4504 O O . LEU A 1 541 ? 19.621 -10.412 -38.806 1.00 91.00 541 LEU A O 1
ATOM 4508 N N . SER A 1 542 ? 19.996 -10.466 -36.591 1.00 95.50 542 SER A N 1
ATOM 4509 C CA . SER A 1 542 ? 21.445 -10.276 -36.690 1.00 95.50 542 SER A CA 1
ATOM 4510 C C . SER A 1 542 ? 22.140 -11.451 -37.382 1.00 95.50 542 SER A C 1
ATOM 4512 O O . SER A 1 542 ? 23.031 -11.231 -38.203 1.00 95.50 542 SER A O 1
ATOM 4514 N N . ILE A 1 543 ? 21.698 -12.695 -37.150 1.00 95.38 543 ILE A N 1
ATOM 4515 C CA . ILE A 1 543 ? 22.203 -13.871 -37.880 1.00 95.38 543 ILE A CA 1
ATOM 4516 C C . ILE A 1 543 ? 21.896 -13.745 -39.377 1.00 95.38 543 ILE A C 1
ATOM 4518 O O . ILE A 1 543 ? 22.770 -13.990 -40.210 1.00 95.38 543 ILE A O 1
ATOM 4522 N N . MET A 1 544 ? 20.670 -13.350 -39.735 1.00 91.25 544 MET A N 1
ATOM 4523 C CA . MET A 1 544 ? 20.272 -13.173 -41.137 1.00 91.25 544 MET A CA 1
ATOM 4524 C C . MET A 1 544 ? 21.069 -12.070 -41.840 1.00 91.25 544 MET A C 1
ATOM 4526 O O . MET A 1 544 ? 21.432 -12.228 -43.008 1.00 91.25 544 MET A O 1
ATOM 4530 N N . ASP A 1 545 ? 21.388 -10.996 -41.119 1.00 94.81 545 ASP A N 1
ATOM 4531 C CA . ASP A 1 545 ? 22.218 -9.889 -41.604 1.00 94.81 545 ASP A CA 1
ATOM 4532 C C . ASP A 1 545 ? 23.726 -10.208 -41.580 1.00 94.81 545 ASP A C 1
ATOM 4534 O O . ASP A 1 545 ? 24.537 -9.436 -42.098 1.00 94.81 545 ASP A O 1
ATOM 4538 N N . ARG A 1 546 ? 24.108 -11.378 -41.048 1.00 96.31 546 ARG A N 1
ATOM 4539 C CA . ARG A 1 546 ? 25.496 -11.808 -40.812 1.00 96.31 546 ARG A CA 1
ATOM 4540 C C . ARG A 1 546 ? 26.281 -10.831 -39.925 1.00 96.31 546 ARG A C 1
ATOM 4542 O O . ARG A 1 546 ? 27.486 -10.636 -40.122 1.00 96.31 546 ARG A O 1
ATOM 4549 N N . ASP A 1 547 ? 25.604 -10.226 -38.953 1.00 97.50 547 ASP A N 1
ATOM 4550 C CA . ASP A 1 547 ? 26.205 -9.358 -37.945 1.00 97.50 547 ASP A CA 1
ATOM 4551 C C . ASP A 1 547 ? 26.628 -10.182 -36.723 1.00 97.50 547 ASP A C 1
ATOM 4553 O O . ASP A 1 547 ? 25.838 -10.490 -35.823 1.00 97.50 547 ASP A O 1
ATOM 4557 N N . LYS A 1 548 ? 27.902 -10.583 -36.724 1.00 97.69 548 LYS A N 1
ATOM 4558 C CA . LYS A 1 548 ? 28.488 -11.392 -35.654 1.00 97.69 548 LYS A CA 1
ATOM 4559 C C . LYS A 1 548 ? 28.486 -10.665 -34.311 1.00 97.69 548 LYS A C 1
ATOM 4561 O O . LYS A 1 548 ? 28.108 -11.264 -33.312 1.00 97.69 548 LYS A O 1
ATOM 4566 N N . GLU A 1 549 ? 28.910 -9.404 -34.303 1.00 97.56 549 GLU A N 1
ATOM 4567 C CA . GLU A 1 549 ? 29.084 -8.622 -33.075 1.00 97.56 549 GLU A CA 1
ATOM 4568 C C . GLU A 1 549 ? 27.738 -8.433 -32.376 1.00 97.56 549 GLU A C 1
ATOM 4570 O O . GLU A 1 549 ? 27.608 -8.758 -31.199 1.00 97.56 549 GLU A O 1
ATOM 4575 N N . MET A 1 550 ? 26.712 -8.038 -33.135 1.00 94.50 550 MET A N 1
ATOM 4576 C CA . MET A 1 550 ? 25.357 -7.874 -32.611 1.00 94.50 550 MET A CA 1
ATOM 4577 C C . MET A 1 550 ? 24.759 -9.201 -32.119 1.00 94.50 550 MET A C 1
ATOM 4579 O O . MET A 1 550 ? 24.094 -9.241 -31.087 1.00 94.50 550 MET A O 1
ATOM 4583 N N . THR A 1 551 ? 25.009 -10.309 -32.826 1.00 97.12 551 THR A N 1
ATOM 4584 C CA . THR A 1 551 ? 24.520 -11.629 -32.394 1.00 97.12 551 THR A CA 1
ATOM 4585 C C . THR A 1 551 ? 25.155 -12.064 -31.074 1.00 97.12 551 THR A C 1
ATOM 4587 O O . THR A 1 551 ? 24.444 -12.505 -30.173 1.00 97.12 551 THR A O 1
ATOM 4590 N N . GLU A 1 552 ? 26.481 -11.944 -30.957 1.00 96.88 552 GLU A N 1
ATOM 4591 C CA . GLU A 1 552 ? 27.217 -12.305 -29.740 1.00 96.88 552 GLU A CA 1
ATOM 4592 C C . GLU A 1 552 ? 26.812 -11.413 -28.557 1.00 96.88 552 GLU A C 1
ATOM 4594 O O . GLU A 1 552 ? 26.645 -11.923 -27.452 1.00 96.88 552 GLU A O 1
ATOM 4599 N N . GLU A 1 553 ? 26.572 -10.118 -28.786 1.00 96.69 553 GLU A N 1
ATOM 4600 C CA . GLU A 1 553 ? 26.060 -9.192 -27.767 1.00 96.69 553 GLU A CA 1
ATOM 4601 C C . GLU A 1 553 ? 24.690 -9.637 -27.230 1.00 96.69 553 GLU A C 1
ATOM 4603 O O . GLU A 1 553 ? 24.514 -9.785 -26.021 1.00 96.69 553 GLU A O 1
ATOM 4608 N N . HIS A 1 554 ? 23.722 -9.921 -28.108 1.00 96.81 554 HIS A N 1
ATOM 4609 C CA . HIS A 1 554 ? 22.396 -10.376 -27.677 1.00 96.81 554 HIS A CA 1
ATOM 4610 C C . HIS A 1 554 ? 22.432 -11.753 -26.989 1.00 96.81 554 HIS A C 1
ATOM 4612 O O . HIS A 1 554 ? 21.677 -11.991 -26.045 1.00 96.81 554 HIS A O 1
ATOM 4618 N N . MET A 1 555 ? 23.317 -12.661 -27.416 1.00 97.25 555 MET A N 1
ATOM 4619 C CA . MET A 1 555 ? 23.536 -13.939 -26.724 1.00 97.25 555 MET A CA 1
ATOM 4620 C C . MET A 1 555 ? 24.097 -13.737 -25.312 1.00 97.25 555 MET A C 1
ATOM 4622 O O . MET A 1 555 ? 23.606 -14.374 -24.378 1.00 97.25 555 MET A O 1
ATOM 4626 N N . ASP A 1 556 ? 25.064 -12.829 -25.145 1.00 96.75 556 ASP A N 1
ATOM 4627 C CA . ASP A 1 556 ? 25.648 -12.484 -23.844 1.00 96.75 556 ASP A CA 1
ATOM 4628 C C . ASP A 1 556 ? 24.590 -11.906 -22.890 1.00 96.75 556 ASP A C 1
ATOM 4630 O O . ASP A 1 556 ? 24.505 -12.327 -21.735 1.00 96.75 556 ASP A O 1
ATOM 4634 N N . TYR A 1 557 ? 23.702 -11.035 -23.385 1.00 95.50 557 TYR A N 1
ATOM 4635 C CA . TYR A 1 557 ? 22.561 -10.533 -22.609 1.00 95.50 557 TYR A CA 1
ATOM 4636 C C . TYR A 1 557 ? 21.621 -11.661 -22.148 1.00 95.50 557 TYR A C 1
ATOM 4638 O O . TYR A 1 557 ? 21.218 -11.699 -20.981 1.00 95.50 557 TYR A O 1
ATOM 4646 N N . ILE A 1 558 ? 21.284 -12.615 -23.027 1.00 95.81 558 ILE A N 1
ATOM 4647 C CA . ILE A 1 558 ? 20.480 -13.796 -22.656 1.00 95.81 558 ILE A CA 1
ATOM 4648 C C . ILE A 1 558 ? 21.162 -14.615 -21.560 1.00 95.81 558 ILE A C 1
ATOM 4650 O O . ILE A 1 558 ? 20.506 -14.966 -20.572 1.00 95.81 558 ILE A O 1
ATOM 4654 N N . GLU A 1 559 ? 22.452 -14.905 -21.715 1.00 97.31 559 GLU A N 1
ATOM 4655 C CA . GLU A 1 559 ? 23.213 -15.736 -20.782 1.00 97.31 559 GLU A CA 1
ATOM 4656 C C . GLU A 1 559 ? 23.390 -15.072 -19.412 1.00 97.31 559 GLU A C 1
ATOM 4658 O O . GLU A 1 559 ? 23.088 -15.686 -18.384 1.00 97.31 559 GLU A O 1
ATOM 4663 N N . ASN A 1 560 ? 23.842 -13.819 -19.392 1.00 95.69 560 ASN A N 1
ATOM 4664 C CA . ASN A 1 560 ? 24.296 -13.157 -18.171 1.00 95.69 560 ASN A CA 1
ATOM 4665 C C . ASN A 1 560 ? 23.189 -12.418 -17.415 1.00 95.69 560 ASN A C 1
ATOM 4667 O O . ASN A 1 560 ? 23.311 -12.231 -16.204 1.00 95.69 560 ASN A O 1
ATOM 4671 N N . GLU A 1 561 ? 22.112 -12.000 -18.085 1.00 94.38 561 GLU A N 1
ATOM 4672 C CA . GLU A 1 561 ? 21.038 -11.229 -17.450 1.00 94.38 561 GLU A CA 1
ATOM 4673 C C . GLU A 1 561 ? 19.765 -12.060 -17.274 1.00 94.38 561 GLU A C 1
ATOM 4675 O O . GLU A 1 561 ? 19.292 -12.261 -16.149 1.00 94.38 561 GLU A O 1
ATOM 4680 N N . TYR A 1 562 ? 19.201 -12.578 -18.365 1.00 95.12 562 TYR A N 1
ATOM 4681 C CA . TYR A 1 562 ? 17.880 -13.208 -18.317 1.00 95.12 562 TYR A CA 1
ATOM 4682 C C . TYR A 1 562 ? 17.923 -14.617 -17.709 1.00 95.12 562 TYR A C 1
ATOM 4684 O O . TYR A 1 562 ? 17.138 -14.928 -16.808 1.00 95.12 562 TYR A O 1
ATOM 4692 N N . LEU A 1 563 ? 18.860 -15.466 -18.143 1.00 96.06 563 LEU A N 1
ATOM 4693 C CA . LEU A 1 563 ? 18.987 -16.837 -17.633 1.00 96.06 563 LEU A CA 1
ATOM 4694 C C . LEU A 1 563 ? 19.388 -16.887 -16.154 1.00 96.06 563 LEU A C 1
ATOM 4696 O O . LEU A 1 563 ? 18.869 -17.726 -15.411 1.00 96.06 563 LEU A O 1
ATOM 4700 N N . VAL A 1 564 ? 20.247 -15.968 -15.701 1.00 96.56 564 VAL A N 1
ATOM 4701 C CA . VAL A 1 564 ? 20.611 -15.842 -14.279 1.00 96.56 564 VAL A CA 1
ATOM 4702 C C . VAL A 1 564 ? 19.369 -15.555 -13.433 1.00 96.56 564 VAL A C 1
ATOM 4704 O O . VAL A 1 564 ? 19.115 -16.269 -12.463 1.00 96.56 564 VAL A O 1
ATOM 4707 N N . ASN A 1 565 ? 18.532 -14.594 -13.836 1.00 94.81 565 ASN A N 1
ATOM 4708 C CA . ASN A 1 565 ? 17.312 -14.261 -13.097 1.00 94.81 565 ASN A CA 1
ATOM 4709 C C . ASN A 1 565 ? 16.277 -15.396 -13.109 1.00 94.81 565 ASN A C 1
ATOM 4711 O O . ASN A 1 565 ? 15.658 -15.670 -12.075 1.00 94.81 565 ASN A O 1
ATOM 4715 N N . PHE A 1 566 ? 16.109 -16.114 -14.227 1.00 95.50 566 PHE A N 1
ATOM 4716 C CA . PHE A 1 566 ? 15.246 -17.301 -14.250 1.00 95.50 566 PHE A CA 1
ATOM 4717 C C . PHE A 1 566 ? 15.700 -18.361 -13.257 1.00 95.50 566 PHE A C 1
ATOM 4719 O O . PHE A 1 566 ? 14.885 -18.855 -12.473 1.00 95.50 566 PHE A O 1
ATOM 4726 N N . LYS A 1 567 ? 16.995 -18.666 -13.245 1.00 96.25 567 LYS A N 1
ATOM 4727 C CA . LYS A 1 567 ? 17.565 -19.721 -12.413 1.00 96.25 567 LYS A CA 1
ATOM 4728 C C . LYS A 1 567 ? 17.617 -19.364 -10.930 1.00 96.25 567 LYS A C 1
ATOM 4730 O O . LYS A 1 567 ? 17.345 -20.226 -10.097 1.00 96.25 567 LYS A O 1
ATOM 4735 N N . GLU A 1 568 ? 17.991 -18.132 -10.596 1.00 95.81 568 GLU A N 1
ATOM 4736 C CA . GLU A 1 568 ? 18.232 -17.714 -9.210 1.00 95.81 568 GLU A CA 1
ATOM 4737 C C . GLU A 1 568 ? 16.982 -17.157 -8.520 1.00 95.81 568 GLU A C 1
ATOM 4739 O O . GLU A 1 568 ? 16.820 -17.364 -7.317 1.00 95.81 568 GLU A O 1
ATOM 4744 N N . SER A 1 569 ? 16.081 -16.507 -9.265 1.00 94.31 569 SER A N 1
ATOM 4745 C CA . SER A 1 569 ? 14.927 -15.798 -8.694 1.00 94.31 569 SER A CA 1
ATOM 4746 C C . SER A 1 569 ? 13.602 -16.496 -8.998 1.00 94.31 569 SER A C 1
ATOM 4748 O O . SER A 1 569 ? 12.849 -16.833 -8.084 1.00 94.31 569 SER A O 1
ATOM 4750 N N . TYR A 1 570 ? 13.301 -16.738 -10.276 1.00 95.12 570 TYR A N 1
ATOM 4751 C CA . TYR A 1 570 ? 11.948 -17.127 -10.694 1.00 95.12 570 TYR A CA 1
ATOM 4752 C C . TYR A 1 570 ? 11.635 -18.607 -10.492 1.00 95.12 570 TYR A C 1
ATOM 4754 O O . TYR A 1 570 ? 10.585 -18.952 -9.952 1.00 95.12 570 TYR A O 1
ATOM 4762 N N . ILE A 1 571 ? 12.535 -19.494 -10.911 1.00 96.88 571 ILE A N 1
ATOM 4763 C CA . ILE A 1 571 ? 12.320 -20.941 -10.827 1.00 96.88 571 ILE A CA 1
ATOM 4764 C C . ILE A 1 571 ? 12.202 -21.418 -9.377 1.00 96.88 571 ILE A C 1
ATOM 4766 O O . ILE A 1 571 ? 11.224 -22.108 -9.100 1.00 96.88 571 ILE A O 1
ATOM 4770 N N . PRO A 1 572 ? 13.100 -21.046 -8.440 1.00 96.44 572 PRO A N 1
ATOM 4771 C CA . PRO A 1 572 ? 12.974 -21.470 -7.044 1.00 96.44 572 PRO A CA 1
ATOM 4772 C C . PRO A 1 572 ? 11.666 -20.998 -6.406 1.00 96.44 572 PRO A C 1
ATOM 4774 O O . PRO A 1 572 ? 11.059 -21.711 -5.611 1.00 96.44 572 PRO A O 1
ATOM 4777 N N . LEU A 1 573 ? 11.209 -19.802 -6.781 1.00 93.56 573 LEU A N 1
ATOM 4778 C CA . LEU A 1 573 ? 9.965 -19.235 -6.282 1.00 93.56 573 LEU A CA 1
ATOM 4779 C C . LEU A 1 573 ? 8.734 -19.982 -6.812 1.00 93.56 573 LEU A C 1
ATOM 4781 O O . LEU A 1 573 ? 7.809 -20.285 -6.057 1.00 93.56 573 LEU A O 1
ATOM 4785 N N . LEU A 1 574 ? 8.721 -20.286 -8.110 1.00 95.94 574 LEU A N 1
ATOM 4786 C CA . LEU A 1 574 ? 7.625 -20.997 -8.766 1.00 95.94 574 LEU A CA 1
ATOM 4787 C C . LEU A 1 574 ? 7.631 -22.503 -8.475 1.00 95.94 574 LEU A C 1
ATOM 4789 O O . LEU A 1 574 ? 6.590 -23.147 -8.600 1.00 95.94 574 LEU A O 1
ATOM 4793 N N . GLU A 1 575 ? 8.762 -23.067 -8.046 1.00 96.88 575 GLU A N 1
ATOM 4794 C CA . GLU A 1 575 ? 8.888 -24.480 -7.680 1.00 96.88 575 GLU A CA 1
ATOM 4795 C C . GLU A 1 575 ? 7.936 -24.856 -6.538 1.00 96.88 575 GLU A C 1
ATOM 4797 O O . GLU A 1 575 ? 7.361 -25.937 -6.565 1.00 96.88 575 GLU A O 1
ATOM 4802 N N . GLU A 1 576 ? 7.640 -23.958 -5.591 1.00 94.38 576 GLU A N 1
ATOM 4803 C CA . GLU A 1 576 ? 6.627 -24.208 -4.545 1.00 94.38 576 GLU A CA 1
ATOM 4804 C C . GLU A 1 576 ? 5.206 -24.434 -5.109 1.00 94.38 576 GLU A C 1
ATOM 4806 O O . GLU A 1 576 ? 4.328 -24.996 -4.439 1.00 94.38 576 GLU A O 1
ATOM 4811 N N . TYR A 1 577 ? 4.982 -24.020 -6.357 1.00 94.25 577 TYR A N 1
ATOM 4812 C CA . TYR A 1 577 ? 3.706 -24.053 -7.063 1.00 94.25 577 TYR A CA 1
ATOM 4813 C C . TYR A 1 577 ? 3.712 -25.013 -8.260 1.00 94.25 577 TYR A C 1
ATOM 4815 O O . TYR A 1 577 ? 2.768 -24.996 -9.043 1.00 94.25 577 TYR A O 1
ATOM 4823 N N . PHE A 1 578 ? 4.698 -25.914 -8.372 1.00 96.44 578 PHE A N 1
ATOM 4824 C CA . PHE A 1 578 ? 4.801 -26.858 -9.497 1.00 96.44 578 PHE A CA 1
ATOM 4825 C C . PHE A 1 578 ? 3.573 -27.773 -9.671 1.00 96.44 578 PHE A C 1
ATOM 4827 O O . PHE A 1 578 ? 3.275 -28.208 -10.777 1.00 96.44 578 PHE A O 1
ATOM 4834 N N . ASN A 1 579 ? 2.852 -28.055 -8.576 1.00 94.81 579 ASN A N 1
ATOM 4835 C CA . ASN A 1 579 ? 1.626 -28.864 -8.565 1.00 94.81 579 ASN A CA 1
ATOM 4836 C C . ASN A 1 579 ? 0.353 -28.059 -8.884 1.00 94.81 579 ASN A C 1
ATOM 4838 O O . ASN A 1 579 ? -0.749 -28.556 -8.652 1.00 94.81 579 ASN A O 1
ATOM 4842 N N . MET A 1 580 ? 0.472 -26.796 -9.301 1.00 95.19 580 MET A N 1
ATOM 4843 C CA . MET A 1 580 ? -0.674 -26.019 -9.766 1.00 95.19 580 MET A CA 1
ATOM 4844 C C . MET A 1 580 ? -1.263 -26.673 -11.021 1.00 95.19 580 MET A C 1
ATOM 4846 O O . MET A 1 580 ? -0.517 -27.143 -11.884 1.00 95.19 580 MET A O 1
ATOM 4850 N N . ASP A 1 581 ? -2.594 -26.681 -11.120 1.00 97.44 581 ASP A N 1
ATOM 4851 C CA . ASP A 1 581 ? -3.282 -27.116 -12.334 1.00 97.44 581 ASP A CA 1
ATOM 4852 C C . ASP A 1 581 ? -2.783 -26.315 -13.548 1.00 97.44 581 ASP A C 1
ATOM 4854 O O . ASP A 1 581 ? -2.398 -25.148 -13.437 1.00 97.44 581 ASP A O 1
ATOM 4858 N N . VAL A 1 582 ? -2.766 -26.953 -14.718 1.00 97.81 582 VAL A N 1
ATOM 4859 C CA . VAL A 1 582 ? -2.374 -26.279 -15.962 1.00 97.81 582 VAL A CA 1
ATOM 4860 C C . VAL A 1 582 ? -3.276 -25.071 -16.226 1.00 97.81 582 VAL A C 1
ATOM 4862 O O . VAL A 1 582 ? -4.478 -25.120 -15.956 1.00 97.81 582 VAL A O 1
ATOM 4865 N N . SER A 1 583 ? -2.696 -23.999 -16.773 1.00 97.31 583 SER A N 1
ATOM 4866 C CA . SER A 1 583 ? -3.438 -22.780 -17.108 1.00 97.31 583 SER A CA 1
ATOM 4867 C C . SER A 1 583 ? -4.591 -23.076 -18.066 1.00 97.31 583 SER A C 1
ATOM 4869 O O . SER A 1 583 ? -4.479 -23.922 -18.956 1.00 97.31 583 SER A O 1
ATOM 4871 N N . LEU A 1 584 ? -5.693 -22.338 -17.930 1.00 96.62 584 LEU A N 1
ATOM 4872 C CA . LEU A 1 584 ? -6.796 -22.374 -18.897 1.00 96.62 584 LEU A CA 1
ATOM 4873 C C . LEU A 1 584 ? -6.437 -21.685 -20.225 1.00 96.62 584 LEU A C 1
ATOM 4875 O O . LEU A 1 584 ? -7.129 -21.874 -21.231 1.00 96.62 584 LEU A O 1
ATOM 4879 N N . ASN A 1 585 ? -5.365 -20.893 -20.236 1.00 97.12 585 ASN A N 1
ATOM 4880 C CA . ASN A 1 585 ? -4.890 -20.161 -21.398 1.00 97.12 585 ASN A CA 1
ATOM 4881 C C . ASN A 1 585 ? -3.931 -21.044 -22.220 1.00 97.12 585 ASN A C 1
ATOM 4883 O O . ASN A 1 585 ? -2.907 -21.492 -21.702 1.00 97.12 585 ASN A O 1
ATOM 4887 N N . PRO A 1 586 ? -4.239 -21.327 -23.500 1.00 97.38 586 PRO A N 1
ATOM 4888 C CA . PRO A 1 586 ? -3.375 -22.157 -24.328 1.00 97.38 586 PRO A CA 1
ATOM 4889 C C . PRO A 1 586 ? -2.120 -21.395 -24.763 1.00 97.38 586 PRO A C 1
ATOM 4891 O O . PRO A 1 586 ? -2.177 -20.208 -25.071 1.00 97.38 586 PRO A O 1
ATOM 4894 N N . LEU A 1 587 ? -1.012 -22.115 -24.896 1.00 97.06 587 LEU A N 1
ATOM 4895 C CA . LEU A 1 587 ? 0.211 -21.673 -25.560 1.00 97.06 587 LEU A CA 1
ATOM 4896 C C . LEU A 1 587 ? 0.338 -22.374 -26.915 1.00 97.06 587 LEU A C 1
ATOM 4898 O O . LEU A 1 587 ? -0.010 -23.549 -27.059 1.00 97.06 587 LEU A O 1
ATOM 4902 N N . VAL A 1 588 ? 0.869 -21.678 -27.915 1.00 96.94 588 VAL A N 1
ATOM 4903 C CA . VAL A 1 588 ? 1.144 -22.236 -29.244 1.00 96.94 588 VAL A CA 1
ATOM 4904 C C . VAL A 1 588 ? 2.523 -22.885 -29.236 1.00 96.94 588 VAL A C 1
ATOM 4906 O O . VAL A 1 588 ? 3.526 -22.218 -29.014 1.00 96.94 588 VAL A O 1
ATOM 4909 N N . THR A 1 589 ? 2.599 -24.186 -29.492 1.00 97.00 589 THR A N 1
ATOM 4910 C CA . THR A 1 589 ? 3.860 -24.907 -29.701 1.00 97.00 589 THR A CA 1
ATOM 4911 C C . THR A 1 589 ? 3.913 -25.489 -31.102 1.00 97.00 589 THR A C 1
ATOM 4913 O O . THR A 1 589 ? 2.891 -25.611 -31.780 1.00 97.00 589 THR A O 1
ATOM 4916 N N . TYR A 1 590 ? 5.112 -25.856 -31.529 1.00 95.62 590 TYR A N 1
ATOM 4917 C CA . TYR A 1 590 ? 5.367 -26.358 -32.863 1.00 95.62 590 TYR A CA 1
ATOM 4918 C C . TYR A 1 590 ? 6.060 -27.708 -32.784 1.00 95.62 590 TYR A C 1
ATOM 4920 O O . TYR A 1 590 ? 6.898 -27.938 -31.916 1.00 95.62 590 TYR A O 1
ATOM 4928 N N . ASN A 1 591 ? 5.637 -28.621 -33.652 1.00 93.44 591 ASN A N 1
ATOM 4929 C CA . ASN A 1 591 ? 6.277 -29.915 -33.820 1.00 93.44 591 ASN A CA 1
ATOM 4930 C C . ASN A 1 591 ? 6.326 -30.232 -35.310 1.00 93.44 591 ASN A C 1
ATOM 4932 O O . ASN A 1 591 ? 5.289 -30.523 -35.924 1.00 93.44 591 ASN A O 1
ATOM 4936 N N . ASN A 1 592 ? 7.525 -30.154 -35.888 1.00 90.75 592 ASN A N 1
ATOM 4937 C CA . ASN A 1 592 ? 7.748 -30.324 -37.324 1.00 90.75 592 ASN A CA 1
ATOM 4938 C C . ASN A 1 592 ? 6.898 -29.333 -38.142 1.00 90.75 592 ASN A C 1
ATOM 4940 O O . ASN A 1 592 ? 6.186 -29.718 -39.077 1.00 90.75 592 ASN A O 1
ATOM 4944 N N . GLY A 1 593 ? 6.892 -28.060 -37.729 1.00 88.62 593 GLY A N 1
ATOM 4945 C CA . GLY A 1 593 ? 6.193 -26.971 -38.417 1.00 88.62 593 GLY A CA 1
ATOM 4946 C C . GLY A 1 593 ? 4.667 -26.939 -38.256 1.00 88.62 593 GLY A C 1
ATOM 4947 O O . GLY A 1 593 ? 4.034 -25.983 -38.713 1.00 88.62 593 GLY A O 1
ATOM 4948 N N . LYS A 1 594 ? 4.052 -27.930 -37.595 1.00 93.81 594 LYS A N 1
ATOM 4949 C CA . LYS A 1 594 ? 2.614 -27.927 -37.274 1.00 93.81 594 LYS A CA 1
ATOM 4950 C C . LYS A 1 594 ? 2.372 -27.277 -35.915 1.00 93.81 594 LYS A C 1
ATOM 4952 O O . LYS A 1 594 ? 2.952 -27.721 -34.927 1.00 93.81 594 LYS A O 1
ATOM 4957 N N . SER A 1 595 ? 1.493 -26.274 -35.869 1.00 96.62 595 SER A N 1
ATOM 4958 C CA . SER A 1 595 ? 1.056 -25.665 -34.611 1.00 96.62 595 SER A CA 1
ATOM 4959 C C . SER A 1 595 ? 0.167 -26.618 -33.815 1.00 96.62 595 SER A C 1
ATOM 4961 O O . SER A 1 595 ? -0.692 -27.315 -34.363 1.00 96.62 595 SER A O 1
ATOM 4963 N N . GLN A 1 596 ? 0.371 -26.639 -32.505 1.00 97.56 596 GLN A N 1
ATOM 4964 C CA . GLN A 1 596 ? -0.444 -27.350 -31.529 1.00 97.56 596 GLN A CA 1
ATOM 4965 C C . GLN A 1 596 ? -0.635 -26.454 -30.307 1.00 97.56 596 GLN A C 1
ATOM 4967 O O . GLN A 1 596 ? 0.272 -25.713 -29.935 1.00 97.56 596 GLN A O 1
ATOM 4972 N N . PHE A 1 597 ? -1.805 -26.522 -29.675 1.00 97.94 597 PHE A N 1
ATOM 4973 C CA . PHE A 1 597 ? -2.011 -25.869 -28.387 1.00 97.94 597 PHE A CA 1
ATOM 4974 C C . PHE A 1 597 ? -1.548 -26.786 -27.261 1.00 97.94 597 PHE A C 1
ATOM 4976 O O . PHE A 1 597 ? -1.897 -27.968 -27.235 1.00 97.94 597 PHE A O 1
ATOM 4983 N N . ILE A 1 598 ? -0.783 -26.231 -26.331 1.00 97.94 598 ILE A N 1
ATOM 4984 C CA . ILE A 1 598 ? -0.412 -26.869 -25.068 1.00 97.94 598 ILE A CA 1
ATOM 4985 C C . ILE A 1 598 ? -0.854 -25.979 -23.914 1.00 97.94 598 ILE A C 1
ATOM 4987 O O . ILE A 1 598 ? -0.976 -24.770 -24.074 1.00 97.94 598 ILE A O 1
ATOM 4991 N N . TYR A 1 599 ? -1.079 -26.573 -22.753 1.00 98.06 599 TYR A N 1
ATOM 4992 C CA . TYR A 1 599 ? -1.491 -25.863 -21.549 1.00 98.06 599 TYR A CA 1
ATOM 4993 C C . TYR A 1 599 ? -0.423 -26.121 -20.500 1.00 98.06 599 TYR A C 1
ATOM 4995 O O . TYR A 1 599 ? -0.164 -27.279 -20.180 1.00 98.06 599 TYR A O 1
ATOM 5003 N N . LEU A 1 600 ? 0.233 -25.057 -20.047 1.00 97.94 600 LEU A N 1
ATOM 5004 C CA . LEU A 1 600 ? 1.304 -25.108 -19.055 1.00 97.94 600 LEU A CA 1
ATOM 5005 C C . LEU A 1 600 ? 0.914 -24.208 -17.887 1.00 97.94 600 LEU A C 1
ATOM 5007 O O . LEU A 1 600 ? 0.273 -23.179 -18.100 1.00 97.94 600 LEU A O 1
ATOM 5011 N N . ASN A 1 601 ? 1.290 -24.568 -16.664 1.00 97.44 601 ASN A N 1
ATOM 5012 C CA . ASN A 1 601 ? 1.261 -23.601 -15.560 1.00 97.44 601 ASN A CA 1
ATOM 5013 C C . ASN A 1 601 ? 2.473 -22.645 -15.645 1.00 97.44 601 ASN A C 1
ATOM 5015 O O . ASN A 1 601 ? 3.378 -22.837 -16.463 1.00 97.44 601 ASN A O 1
ATOM 5019 N N . GLY A 1 602 ? 2.510 -21.595 -14.819 1.00 95.88 602 GLY A N 1
ATOM 5020 C CA . GLY A 1 602 ? 3.586 -20.597 -14.871 1.00 95.88 602 GLY A CA 1
ATOM 5021 C C . GLY A 1 602 ? 4.982 -21.171 -14.612 1.00 95.88 602 GLY A C 1
ATOM 5022 O O . GLY A 1 602 ? 5.936 -20.753 -15.264 1.00 95.88 602 GLY A O 1
ATOM 5023 N N . PHE A 1 603 ? 5.111 -22.171 -13.732 1.00 97.69 603 PHE A N 1
ATOM 5024 C CA . PHE A 1 603 ? 6.386 -22.856 -13.490 1.00 97.69 603 PHE A CA 1
ATOM 5025 C C . PHE A 1 603 ? 6.874 -23.594 -14.744 1.00 97.69 603 PHE A C 1
ATOM 5027 O O . PHE A 1 603 ? 8.014 -23.415 -15.175 1.00 97.69 603 PHE A O 1
ATOM 5034 N N . GLU A 1 604 ? 6.001 -24.393 -15.357 1.00 97.81 604 GLU A N 1
ATOM 5035 C CA . GLU A 1 604 ? 6.304 -25.150 -16.574 1.00 97.81 604 GLU A CA 1
ATOM 5036 C C . GLU A 1 604 ? 6.616 -24.232 -17.761 1.00 97.81 604 GLU A C 1
ATOM 5038 O O . GLU A 1 604 ? 7.532 -24.520 -18.533 1.00 97.81 604 GLU A O 1
ATOM 5043 N N . LEU A 1 605 ? 5.893 -23.113 -17.894 1.00 96.69 605 LEU A N 1
ATOM 5044 C CA . LEU A 1 605 ? 6.165 -22.091 -18.905 1.00 96.69 605 LEU A CA 1
ATOM 5045 C C . LEU A 1 605 ? 7.575 -21.519 -18.736 1.00 96.69 605 LEU A C 1
ATOM 5047 O O . LEU A 1 605 ? 8.351 -21.536 -19.689 1.00 96.69 605 LEU A O 1
ATOM 5051 N N . VAL A 1 606 ? 7.923 -21.053 -17.535 1.00 96.44 606 VAL A N 1
ATOM 5052 C CA . VAL A 1 606 ? 9.236 -20.447 -17.255 1.00 96.44 606 VAL A CA 1
ATOM 5053 C C . VAL A 1 606 ? 10.360 -21.455 -17.472 1.00 96.44 606 VAL A C 1
ATOM 5055 O O . VAL A 1 606 ? 11.355 -21.128 -18.113 1.00 96.44 606 VAL A O 1
ATOM 5058 N N . LYS A 1 607 ? 10.180 -22.710 -17.042 1.00 97.69 607 LYS A N 1
ATOM 5059 C CA . LYS A 1 607 ? 11.131 -23.801 -17.311 1.00 97.69 607 LYS A CA 1
ATOM 5060 C C . LYS A 1 607 ? 11.309 -24.085 -18.799 1.00 97.69 607 LYS A C 1
ATOM 5062 O O . LYS A 1 607 ? 12.419 -24.369 -19.243 1.00 97.69 607 LYS A O 1
ATOM 5067 N N . LYS A 1 608 ? 10.229 -24.020 -19.579 1.00 97.12 608 LYS A N 1
ATOM 5068 C CA . LYS A 1 608 ? 10.284 -24.226 -21.030 1.00 97.12 608 LYS A CA 1
ATOM 5069 C C . LYS A 1 608 ? 10.974 -23.063 -21.746 1.00 97.12 608 LYS A C 1
ATOM 5071 O O . LYS A 1 608 ? 11.757 -23.308 -22.657 1.00 97.12 608 LYS A O 1
ATOM 5076 N N . VAL A 1 609 ? 10.726 -21.825 -21.315 1.00 95.69 609 VAL A N 1
ATOM 5077 C CA . VAL A 1 609 ? 11.421 -20.629 -21.821 1.00 95.69 609 VAL A CA 1
ATOM 5078 C C . VAL A 1 609 ? 12.913 -20.677 -21.475 1.00 95.69 609 VAL A C 1
ATOM 5080 O O . VAL A 1 609 ? 13.733 -20.446 -22.357 1.00 95.69 609 VAL A O 1
ATOM 5083 N N . GLU A 1 610 ? 13.270 -21.052 -20.243 1.00 96.88 610 GLU A N 1
ATOM 5084 C CA . GLU A 1 610 ? 14.664 -21.266 -19.817 1.00 96.88 610 GLU A CA 1
ATOM 5085 C C . GLU A 1 610 ? 15.362 -22.314 -20.701 1.00 96.88 610 GLU A C 1
ATOM 5087 O O . GLU A 1 610 ? 16.456 -22.068 -21.207 1.00 96.88 610 GLU A O 1
ATOM 5092 N N . LEU A 1 611 ? 14.724 -23.468 -20.933 1.00 97.38 611 LEU A N 1
ATOM 5093 C CA . LEU A 1 611 ? 15.269 -24.525 -21.791 1.00 97.38 611 LEU A CA 1
ATOM 5094 C C . LEU A 1 611 ? 15.544 -24.018 -23.214 1.00 97.38 611 LEU A C 1
ATOM 5096 O O . LEU A 1 611 ? 16.623 -24.249 -23.753 1.00 97.38 611 LEU A O 1
ATOM 5100 N N . TYR A 1 612 ? 14.587 -23.305 -23.805 1.00 96.56 612 TYR A N 1
ATOM 5101 C CA . TYR A 1 612 ? 14.725 -22.743 -25.148 1.00 96.56 612 TYR A CA 1
ATOM 5102 C C . TYR A 1 612 ? 15.790 -21.657 -25.241 1.00 96.56 612 TYR A C 1
ATOM 5104 O O . TYR A 1 612 ? 16.521 -21.608 -26.227 1.00 96.56 612 TYR A O 1
ATOM 5112 N N . ALA A 1 613 ? 15.932 -20.828 -24.211 1.00 96.19 613 ALA A N 1
ATOM 5113 C CA . ALA A 1 613 ? 17.018 -19.864 -24.135 1.00 96.19 613 ALA A CA 1
ATOM 5114 C C . ALA A 1 613 ? 18.384 -20.564 -24.134 1.00 96.19 613 ALA A C 1
ATOM 5116 O O . ALA A 1 613 ? 19.247 -20.192 -24.926 1.00 96.19 613 ALA A O 1
ATOM 5117 N N . TYR A 1 614 ? 18.551 -21.633 -23.343 1.00 97.62 614 TYR A N 1
ATOM 5118 C CA . TYR A 1 614 ? 19.764 -22.458 -23.370 1.00 97.62 614 TYR A CA 1
ATOM 5119 C C . TYR A 1 614 ? 20.024 -23.090 -24.741 1.00 97.62 614 TYR A C 1
ATOM 5121 O O . TYR A 1 614 ? 21.167 -23.132 -25.187 1.00 97.62 614 TYR A O 1
ATOM 5129 N N . GLU A 1 615 ? 18.995 -23.582 -25.431 1.00 96.50 615 GLU A N 1
ATOM 5130 C CA . GLU A 1 615 ? 19.145 -24.133 -26.786 1.00 96.50 615 GLU A CA 1
ATOM 5131 C C . GLU A 1 615 ? 19.610 -23.079 -27.804 1.00 96.50 615 GLU A C 1
ATOM 5133 O O . GLU A 1 615 ? 20.377 -23.416 -28.705 1.00 96.50 615 GLU A O 1
ATOM 5138 N N . ILE A 1 616 ? 19.203 -21.814 -27.641 1.00 95.56 616 ILE A N 1
ATOM 5139 C CA . ILE A 1 616 ? 19.645 -20.703 -28.495 1.00 95.56 616 ILE A CA 1
ATOM 5140 C C . ILE A 1 616 ? 21.117 -20.358 -28.240 1.00 95.56 616 ILE A C 1
ATOM 5142 O O . ILE A 1 616 ? 21.884 -20.279 -29.200 1.00 95.56 616 ILE A O 1
ATOM 5146 N N . ILE A 1 617 ? 21.514 -20.176 -26.973 1.00 96.94 617 ILE A N 1
ATOM 5147 C CA . ILE A 1 617 ? 22.874 -19.724 -26.619 1.00 96.94 617 ILE A CA 1
ATOM 5148 C C . ILE A 1 617 ? 23.940 -20.820 -26.739 1.00 96.94 617 ILE A C 1
ATOM 5150 O O . ILE A 1 617 ? 25.115 -20.521 -26.912 1.00 96.94 617 ILE A O 1
ATOM 5154 N N . ASN A 1 618 ? 23.555 -22.100 -26.673 1.00 97.19 618 ASN A N 1
ATOM 5155 C CA . ASN A 1 618 ? 24.499 -23.214 -26.825 1.00 97.19 618 ASN A CA 1
ATOM 5156 C C . ASN A 1 618 ? 24.979 -23.408 -28.272 1.00 97.19 618 ASN A C 1
ATOM 5158 O O . ASN A 1 618 ? 25.884 -24.211 -28.503 1.00 97.19 618 ASN A O 1
ATOM 5162 N N . LEU A 1 619 ? 24.361 -22.725 -29.236 1.00 96.81 619 LEU A N 1
ATOM 5163 C CA . LEU A 1 619 ? 24.770 -22.731 -30.634 1.00 96.81 619 LEU A CA 1
ATOM 5164 C C . LEU A 1 619 ? 25.604 -21.485 -30.924 1.00 96.81 619 LEU A C 1
ATOM 5166 O O . LEU A 1 619 ? 25.157 -20.358 -30.716 1.00 96.81 619 LEU A O 1
ATOM 5170 N N . SER A 1 620 ? 26.811 -21.700 -31.436 1.00 97.38 620 SER A N 1
ATOM 5171 C CA . SER A 1 620 ? 27.699 -20.618 -31.862 1.00 97.38 620 SER A CA 1
ATOM 5172 C C . SER A 1 620 ? 27.114 -19.824 -33.033 1.00 97.38 620 SER A C 1
ATOM 5174 O O . SER A 1 620 ? 26.312 -20.331 -33.824 1.00 97.38 620 SER A O 1
ATOM 5176 N N . TYR A 1 621 ? 27.559 -18.572 -33.185 1.00 97.75 621 TYR A N 1
ATOM 5177 C CA . TYR A 1 621 ? 27.205 -17.739 -34.337 1.00 97.75 621 TYR A CA 1
ATOM 5178 C C . TYR A 1 621 ? 27.500 -18.452 -35.667 1.00 97.75 621 TYR A C 1
ATOM 5180 O O . TYR A 1 621 ? 26.668 -18.449 -36.573 1.00 97.75 621 TYR A O 1
ATOM 5188 N N . GLU A 1 622 ? 28.658 -19.108 -35.785 1.00 98.00 622 GLU A N 1
ATOM 5189 C CA . GLU A 1 622 ? 29.045 -19.816 -37.005 1.00 98.00 622 GLU A CA 1
ATOM 5190 C C . GLU A 1 622 ? 28.096 -20.978 -37.340 1.00 98.00 622 GLU A C 1
ATOM 5192 O O . GLU A 1 622 ? 27.734 -21.141 -38.506 1.00 98.00 622 GLU A O 1
ATOM 5197 N N . GLU A 1 623 ? 27.645 -21.746 -36.342 1.00 97.69 623 GLU A N 1
ATOM 5198 C CA . GLU A 1 623 ? 26.671 -22.832 -36.539 1.00 97.69 623 GLU A CA 1
ATOM 5199 C C . GLU A 1 623 ? 25.305 -22.298 -36.982 1.00 97.69 623 GLU A C 1
ATOM 5201 O O . GLU A 1 623 ? 24.647 -22.891 -37.841 1.00 97.69 623 GLU A O 1
ATOM 5206 N N . TRP A 1 624 ? 24.873 -21.165 -36.424 1.00 96.94 624 TRP A N 1
ATOM 5207 C CA . TRP A 1 624 ? 23.637 -20.509 -36.840 1.00 96.94 624 TRP A CA 1
ATOM 5208 C C . TRP A 1 624 ? 23.700 -20.018 -38.288 1.00 96.94 624 TRP A C 1
ATOM 5210 O O . TRP A 1 624 ? 22.761 -20.245 -39.055 1.00 96.94 624 TRP A O 1
ATOM 5220 N N . VAL A 1 625 ? 24.813 -19.400 -38.689 1.00 97.06 625 VAL A N 1
ATOM 5221 C CA . VAL A 1 625 ? 25.032 -18.970 -40.079 1.00 97.06 625 VAL A CA 1
ATOM 5222 C C . VAL A 1 625 ? 25.089 -20.170 -41.023 1.00 97.06 625 VAL A C 1
ATOM 5224 O O . VAL A 1 625 ? 24.487 -20.121 -42.093 1.00 97.06 625 VAL A O 1
ATOM 5227 N N . GLU A 1 626 ? 25.741 -21.270 -40.630 1.00 97.69 626 GLU A N 1
ATOM 5228 C CA . GLU A 1 626 ? 25.793 -22.498 -41.433 1.00 97.69 626 GLU A CA 1
ATOM 5229 C C . GLU A 1 626 ? 24.391 -23.075 -41.688 1.00 97.69 626 GLU A C 1
ATOM 5231 O O . GLU A 1 626 ? 24.092 -23.505 -42.803 1.00 97.69 626 GLU A O 1
ATOM 5236 N N . ARG A 1 627 ? 23.492 -23.046 -40.696 1.00 96.94 627 ARG A N 1
ATOM 5237 C CA . ARG A 1 627 ? 22.088 -23.467 -40.872 1.00 96.94 627 ARG A CA 1
ATOM 5238 C C . ARG A 1 627 ? 21.354 -22.614 -41.902 1.00 96.94 627 ARG A C 1
ATOM 5240 O O . ARG A 1 627 ? 20.708 -23.163 -42.796 1.00 96.94 627 ARG A O 1
ATOM 5247 N N . VAL A 1 628 ? 21.501 -21.291 -41.821 1.00 96.25 628 VAL A N 1
ATOM 5248 C CA . VAL A 1 628 ? 20.912 -20.357 -42.796 1.00 96.25 628 VAL A CA 1
ATOM 5249 C C . VAL A 1 628 ? 21.489 -20.584 -44.194 1.00 96.25 628 VAL A C 1
ATOM 5251 O O . VAL A 1 628 ? 20.737 -20.646 -45.166 1.00 96.25 628 VAL A O 1
ATOM 5254 N N . ASP A 1 629 ? 22.805 -20.774 -44.308 1.00 96.06 629 ASP A N 1
ATOM 5255 C CA . ASP A 1 629 ? 23.484 -21.050 -45.581 1.00 96.06 629 ASP A CA 1
ATOM 5256 C C . ASP A 1 629 ? 23.055 -22.399 -46.189 1.00 96.06 629 ASP A C 1
ATOM 5258 O O . ASP A 1 629 ? 22.967 -22.533 -47.413 1.00 96.06 629 ASP A O 1
ATOM 5262 N N . ASN A 1 630 ? 22.694 -23.374 -45.351 1.00 97.69 630 ASN A N 1
ATOM 5263 C CA . ASN A 1 630 ? 22.087 -24.643 -45.762 1.00 97.69 630 ASN A CA 1
ATOM 5264 C C . ASN A 1 630 ? 20.597 -24.522 -46.145 1.00 97.69 630 ASN A C 1
ATOM 5266 O O . ASN A 1 630 ? 19.978 -25.515 -46.539 1.00 97.69 630 ASN A O 1
ATOM 5270 N N . GLY A 1 631 ? 20.022 -23.318 -46.076 1.00 95.69 631 GLY A N 1
ATOM 5271 C CA . GLY A 1 631 ? 18.643 -23.024 -46.457 1.00 95.69 631 GLY A CA 1
ATOM 5272 C C . GLY A 1 631 ? 17.613 -23.259 -45.351 1.00 95.69 631 GLY A C 1
ATOM 5273 O O . GLY A 1 631 ? 16.422 -23.335 -45.661 1.00 95.69 631 GLY A O 1
ATOM 5274 N N . GLU A 1 632 ? 18.032 -23.393 -44.087 1.00 95.44 632 GLU A N 1
ATOM 5275 C CA . GLU A 1 632 ? 17.106 -23.413 -42.950 1.00 95.44 632 GLU A CA 1
ATOM 5276 C C . GLU A 1 632 ? 16.493 -22.020 -42.751 1.00 95.44 632 GLU A C 1
ATOM 5278 O O . GLU A 1 632 ? 17.197 -21.020 -42.613 1.00 95.44 632 GLU A O 1
ATOM 5283 N N . ASP A 1 633 ? 15.163 -21.951 -42.725 1.00 92.94 633 ASP A N 1
ATOM 5284 C CA . ASP A 1 633 ? 14.445 -20.735 -42.354 1.00 92.94 633 ASP A CA 1
ATOM 5285 C C . ASP A 1 633 ? 14.337 -20.653 -40.826 1.00 92.94 633 ASP A C 1
ATOM 5287 O O . ASP A 1 633 ? 13.561 -21.386 -40.208 1.00 92.94 633 ASP A O 1
ATOM 5291 N N . LEU A 1 634 ? 15.103 -19.748 -40.211 1.00 92.38 634 LEU A N 1
ATOM 5292 C CA . LEU A 1 634 ? 15.101 -19.550 -38.758 1.00 92.38 634 LEU A CA 1
ATOM 5293 C C . LEU A 1 634 ? 13.734 -19.113 -38.222 1.00 92.38 634 LEU A C 1
ATOM 5295 O O . LEU A 1 634 ? 13.379 -19.478 -37.103 1.00 92.38 634 LEU A O 1
ATOM 5299 N N . PHE A 1 635 ? 12.920 -18.410 -39.018 1.00 88.25 635 PHE A N 1
ATOM 5300 C CA . PHE A 1 635 ? 11.546 -18.082 -38.622 1.00 88.25 635 PHE A CA 1
ATOM 5301 C C . PHE A 1 635 ? 10.629 -19.304 -38.619 1.00 88.25 635 PHE A C 1
ATOM 5303 O O . PHE A 1 635 ? 9.574 -19.276 -37.987 1.00 88.25 635 PHE A O 1
ATOM 5310 N N . SER A 1 636 ? 11.019 -20.379 -39.304 1.00 90.69 636 SER A N 1
ATOM 5311 C CA . SER A 1 636 ? 10.315 -21.658 -39.289 1.00 90.69 636 SER A CA 1
ATOM 5312 C C . SER A 1 636 ? 10.761 -22.573 -38.143 1.00 90.69 636 SER A C 1
ATOM 5314 O O . SER A 1 636 ? 10.106 -23.590 -37.908 1.00 90.69 636 SER A O 1
ATOM 5316 N N . ASN A 1 637 ? 11.820 -22.220 -37.407 1.00 94.19 637 ASN A N 1
ATOM 5317 C CA . ASN A 1 637 ? 12.315 -22.998 -36.277 1.00 94.19 637 ASN A CA 1
ATOM 5318 C C . ASN A 1 637 ? 11.278 -23.048 -35.139 1.00 94.19 637 ASN A C 1
ATOM 5320 O O . ASN A 1 637 ? 10.767 -22.017 -34.693 1.00 94.19 637 ASN A O 1
ATOM 5324 N N . ASP A 1 638 ? 10.979 -24.255 -34.653 1.00 94.88 638 ASP A N 1
ATOM 5325 C CA . ASP A 1 638 ? 9.921 -24.494 -33.666 1.00 94.88 638 ASP A CA 1
ATOM 5326 C C . ASP A 1 638 ? 10.139 -23.691 -32.359 1.00 94.88 638 ASP A C 1
ATOM 5328 O O . ASP A 1 638 ? 9.160 -23.239 -31.754 1.00 94.88 638 ASP A O 1
ATOM 5332 N N . ILE A 1 639 ? 11.398 -23.447 -31.958 1.00 94.31 639 ILE A N 1
ATOM 5333 C CA . ILE A 1 639 ? 11.761 -22.661 -30.766 1.00 94.31 639 ILE A CA 1
ATOM 5334 C C . ILE A 1 639 ? 11.416 -21.190 -30.980 1.00 94.31 639 ILE A C 1
ATOM 5336 O O . ILE A 1 639 ? 10.623 -20.618 -30.232 1.00 94.31 639 ILE A O 1
ATOM 5340 N N . PHE A 1 640 ? 11.959 -20.575 -32.033 1.00 92.19 640 PHE A N 1
ATOM 5341 C CA . PHE A 1 640 ? 11.737 -19.157 -32.312 1.00 92.19 640 PHE A CA 1
ATOM 5342 C C . PHE A 1 640 ? 10.262 -18.839 -32.561 1.00 92.19 640 PHE A C 1
ATOM 5344 O O . PHE A 1 640 ? 9.774 -17.795 -32.125 1.00 92.19 640 PHE A O 1
ATOM 5351 N N . ARG A 1 641 ? 9.515 -19.759 -33.179 1.00 92.19 641 ARG A N 1
ATOM 5352 C CA . ARG A 1 641 ? 8.064 -19.614 -33.343 1.00 92.19 641 ARG A CA 1
ATOM 5353 C C . ARG A 1 641 ? 7.310 -19.717 -32.027 1.00 92.19 641 ARG A C 1
ATOM 5355 O O . ARG A 1 641 ? 6.413 -18.914 -31.795 1.00 92.19 641 ARG A O 1
ATOM 5362 N N . PHE A 1 642 ? 7.671 -20.661 -31.153 1.00 94.25 642 PHE A N 1
ATOM 5363 C CA . PHE A 1 642 ? 7.088 -20.724 -29.810 1.00 94.25 642 PHE A CA 1
ATOM 5364 C C . PHE A 1 642 ? 7.310 -19.403 -29.069 1.00 94.25 642 PHE A C 1
ATOM 5366 O O . PHE A 1 642 ? 6.369 -18.843 -28.511 1.00 94.25 642 PHE A O 1
ATOM 5373 N N . LEU A 1 643 ? 8.536 -18.882 -29.097 1.00 89.75 643 LEU A N 1
ATOM 5374 C CA . LEU A 1 643 ? 8.874 -17.622 -28.447 1.00 89.75 643 LEU A CA 1
ATOM 5375 C C . LEU A 1 643 ? 8.090 -16.445 -29.070 1.00 89.75 643 LEU A C 1
ATOM 5377 O O . LEU A 1 643 ? 7.462 -15.655 -28.366 1.00 89.75 643 LEU A O 1
ATOM 5381 N N . SER A 1 644 ? 8.044 -16.355 -30.399 1.00 87.81 644 SER A N 1
ATOM 5382 C CA . SER A 1 644 ? 7.377 -15.255 -31.099 1.00 87.81 644 SER A CA 1
ATOM 5383 C C . SER A 1 644 ? 5.857 -15.252 -30.938 1.00 87.81 644 SER A C 1
ATOM 5385 O O . SER A 1 644 ? 5.285 -14.189 -30.701 1.00 87.81 644 SER A O 1
ATOM 5387 N N . ASP A 1 645 ? 5.199 -16.405 -31.069 1.00 90.56 645 ASP A N 1
ATOM 5388 C CA . ASP A 1 645 ? 3.735 -16.472 -31.172 1.00 90.56 645 ASP A CA 1
ATOM 5389 C C . ASP A 1 645 ? 3.032 -16.457 -29.816 1.00 90.56 645 ASP A C 1
ATOM 5391 O O . ASP A 1 645 ? 1.852 -16.114 -29.739 1.00 90.56 645 ASP A O 1
ATOM 5395 N N . ASN A 1 646 ? 3.746 -16.792 -28.737 1.00 90.31 646 ASN A N 1
ATOM 5396 C CA . ASN A 1 646 ? 3.219 -16.651 -27.381 1.00 90.31 646 ASN A CA 1
ATOM 5397 C C . ASN A 1 646 ? 3.417 -15.239 -26.805 1.00 90.31 646 ASN A C 1
ATOM 5399 O O . ASN A 1 646 ? 2.794 -14.903 -25.794 1.00 90.31 646 ASN A O 1
ATOM 5403 N N . TYR A 1 647 ? 4.223 -14.399 -27.464 1.00 82.69 647 TYR A N 1
ATOM 5404 C CA . TYR A 1 647 ? 4.486 -13.018 -27.071 1.00 82.69 647 TYR A CA 1
ATOM 5405 C C . TYR A 1 647 ? 3.427 -12.025 -27.594 1.00 82.69 647 TYR A C 1
ATOM 5407 O O . TYR A 1 647 ? 3.065 -12.075 -28.772 1.00 82.69 647 TYR A O 1
ATOM 5415 N N . PRO A 1 648 ? 3.000 -11.027 -26.797 1.00 80.56 648 PRO A N 1
ATOM 5416 C CA . PRO A 1 648 ? 3.081 -10.971 -25.334 1.00 80.56 648 PRO A CA 1
ATOM 5417 C C . PRO A 1 648 ? 1.881 -11.673 -24.674 1.00 80.56 648 PRO A C 1
ATOM 5419 O O . PRO A 1 648 ? 1.904 -11.989 -23.491 1.00 80.56 648 PRO A O 1
ATOM 5422 N N . ASN A 1 649 ? 0.805 -11.909 -25.430 1.00 87.38 649 ASN A N 1
ATOM 5423 C CA . ASN A 1 649 ? -0.521 -12.139 -24.860 1.00 87.38 649 ASN A CA 1
ATOM 5424 C C . ASN A 1 649 ? -0.686 -13.517 -24.205 1.00 87.38 649 ASN A C 1
ATOM 5426 O O . ASN A 1 649 ? -1.210 -13.592 -23.096 1.00 87.38 649 ASN A O 1
ATOM 5430 N N . TYR A 1 650 ? -0.266 -14.602 -24.868 1.00 91.00 650 TYR A N 1
ATOM 5431 C CA . TYR A 1 650 ? -0.494 -15.956 -24.346 1.00 91.00 650 TYR A CA 1
ATOM 5432 C C . TYR A 1 650 ? 0.398 -16.251 -23.138 1.00 91.00 650 TYR A C 1
ATOM 5434 O O . TYR A 1 650 ? -0.089 -16.755 -22.130 1.00 91.00 650 TYR A O 1
ATOM 5442 N N . ALA A 1 651 ? 1.681 -15.881 -23.207 1.00 90.75 651 ALA A N 1
ATOM 5443 C CA . ALA A 1 651 ? 2.602 -16.040 -22.086 1.00 90.75 651 ALA A CA 1
ATOM 5444 C C . ALA A 1 651 ? 2.166 -15.202 -20.873 1.00 90.75 651 ALA A C 1
ATOM 5446 O O . ALA A 1 651 ? 2.113 -15.727 -19.761 1.00 90.75 651 ALA A O 1
ATOM 5447 N N . ASN A 1 652 ? 1.777 -13.939 -21.086 1.00 91.50 652 ASN A N 1
ATOM 5448 C CA . ASN A 1 652 ? 1.325 -13.069 -20.000 1.00 91.50 652 ASN A CA 1
ATOM 5449 C C . ASN A 1 652 ? 0.041 -13.597 -19.337 1.00 91.50 652 ASN A C 1
ATOM 5451 O O . ASN A 1 652 ? -0.066 -13.601 -18.117 1.00 91.50 652 ASN A O 1
ATOM 5455 N N . ALA A 1 653 ? -0.906 -14.140 -20.109 1.00 94.50 653 ALA A N 1
ATOM 5456 C CA . ALA A 1 653 ? -2.119 -14.725 -19.537 1.00 94.50 653 ALA A CA 1
ATOM 5457 C C . ALA A 1 653 ? -1.825 -15.915 -18.598 1.00 94.50 653 ALA A C 1
ATOM 5459 O O . ALA A 1 653 ? -2.407 -15.999 -17.517 1.00 94.50 653 ALA A O 1
ATOM 5460 N N . VAL A 1 654 ? -0.891 -16.799 -18.973 1.00 95.00 654 VAL A N 1
ATOM 5461 C CA . VAL A 1 654 ? -0.457 -17.937 -18.136 1.00 95.00 654 VAL A CA 1
ATOM 5462 C C . VAL A 1 654 ? 0.263 -17.460 -16.869 1.00 95.00 654 VAL A C 1
ATOM 5464 O O . VAL A 1 654 ? 0.021 -17.976 -15.773 1.00 95.00 654 VAL A O 1
ATOM 5467 N N . VAL A 1 655 ? 1.141 -16.462 -17.002 1.00 93.25 655 VAL A N 1
ATOM 5468 C CA . VAL A 1 655 ? 1.847 -15.840 -15.873 1.00 93.25 655 VAL A CA 1
ATOM 5469 C C . VAL A 1 655 ? 0.857 -15.192 -14.907 1.00 93.25 655 VAL A C 1
ATOM 5471 O O . VAL A 1 655 ? 0.902 -15.481 -13.713 1.00 93.25 655 VAL A O 1
ATOM 5474 N N . GLN A 1 656 ? -0.077 -14.386 -15.412 1.00 93.44 656 GLN A N 1
ATOM 5475 C CA . GLN A 1 656 ? -1.064 -13.685 -14.595 1.00 93.44 656 GLN A CA 1
ATOM 5476 C C . GLN A 1 656 ? -1.968 -14.658 -13.835 1.00 93.44 656 GLN A C 1
ATOM 5478 O O . GLN A 1 656 ? -2.183 -14.482 -12.640 1.00 93.44 656 GLN A O 1
ATOM 5483 N N . GLU A 1 657 ? -2.439 -15.727 -14.485 1.00 94.94 657 GLU A N 1
ATOM 5484 C CA . GLU A 1 657 ? -3.231 -16.772 -13.823 1.00 94.94 657 GLU A CA 1
ATOM 5485 C C . GLU A 1 657 ? -2.447 -17.449 -12.688 1.00 94.94 657 GLU A C 1
ATOM 5487 O O . GLU A 1 657 ? -2.995 -17.736 -11.622 1.00 94.94 657 GLU A O 1
ATOM 5492 N N . THR A 1 658 ? -1.142 -17.651 -12.886 1.00 94.12 658 THR A N 1
ATOM 5493 C CA . THR A 1 658 ? -0.252 -18.198 -11.854 1.00 94.12 658 THR A CA 1
ATOM 5494 C C . THR A 1 658 ? -0.096 -17.227 -10.683 1.00 94.12 658 THR A C 1
ATOM 5496 O O . THR A 1 658 ? -0.211 -17.639 -9.528 1.00 94.12 658 THR A O 1
ATOM 5499 N N . ILE A 1 659 ? 0.105 -15.935 -10.953 1.00 92.44 659 ILE A N 1
ATOM 5500 C CA . ILE A 1 659 ? 0.192 -14.888 -9.923 1.00 92.44 659 ILE A CA 1
ATOM 5501 C C . ILE A 1 659 ? -1.114 -14.812 -9.122 1.00 92.44 659 ILE A C 1
ATOM 5503 O O . ILE A 1 659 ? -1.086 -14.840 -7.889 1.00 92.44 659 ILE A O 1
ATOM 5507 N N . ASP A 1 660 ? -2.259 -14.791 -9.802 1.00 93.62 660 ASP A N 1
ATOM 5508 C CA . ASP A 1 660 ? -3.581 -14.731 -9.175 1.00 93.62 660 ASP A CA 1
ATOM 5509 C C . ASP A 1 660 ? -3.843 -15.959 -8.288 1.00 93.62 660 ASP A C 1
ATOM 5511 O O . ASP A 1 660 ? -4.391 -15.839 -7.183 1.00 93.62 660 ASP A O 1
ATOM 5515 N N . TYR A 1 661 ? -3.405 -17.145 -8.723 1.00 94.31 661 TYR A N 1
ATOM 5516 C CA . TYR A 1 661 ? -3.478 -18.366 -7.923 1.00 94.31 661 TYR A CA 1
ATOM 5517 C C . TYR A 1 661 ? -2.621 -18.280 -6.655 1.00 94.31 661 TYR A C 1
ATOM 5519 O O . TYR A 1 661 ? -3.106 -18.603 -5.566 1.00 94.31 661 TYR A O 1
ATOM 5527 N N . ILE A 1 662 ? -1.375 -17.806 -6.766 1.00 91.75 662 ILE A N 1
ATOM 5528 C CA . ILE A 1 662 ? -0.473 -17.620 -5.617 1.00 91.75 662 ILE A CA 1
ATOM 5529 C C . ILE A 1 662 ? -1.100 -16.647 -4.608 1.00 91.75 662 ILE A C 1
ATOM 5531 O O . ILE A 1 662 ? -1.202 -16.969 -3.421 1.00 91.75 662 ILE A O 1
ATOM 5535 N N . ILE A 1 663 ? -1.606 -15.502 -5.080 1.00 88.00 663 ILE A N 1
ATOM 5536 C CA . ILE A 1 663 ? -2.293 -14.502 -4.246 1.00 88.00 663 ILE A CA 1
ATOM 5537 C C . ILE A 1 663 ? -3.497 -15.122 -3.535 1.00 88.00 663 ILE A C 1
ATOM 5539 O O . ILE A 1 663 ? -3.679 -14.941 -2.326 1.00 88.00 663 ILE A O 1
ATOM 5543 N N . THR A 1 664 ? -4.317 -15.879 -4.263 1.00 90.44 664 THR A N 1
ATOM 5544 C CA . THR A 1 664 ? -5.519 -16.507 -3.708 1.00 90.44 664 THR A CA 1
ATOM 5545 C C . THR A 1 664 ? -5.152 -17.514 -2.622 1.00 90.44 664 THR A C 1
ATOM 5547 O O . THR A 1 664 ? -5.674 -17.426 -1.507 1.00 90.44 664 THR A O 1
ATOM 5550 N N . LYS A 1 665 ? -4.189 -18.401 -2.886 1.00 89.25 665 LYS A N 1
ATOM 5551 C CA . LYS A 1 665 ? -3.727 -19.426 -1.941 1.00 89.25 665 LYS A CA 1
ATOM 5552 C C . LYS A 1 665 ? -3.144 -18.818 -0.659 1.00 89.25 665 LYS A C 1
ATOM 5554 O O . LYS A 1 665 ? -3.473 -19.266 0.444 1.00 89.25 665 LYS A O 1
ATOM 5559 N N . ASP A 1 666 ? -2.350 -17.756 -0.776 1.00 84.75 666 ASP A N 1
ATOM 5560 C CA . ASP A 1 666 ? -1.823 -17.025 0.383 1.00 84.75 666 ASP A CA 1
ATOM 5561 C C . ASP A 1 666 ? -2.923 -16.284 1.155 1.00 84.75 666 ASP A C 1
ATOM 5563 O O . ASP A 1 666 ? -2.916 -16.239 2.395 1.00 84.75 666 ASP A O 1
ATOM 5567 N N . SER A 1 667 ? -3.911 -15.728 0.449 1.00 81.88 667 SER A N 1
ATOM 5568 C CA . SER A 1 667 ? -5.056 -15.056 1.067 1.00 81.88 667 SER A CA 1
ATOM 5569 C C . SER A 1 667 ? -5.934 -16.028 1.865 1.00 81.88 667 SER A C 1
ATOM 5571 O O . SER A 1 667 ? -6.335 -15.707 2.989 1.00 81.88 667 SER A O 1
ATOM 5573 N N . GLU A 1 668 ? -6.163 -17.240 1.355 1.00 84.38 668 GLU A N 1
ATOM 5574 C CA . GLU A 1 668 ? -6.931 -18.290 2.028 1.00 84.38 668 GLU A CA 1
ATOM 5575 C C . GLU A 1 668 ? -6.225 -18.774 3.295 1.00 84.38 668 GLU A C 1
ATOM 5577 O O . GLU A 1 668 ? -6.838 -18.851 4.369 1.00 84.38 668 GLU A O 1
ATOM 5582 N N . ALA A 1 669 ? -4.913 -19.014 3.218 1.00 76.50 669 ALA A N 1
ATOM 5583 C CA . ALA A 1 669 ? -4.104 -19.370 4.381 1.00 76.50 669 ALA A CA 1
ATOM 5584 C C . ALA A 1 669 ? -4.177 -18.285 5.474 1.00 76.50 669 ALA A C 1
ATOM 5586 O O . ALA A 1 669 ? -4.327 -18.581 6.668 1.00 76.50 669 ALA A O 1
ATOM 5587 N N . ASN A 1 670 ? -4.144 -17.011 5.074 1.00 74.44 670 ASN A N 1
ATOM 5588 C CA . ASN A 1 670 ? -4.304 -15.879 5.984 1.00 74.44 670 ASN A CA 1
ATOM 5589 C C . ASN A 1 670 ? -5.729 -15.765 6.547 1.00 74.44 670 ASN A C 1
ATOM 5591 O O . ASN A 1 670 ? -5.895 -15.444 7.730 1.00 74.44 670 ASN A O 1
ATOM 5595 N N . PHE A 1 671 ? -6.760 -16.072 5.757 1.00 73.94 671 PHE A N 1
ATOM 5596 C CA . PHE A 1 671 ? -8.157 -16.069 6.192 1.00 73.94 671 PHE A CA 1
ATOM 5597 C C . PHE A 1 671 ? -8.428 -17.128 7.268 1.00 73.94 671 PHE A C 1
ATOM 5599 O O . PHE A 1 671 ? -8.987 -16.804 8.320 1.00 73.94 671 PHE A O 1
ATOM 5606 N N . VAL A 1 672 ? -7.965 -18.367 7.072 1.00 72.75 672 VAL A N 1
ATOM 5607 C CA . VAL A 1 672 ? -8.079 -19.438 8.081 1.00 72.75 672 VAL A CA 1
ATOM 5608 C C . VAL A 1 672 ? -7.415 -19.008 9.386 1.00 72.75 672 VAL A C 1
ATOM 5610 O O . VAL A 1 672 ? -8.005 -19.118 10.464 1.00 72.75 672 VAL A O 1
ATOM 5613 N N . ARG A 1 673 ? -6.217 -18.423 9.304 1.00 70.25 673 ARG A N 1
ATOM 5614 C CA . ARG A 1 673 ? -5.492 -17.924 10.478 1.00 70.25 673 ARG A CA 1
ATOM 5615 C C . ARG A 1 673 ? -6.242 -16.803 11.195 1.00 70.25 673 ARG A C 1
ATOM 5617 O O . ARG A 1 673 ? -6.330 -16.807 12.425 1.00 70.25 673 ARG A O 1
ATOM 5624 N N . LYS A 1 674 ? -6.813 -15.861 10.441 1.00 70.44 674 LYS A N 1
ATOM 5625 C CA . LYS A 1 674 ? -7.650 -14.773 10.964 1.00 70.44 674 LYS A CA 1
ATOM 5626 C C . LYS A 1 674 ? -8.863 -15.329 11.715 1.00 70.44 674 LYS A C 1
ATOM 5628 O O . LYS A 1 674 ? -9.148 -14.874 12.822 1.00 70.44 674 LYS A O 1
ATOM 5633 N N . ASN A 1 675 ? -9.514 -16.356 11.171 1.00 72.25 675 ASN A N 1
ATOM 5634 C CA . ASN A 1 675 ? -10.650 -17.018 11.812 1.00 72.25 675 ASN A CA 1
ATOM 5635 C C . ASN A 1 675 ? -10.256 -17.750 13.095 1.00 72.25 675 ASN A C 1
ATOM 5637 O O . ASN A 1 675 ? -10.971 -17.633 14.086 1.00 72.25 675 ASN A O 1
ATOM 5641 N N . VAL A 1 676 ? -9.105 -18.428 13.130 1.00 73.38 676 VAL A N 1
ATOM 5642 C CA . VAL A 1 676 ? -8.588 -19.053 14.363 1.00 73.38 676 VAL A CA 1
ATOM 5643 C C . VAL A 1 676 ? -8.347 -18.000 15.450 1.00 73.38 676 VAL A C 1
ATOM 5645 O O . VAL A 1 676 ? -8.740 -18.197 16.601 1.00 73.38 676 VAL A O 1
ATOM 5648 N N . ILE A 1 677 ? -7.771 -16.847 15.093 1.00 67.88 677 ILE A N 1
ATOM 5649 C CA . ILE A 1 677 ? -7.568 -15.735 16.033 1.00 67.88 677 ILE A CA 1
ATOM 5650 C C . ILE A 1 677 ? -8.914 -15.194 16.533 1.00 67.88 677 ILE A C 1
ATOM 5652 O O . ILE A 1 677 ? -9.086 -15.007 17.739 1.00 67.88 677 ILE A O 1
ATOM 5656 N N . TYR A 1 678 ? -9.887 -14.962 15.647 1.00 68.44 678 TYR A N 1
ATOM 5657 C CA . TYR A 1 678 ? -11.211 -14.481 16.052 1.00 68.44 678 TYR A CA 1
ATOM 5658 C C . TYR A 1 678 ? -11.986 -15.487 16.896 1.00 68.44 678 TYR A C 1
ATOM 5660 O O . TYR A 1 678 ? -12.638 -15.078 17.857 1.00 68.44 678 TYR A O 1
ATOM 5668 N N . ALA A 1 679 ? -11.894 -16.780 16.591 1.00 81.19 679 ALA A N 1
ATOM 5669 C CA . ALA A 1 679 ? -12.490 -17.838 17.396 1.00 81.19 679 ALA A CA 1
ATOM 5670 C C . ALA A 1 679 ? -11.872 -17.860 18.801 1.00 81.19 679 ALA A C 1
ATOM 5672 O O . ALA A 1 679 ? -12.604 -17.859 19.788 1.00 81.19 679 ALA A O 1
ATOM 5673 N N . GLY A 1 680 ? -10.541 -17.767 18.903 1.00 71.75 680 GLY A N 1
ATOM 5674 C CA . GLY A 1 680 ? -9.840 -17.687 20.186 1.00 71.75 680 GLY A CA 1
ATOM 5675 C C . GLY A 1 680 ? -10.222 -16.451 21.007 1.00 71.75 680 GLY A C 1
ATOM 5676 O O . GLY A 1 680 ? -10.493 -16.559 22.202 1.00 71.75 680 GLY A O 1
ATOM 5677 N N . VAL A 1 681 ? -10.314 -15.275 20.377 1.00 73.31 681 VAL A N 1
ATOM 5678 C CA . VAL A 1 681 ? -10.744 -14.038 21.057 1.00 73.31 681 VAL A CA 1
ATOM 5679 C C . VAL A 1 681 ? -12.202 -14.130 21.503 1.00 73.31 681 VAL A C 1
ATOM 5681 O O . VAL A 1 681 ? -12.508 -13.789 22.643 1.00 73.31 681 VAL A O 1
ATOM 5684 N N . THR A 1 682 ? -13.094 -14.617 20.639 1.00 75.31 682 THR A N 1
ATOM 5685 C CA . THR A 1 682 ? -14.513 -14.813 20.971 1.00 75.31 682 THR A CA 1
ATOM 5686 C C . THR A 1 682 ? -14.670 -15.783 22.137 1.00 75.31 682 THR A C 1
ATOM 5688 O O . THR A 1 682 ? -15.394 -15.482 23.081 1.00 75.31 682 THR A O 1
ATOM 5691 N N . PHE A 1 683 ? -13.936 -16.899 22.129 1.00 83.00 683 PHE A N 1
ATOM 5692 C CA . PHE A 1 683 ? -13.922 -17.862 23.228 1.00 83.00 683 PHE A CA 1
ATOM 5693 C C . PHE A 1 683 ? -13.491 -17.216 24.551 1.00 83.00 683 PHE A C 1
ATOM 5695 O O . PHE A 1 683 ? -14.171 -17.383 25.559 1.00 83.00 683 PHE A O 1
ATOM 5702 N N . LEU A 1 684 ? -12.418 -16.418 24.550 1.00 72.31 684 LEU A N 1
ATOM 5703 C CA . LEU A 1 684 ? -11.965 -15.700 25.748 1.00 72.31 684 LEU A CA 1
ATOM 5704 C C . LEU A 1 684 ? -12.998 -14.684 26.255 1.00 72.31 684 LEU A C 1
ATOM 5706 O O . LEU A 1 684 ? -13.178 -14.547 27.464 1.00 72.31 684 LEU A O 1
ATOM 5710 N N . VAL A 1 685 ? -13.702 -13.990 25.356 1.00 75.62 685 VAL A N 1
ATOM 5711 C CA . VAL A 1 685 ? -14.779 -13.058 25.727 1.00 75.62 685 VAL A CA 1
ATOM 5712 C C . VAL A 1 685 ? -15.955 -13.807 26.351 1.00 75.62 685 VAL A C 1
ATOM 5714 O O . VAL A 1 685 ? -16.421 -13.413 27.420 1.00 75.62 685 VAL A O 1
ATOM 5717 N N . VAL A 1 686 ? -16.400 -14.907 25.739 1.00 82.75 686 VAL A N 1
ATOM 5718 C CA . VAL A 1 686 ? -17.474 -15.756 26.280 1.00 82.75 686 VAL A CA 1
ATOM 5719 C C . VAL A 1 686 ? -17.083 -16.318 27.643 1.00 82.75 686 VAL A C 1
ATOM 5721 O O . VAL A 1 686 ? -17.878 -16.242 28.575 1.00 82.75 686 VAL A O 1
ATOM 5724 N N . LEU A 1 687 ? -15.849 -16.805 27.793 1.00 75.00 687 LEU A N 1
ATOM 5725 C CA . LEU A 1 687 ? -15.327 -17.287 29.070 1.00 75.00 687 LEU A CA 1
ATOM 5726 C C . LEU A 1 687 ? -15.346 -16.178 30.132 1.00 75.00 687 LEU A C 1
ATOM 5728 O O . LEU A 1 687 ? -15.790 -16.419 31.250 1.00 75.00 687 LEU A O 1
ATOM 5732 N N . SER A 1 688 ? -14.938 -14.954 29.775 1.00 70.81 688 SER A N 1
ATOM 5733 C CA . SER A 1 688 ? -14.959 -13.810 30.697 1.00 70.81 688 SER A CA 1
ATOM 5734 C C . SER A 1 688 ? -16.379 -13.434 31.137 1.00 70.81 688 SER A C 1
ATOM 5736 O O . SER A 1 688 ? -16.618 -13.190 32.319 1.00 70.81 688 SER A O 1
ATOM 5738 N N . LEU A 1 689 ? -17.346 -13.460 30.213 1.00 73.19 689 LEU A N 1
ATOM 5739 C CA . LEU A 1 689 ? -18.761 -13.234 30.511 1.00 73.19 689 LEU A CA 1
ATOM 5740 C C . LEU A 1 689 ? -19.319 -14.341 31.403 1.00 73.19 689 LEU A C 1
ATOM 5742 O O . LEU A 1 689 ? -20.029 -14.051 32.360 1.00 73.19 689 LEU A O 1
ATOM 5746 N N . PHE A 1 690 ? -18.959 -15.595 31.129 1.00 79.94 690 PHE A N 1
ATOM 5747 C CA . PHE A 1 690 ? -19.362 -16.742 31.933 1.00 79.94 690 PHE A CA 1
ATOM 5748 C C . PHE A 1 690 ? -18.849 -16.614 33.370 1.00 79.94 690 PHE A C 1
ATOM 5750 O O . PHE A 1 690 ? -19.634 -16.719 34.308 1.00 79.94 690 PHE A O 1
ATOM 5757 N N . THR A 1 691 ? -17.566 -16.287 33.557 1.00 75.12 691 THR A N 1
ATOM 5758 C CA . THR A 1 691 ? -17.006 -16.037 34.896 1.00 75.12 691 THR A CA 1
ATOM 5759 C C . THR A 1 691 ? -17.677 -14.866 35.610 1.00 75.12 691 THR A C 1
ATOM 5761 O O . THR A 1 691 ? -17.804 -14.892 36.828 1.00 75.12 691 THR A O 1
ATOM 5764 N N . LEU A 1 692 ? -18.138 -13.855 34.869 1.00 69.75 692 LEU A N 1
ATOM 5765 C CA . LEU A 1 692 ? -18.814 -12.689 35.432 1.00 69.75 692 LEU A CA 1
ATOM 5766 C C . LEU A 1 692 ? -20.240 -13.041 35.884 1.00 69.75 692 LEU A C 1
ATOM 5768 O O . LEU A 1 692 ? -20.628 -12.688 36.990 1.00 69.75 692 LEU A O 1
ATOM 5772 N N . ILE A 1 693 ? -20.993 -13.796 35.078 1.00 73.19 693 ILE A N 1
ATOM 5773 C CA . ILE A 1 693 ? -22.351 -14.257 35.416 1.00 73.19 693 ILE A CA 1
ATOM 5774 C C . ILE A 1 693 ? -22.326 -15.193 36.629 1.00 73.19 693 ILE A C 1
ATOM 5776 O O . ILE A 1 693 ? -23.087 -14.990 37.571 1.00 73.19 693 ILE A O 1
ATOM 5780 N N . PHE A 1 694 ? -21.431 -16.184 36.635 1.00 65.38 694 PHE A N 1
ATOM 5781 C CA . PHE A 1 694 ? -21.294 -17.122 37.756 1.00 65.38 694 PHE A CA 1
ATOM 5782 C C . PHE A 1 694 ? -20.624 -16.516 38.990 1.00 65.38 694 PHE A C 1
ATOM 5784 O O . PHE A 1 694 ? -20.725 -17.093 40.060 1.00 65.38 694 PHE A O 1
ATOM 5791 N N . GLY A 1 695 ? -19.927 -15.388 38.851 1.00 49.44 695 GLY A N 1
ATOM 5792 C CA . GLY A 1 695 ? -19.433 -14.628 39.998 1.00 49.44 695 GLY A CA 1
ATOM 5793 C C . GLY A 1 695 ? -20.490 -13.717 40.632 1.00 49.44 695 GLY A C 1
ATOM 5794 O O . GLY A 1 695 ? -20.280 -13.248 41.747 1.00 49.44 695 GLY A O 1
ATOM 5795 N N . ILE A 1 696 ? -21.585 -13.424 39.919 1.00 49.69 696 ILE A N 1
ATOM 5796 C CA . ILE A 1 696 ? -22.722 -12.631 40.418 1.00 49.69 696 ILE A CA 1
ATOM 5797 C C . ILE A 1 696 ? -23.786 -13.524 41.075 1.00 49.69 696 ILE A C 1
ATOM 5799 O O . ILE A 1 696 ? -24.410 -13.088 42.043 1.00 49.69 696 ILE A O 1
ATOM 5803 N N . LEU A 1 697 ? -24.018 -14.720 40.520 1.00 40.94 697 LEU A N 1
ATOM 5804 C CA . LEU A 1 697 ? -24.815 -15.792 41.135 1.00 40.94 697 LEU A CA 1
ATOM 5805 C C . LEU A 1 697 ? -24.123 -16.327 42.392 1.00 40.94 697 LEU A C 1
ATOM 5807 O O . LEU A 1 697 ? -24.858 -16.593 43.370 1.00 40.94 697 LEU A O 1
#

Sequence (697 aa):
MVLSVINLFCCIGLLPIIVFNQLTSAYYKSLLEFLYLILVIGLVYFLYLLVTIQPYYDDKINTFRYGTITMIVSMSFGIMFFQLYNINNYLVSFLIFLVGVVLFISGIFFYKKISKYYIRGIYLRLKKHLTLKRKIISDTDRKVSLTLTSEDGKSVDNINDETLSKVSSSMYNSDHLDRNSTIEEEEEEENEEENSGCENENSNSSNDSDSSNDVQIHKILQDKIRTFDSIDNILKSTDKREPIVVFNKPSDFELACRFIKNNEKPEAFQLVYDIYDEWLVDYHNNFILLITSQFPKNPYINIYYTYYIAYIDKQIDKYVVKMPQNKSSETNNIYGHLINANACKTNFLSKYFIRYIYLDVKDNYEDIEGYSKRNSMEIFEKMQQIAINDHIMAINLLKQFFVYIKHVDSEKEKYKFFDLNLHLNSIHKLKINSSMSYQRLINMFPDDKSSLQLYNLLISSIIKNNTDNKRNKIENNTGITSIDELNDIEISENQIKKQQRVIFNVFHLNRYYHIIINYSILSDIDYYINNLLSEAKMIILSIMDRDKEMTEEHMDYIENEYLVNFKESYIPLLEEYFNMDVSLNPLVTYNNGKSQFIYLNGFELVKKVELYAYEIINLSYEEWVERVDNGEDLFSNDIFRFLSDNYPNYANAVVQETIDYIITKDSEANFVRKNVIYAGVTFLVVLSLFTLIFGIL